Protein AF-A0A933YV04-F1 (afdb_monomer_lite)

Sequence (647 aa):
MGSAGIYVRVLGDYGPFSSMGKSIGYLVTIDDSSFLVDCGSPLFQQIGGHGLKGIKGLIITHCHDDHKRWLTDLALFTLYAPDHPHKLPIFTSEAINRDMVIAAGPALNTSLSSDSKTVVDLAYNDYIEFTPLGPRAKFRIVTRDNGEGVFRLEVVDCNGAIVGPERAKIVISSKNGQPRLLFKDPEYGEWIEPELFYPFSSATFYEADQNIYRDPGGFTIEAINAPVWHGVPSIGLRFRTANESLIFSADTAHNTLLWQALHTEKRPQRLKMPIDEFNAAAVIYGDINDYIERLWSRARYDEAIAAFDDATVIHDIATRKSVVHTDYRSLEQTVLSKERVILTHSPDKMTSEWALSKAEKTFLVAGRDIREVVGDKLFPMDADIYHKEEGKYFAGYKNPAGPFTVYANDGILNLGGEWGWENGTELFKVDLYEDIGGKYLPMLPNGDTSRYVERLDGRVELVSYSEQGSQGVIVKDHRERLSMTANSEASILVLGIGNLVMSDDGVGVRVIQRLQQGYRFPDNVMVMDGGTLGLDLLPMLENVTNLILVDAVETGGSPGTCVTLRGEELPIALETKVSPHQMGLKDLLAVSELMGHSPREMVLLGVQPGSIEMDTELTAEVEAQLENLLAGVLAELKGWGAEATPL

Radius of gyration: 31.71 Å; chains: 1; bounding box: 94×61×82 Å

Foldseek 3Di:
DDAFFKKKAWAAFADLDPPPFRQGWIWIDHPQAIEIEFDLGPCCVQQNLVSLVSHPAYEYFADRCSRHVCVQVSLVSCCQVPVHHDAGEYEEAPQRVVVVQVVCCVPQQWDADSVRPDIDGDHNVNRHDYQYFFFDWQKDWDWDDPVPNDTDTFIAGPVRHTDALQAWAWEQEPVPRDTFIFGQQPPVRATARDLQADWSPDPRTTDDTPRWDADPVAKIKHWTRLQAFAPGNGTKIWIDHPFAIEIENDQGAFALVVLVCLAPAFDDAQDPDDPVCSSRHRYHYHDCVNRGGGRYHPNSSVCSLCVPVQHQYEAEEDDDPDNRHYHLLSVVVGSDDLQRYEYGNYDAQAKDQHHYDRRRWMWTTGRRHIWTDQPPDTHGSLASMWHHHPNWIKGKHFDQPAQWWWFDDSSGIHIDDPPHPPPHHTDGHTFIFIQDSNFTHGDDDPPQPWDWDQDPVRWIWTWHADPVGIDIDTDDGCRVVRRVCSLLLQLEEEEFEAALQFALRCLSVVLLVCPVVWWDWPSNYHRDYCYLVQQVCLSVLANHQEYEYEGAWAPVDPFLDKDKDWDPRVVVRLVHDDDPSSVSNNVSQVVCVVVVSHHNTYMYTYTHAPTRHRHNHYDPSNVVCSVVSNVVVQVVCVVVVMHIDTD

Secondary structure (DSSP, 8-state):
--S-SEEEEEEE---SS-SSS--SEEEEEETTEEEEE---S-HHHHTHHHHHTTEEEEE-SB--HHHHTTHHHHHHHHHH-TT---PEEEEE-HHHHHHHHHHHHHHHSEEE-TTSSSEEE--HHHHEEEEE-SPPBSSEEEEEE-SSS-EEEEEE-TT-PBPPTTTEEEEE-TTT--EEEEEE-TTT--EE-HHHHS-TT-TTTBPP----EE-TTS-EEEEE-TT-B-SSSB-EEEEE-SS-EEEE--SB---HHHHHHHHH--PPP--SS-HHHHHH-SEEES-GGGT-S-S--HHHHHHHHHTTTT-EEEEEEESSS-SSSEEGGGGGG-SS-GGGEEEESPPSSEEESSEE--TT-EEEEETTEEEEEETTEEEE---SEEEEETTEEEEEEE-TT-SEEEEEETTEEEEESTT----SEEEEEEEEEEEETTEEEEPPPTT---EEEE-TTS-EEEEEEETTEEEEEEPPP-HHHHHHHHTTT--EEEEEE--TTSGGGGHHHHHHHHHHHHEE--TTEEEEEEET-GGGGGGGGTT-SEEEEEEE---SS-TT-EEEEETTHHHHHHHS-S-THHHHHHHHHHHHHHTT---SEEEEEEE--S--SS-SSPPHHHHTTHHHHHHHHHHHHHHTT---EE-

pLDDT: mean 87.8, std 10.43, range [38.28, 97.94]

Structure (mmCIF, N/CA/C/O backbone):
data_AF-A0A933YV04-F1
#
_entry.id   AF-A0A933YV04-F1
#
loop_
_atom_site.group_PDB
_atom_site.id
_atom_site.type_symbol
_atom_site.label_atom_id
_atom_site.label_alt_id
_atom_site.label_comp_id
_atom_site.label_asym_id
_atom_site.label_entity_id
_atom_site.label_seq_id
_atom_site.pdbx_PDB_ins_code
_atom_site.Cartn_x
_atom_site.Cartn_y
_atom_site.Cartn_z
_atom_site.occupancy
_atom_site.B_iso_or_equiv
_atom_site.auth_seq_id
_atom_site.auth_comp_id
_atom_site.auth_asym_id
_atom_site.auth_atom_id
_atom_site.pdbx_PDB_model_num
ATOM 1 N N . MET A 1 1 ? -12.028 -18.281 8.176 1.00 38.28 1 MET A N 1
ATOM 2 C CA . MET A 1 1 ? -12.376 -16.857 8.004 1.00 38.28 1 MET A CA 1
ATOM 3 C C . MET A 1 1 ? -13.258 -16.792 6.772 1.00 38.28 1 MET A C 1
ATOM 5 O O . MET A 1 1 ? -12.882 -17.381 5.771 1.00 38.28 1 MET A O 1
ATOM 9 N N . GLY A 1 2 ? -14.482 -16.275 6.894 1.00 38.41 2 GLY A N 1
ATOM 10 C CA . GLY A 1 2 ? -15.437 -16.233 5.783 1.00 38.41 2 GLY A CA 1
ATOM 11 C C . GLY A 1 2 ? -15.000 -15.218 4.729 1.00 38.41 2 GLY A C 1
ATOM 12 O O . GLY A 1 2 ? -14.637 -14.099 5.075 1.00 38.41 2 GLY A O 1
ATOM 13 N N . SER A 1 3 ? -15.019 -15.648 3.471 1.00 51.12 3 SER A N 1
ATOM 14 C CA . SER A 1 3 ? -14.679 -14.909 2.255 1.00 51.12 3 SER A CA 1
ATOM 15 C C . SER A 1 3 ? -15.575 -13.680 2.041 1.00 51.12 3 SER A C 1
ATOM 17 O O . SER A 1 3 ? -16.759 -13.842 1.740 1.00 51.12 3 SER A O 1
ATOM 19 N N . ALA A 1 4 ? -15.023 -12.471 2.175 1.00 71.69 4 ALA A N 1
ATOM 20 C CA . ALA A 1 4 ? -15.547 -11.234 1.576 1.00 71.69 4 ALA A CA 1
ATOM 21 C C . ALA A 1 4 ? -14.532 -10.084 1.757 1.00 71.69 4 ALA A C 1
ATOM 23 O O . ALA A 1 4 ? -14.749 -9.187 2.573 1.00 71.69 4 ALA A O 1
ATOM 24 N N . GLY A 1 5 ? -13.390 -10.137 1.063 1.00 88.88 5 GLY A N 1
ATOM 25 C CA . GLY A 1 5 ? -12.474 -8.994 0.974 1.00 88.88 5 GLY A CA 1
ATOM 26 C C . GLY A 1 5 ? -10.992 -9.343 0.844 1.00 88.88 5 GLY A C 1
ATOM 27 O O . GLY A 1 5 ? -10.599 -10.510 0.843 1.00 88.88 5 GLY A O 1
ATOM 28 N N . ILE A 1 6 ? -10.165 -8.301 0.746 1.00 95.88 6 ILE A N 1
ATOM 29 C CA . ILE A 1 6 ? -8.702 -8.392 0.673 1.00 95.88 6 ILE A CA 1
ATOM 30 C C . ILE A 1 6 ? -8.122 -8.032 2.042 1.00 95.88 6 ILE A C 1
ATOM 32 O O . ILE A 1 6 ? -8.336 -6.926 2.538 1.00 95.88 6 ILE A O 1
ATOM 36 N N . TYR A 1 7 ? -7.361 -8.944 2.644 1.00 96.44 7 TYR A N 1
ATOM 37 C CA . TYR A 1 7 ? -6.636 -8.678 3.884 1.00 96.44 7 TYR A CA 1
ATOM 38 C C . TYR A 1 7 ? -5.230 -8.164 3.582 1.00 96.44 7 TYR A C 1
ATOM 40 O O . TYR A 1 7 ? -4.497 -8.768 2.802 1.00 96.44 7 TYR A O 1
ATOM 48 N N . VAL A 1 8 ? -4.828 -7.082 4.242 1.00 96.00 8 VAL A N 1
ATOM 49 C CA . VAL A 1 8 ? -3.488 -6.496 4.141 1.00 96.00 8 VAL A CA 1
ATOM 50 C C . VAL A 1 8 ? -2.893 -6.396 5.533 1.00 96.00 8 VAL A C 1
ATOM 52 O O . VAL A 1 8 ? -3.312 -5.564 6.335 1.00 96.00 8 VAL A O 1
ATOM 55 N N . ARG A 1 9 ? -1.897 -7.228 5.830 1.00 94.94 9 ARG A N 1
ATOM 56 C CA . ARG A 1 9 ? -1.085 -7.091 7.040 1.00 94.94 9 ARG A CA 1
ATOM 57 C C . ARG A 1 9 ? 0.175 -6.306 6.713 1.00 94.94 9 ARG A C 1
ATOM 59 O O . ARG A 1 9 ? 0.968 -6.713 5.868 1.00 94.94 9 ARG A O 1
ATOM 66 N N . VAL A 1 10 ? 0.368 -5.191 7.401 1.00 92.44 10 VAL A N 1
ATOM 67 C CA . VAL A 1 10 ? 1.552 -4.345 7.264 1.00 92.44 10 VAL A CA 1
ATOM 68 C C . VAL A 1 10 ? 2.665 -4.962 8.098 1.00 92.44 10 VAL A C 1
ATOM 70 O O . VAL A 1 10 ? 2.555 -5.041 9.315 1.00 92.44 10 VAL A O 1
ATOM 73 N N . LEU A 1 11 ? 3.721 -5.455 7.460 1.00 90.50 11 LEU A N 1
ATOM 74 C CA . LEU A 1 11 ? 4.848 -6.090 8.153 1.00 90.50 11 LEU A CA 1
ATOM 75 C C . LEU A 1 11 ? 5.905 -5.050 8.535 1.00 90.50 11 LEU A C 1
ATOM 77 O O . LEU A 1 11 ? 6.522 -5.108 9.596 1.00 90.50 11 LEU A O 1
ATOM 81 N N . GLY A 1 12 ? 6.104 -4.060 7.676 1.00 85.44 12 GLY A N 1
ATOM 82 C CA . GLY A 1 12 ? 6.933 -2.905 7.965 1.00 85.44 12 GLY A CA 1
ATOM 83 C C . GLY A 1 12 ? 6.440 -1.713 7.172 1.00 85.44 12 GLY A C 1
ATOM 84 O O . GLY A 1 12 ? 6.042 -1.850 6.017 1.00 85.44 12 GLY A O 1
ATOM 85 N N . ASP A 1 13 ? 6.406 -0.568 7.837 1.00 72.88 13 ASP A N 1
ATOM 86 C CA . ASP A 1 13 ? 5.765 0.638 7.343 1.00 72.88 13 ASP A CA 1
ATOM 87 C C . ASP A 1 13 ? 6.715 1.829 7.242 1.00 72.88 13 ASP A C 1
ATOM 89 O O . ASP A 1 13 ? 6.248 2.868 6.810 1.00 72.88 13 ASP A O 1
ATOM 93 N N . TYR A 1 14 ? 7.995 1.745 7.642 1.00 71.75 14 TYR A N 1
ATOM 94 C CA . TYR A 1 14 ? 8.942 2.856 7.464 1.00 71.75 14 TYR A CA 1
ATOM 95 C C . TYR A 1 14 ? 10.426 2.471 7.606 1.00 71.75 14 TYR A C 1
ATOM 97 O O . TYR A 1 14 ? 10.829 1.708 8.487 1.00 71.75 14 TYR A O 1
ATOM 105 N N . GLY A 1 15 ? 11.275 3.169 6.843 1.00 59.31 15 GLY A N 1
ATOM 106 C CA . GLY A 1 15 ? 12.662 3.441 7.225 1.00 59.31 15 GLY A CA 1
ATOM 107 C C . GLY A 1 15 ? 13.745 2.772 6.356 1.00 59.31 15 GLY A C 1
ATOM 108 O O . GLY A 1 15 ? 13.780 1.541 6.249 1.00 59.31 15 GLY A O 1
ATOM 109 N N . PRO A 1 16 ? 14.725 3.553 5.847 1.00 48.50 16 PRO A N 1
ATOM 110 C CA . PRO A 1 16 ? 15.886 3.020 5.120 1.00 48.50 16 PRO A CA 1
ATOM 111 C C . PRO A 1 16 ? 16.934 2.381 6.050 1.00 48.50 16 PRO A C 1
ATOM 113 O O . PRO A 1 16 ? 17.741 1.542 5.632 1.00 48.50 16 PRO A O 1
ATOM 116 N N . PHE A 1 17 ? 16.926 2.749 7.338 1.00 49.25 17 PHE A N 1
ATOM 117 C CA . PHE A 1 17 ? 17.891 2.294 8.338 1.00 49.25 17 PHE A CA 1
ATOM 118 C C . PHE A 1 17 ? 17.228 1.462 9.435 1.00 49.25 17 PHE A C 1
ATOM 120 O O . PHE A 1 17 ? 16.108 1.720 9.861 1.00 49.25 17 PHE A O 1
ATOM 127 N N . SER A 1 18 ? 17.965 0.451 9.891 1.00 41.53 18 SER A N 1
ATOM 128 C CA . SER A 1 18 ? 17.537 -0.659 10.741 1.00 41.53 18 SER A CA 1
ATOM 129 C C . SER A 1 18 ? 17.268 -0.290 12.203 1.00 41.53 18 SER A C 1
ATOM 131 O O . SER A 1 18 ? 17.616 -1.075 13.090 1.00 41.53 18 SER A O 1
ATOM 133 N N . SER A 1 19 ? 16.678 0.867 12.506 1.00 45.12 19 SER A N 1
ATOM 134 C CA . SER A 1 19 ? 16.088 1.058 13.831 1.00 45.12 19 SER A CA 1
ATOM 135 C C . SER A 1 19 ? 14.883 0.116 13.949 1.00 45.12 19 SER A C 1
ATOM 137 O O . SER A 1 19 ? 13.742 0.489 13.711 1.00 45.12 19 SER A O 1
ATOM 139 N N . MET A 1 20 ? 15.185 -1.141 14.295 1.00 50.97 20 MET A N 1
ATOM 140 C CA . MET A 1 20 ? 14.269 -2.224 14.662 1.00 50.97 20 MET A CA 1
ATOM 141 C C . MET A 1 20 ? 13.414 -2.829 13.534 1.00 50.97 20 MET A C 1
ATOM 143 O O . MET A 1 20 ? 12.250 -3.128 13.759 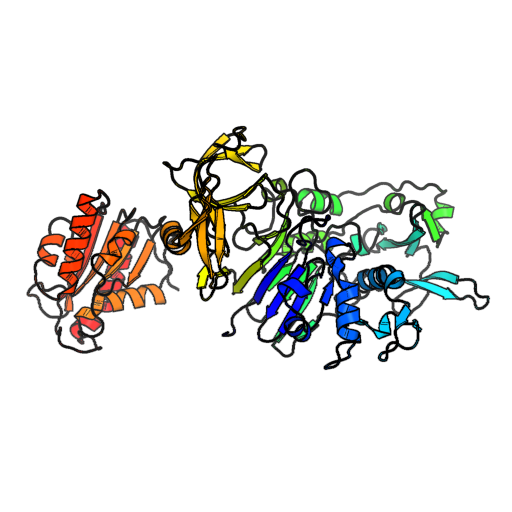1.00 50.97 20 MET A O 1
ATOM 147 N N . GLY A 1 21 ? 13.976 -3.083 12.343 1.00 54.31 21 GLY A N 1
ATOM 148 C CA . GLY A 1 21 ? 13.356 -4.026 11.396 1.00 54.31 21 GLY A CA 1
ATOM 149 C C . GLY A 1 21 ? 11.937 -3.653 10.941 1.00 54.31 21 GLY A C 1
ATOM 150 O O . GLY A 1 21 ? 11.044 -4.489 10.981 1.00 54.31 21 GLY A O 1
ATOM 151 N N . LYS A 1 22 ? 11.726 -2.403 10.525 1.00 62.38 22 LYS A N 1
ATOM 152 C CA . LYS A 1 22 ? 10.431 -1.915 10.014 1.00 62.38 22 LYS A CA 1
ATOM 153 C C . LYS A 1 22 ? 10.468 -1.443 8.556 1.00 62.38 22 LYS A C 1
ATOM 155 O O . LYS A 1 22 ? 9.540 -0.776 8.116 1.00 62.38 22 LYS A O 1
ATOM 160 N N . SER A 1 23 ? 11.510 -1.817 7.807 1.00 80.94 23 SER A N 1
ATOM 161 C CA . SER A 1 23 ? 11.574 -1.594 6.355 1.00 80.94 23 SER A CA 1
ATOM 162 C C . SER A 1 23 ? 10.379 -2.231 5.637 1.00 80.94 23 SER A C 1
ATOM 164 O O . SER A 1 23 ? 9.749 -3.135 6.183 1.00 80.94 23 SER A O 1
ATOM 166 N N . ILE A 1 24 ? 10.068 -1.758 4.434 1.00 85.56 24 ILE A N 1
ATOM 167 C CA . ILE A 1 24 ? 8.783 -1.982 3.771 1.00 85.56 24 ILE A CA 1
ATOM 168 C C . ILE A 1 24 ? 8.495 -3.463 3.513 1.00 85.56 24 ILE A C 1
ATOM 170 O O . ILE A 1 24 ? 9.350 -4.237 3.078 1.00 85.56 24 ILE A O 1
ATOM 174 N N . GLY A 1 25 ? 7.263 -3.868 3.804 1.00 91.12 25 GLY A N 1
ATOM 175 C CA . GLY A 1 25 ? 6.754 -5.178 3.435 1.00 91.12 25 GLY A CA 1
ATOM 176 C C . GLY A 1 25 ? 5.309 -5.360 3.870 1.00 91.12 25 GLY A C 1
ATOM 177 O O . GLY A 1 25 ? 4.914 -4.927 4.957 1.00 91.12 25 GLY A O 1
ATOM 178 N N . TYR A 1 26 ? 4.536 -6.050 3.045 1.00 94.81 26 TYR A N 1
ATOM 179 C CA . TYR A 1 26 ? 3.122 -6.314 3.279 1.00 94.81 26 TYR A CA 1
ATOM 180 C C . TYR A 1 26 ? 2.805 -7.773 2.978 1.00 94.81 26 TYR A C 1
ATOM 182 O O . TYR A 1 26 ? 3.362 -8.372 2.062 1.00 94.81 26 TYR A O 1
ATOM 190 N N . LEU A 1 27 ? 1.875 -8.343 3.736 1.00 96.31 27 LEU A N 1
ATOM 191 C CA . LEU A 1 27 ? 1.284 -9.641 3.449 1.00 96.31 27 LEU A CA 1
ATOM 192 C C . LEU A 1 27 ? -0.154 -9.416 2.985 1.00 96.31 27 LEU A C 1
ATOM 194 O O . LEU A 1 27 ? -1.008 -9.016 3.777 1.00 96.31 27 LEU A O 1
ATOM 198 N N . VAL A 1 28 ? -0.411 -9.676 1.706 1.00 97.25 28 VAL A N 1
ATOM 199 C CA . VAL A 1 28 ? -1.744 -9.584 1.103 1.00 97.25 28 VAL A CA 1
ATOM 200 C C . VAL A 1 28 ? -2.348 -10.977 1.063 1.00 97.25 28 VAL A C 1
ATOM 202 O O . VAL A 1 28 ? -1.722 -11.896 0.543 1.00 97.25 28 VAL A O 1
ATOM 205 N N . THR A 1 29 ? -3.543 -11.147 1.621 1.00 96.19 29 THR A N 1
ATOM 206 C CA . THR A 1 29 ? -4.265 -12.425 1.636 1.00 96.19 29 THR A CA 1
ATOM 207 C C . THR A 1 29 ? -5.653 -12.254 1.035 1.00 96.19 29 THR A C 1
ATOM 209 O O . THR A 1 29 ? -6.416 -11.387 1.461 1.00 96.19 29 THR A O 1
ATOM 212 N N . ILE A 1 30 ? -5.961 -13.079 0.038 1.00 95.38 30 ILE A N 1
ATOM 213 C CA . ILE A 1 30 ? -7.257 -13.152 -0.642 1.00 95.38 30 ILE A CA 1
ATOM 214 C C . ILE A 1 30 ? -7.655 -14.624 -0.642 1.00 95.38 30 ILE A C 1
ATOM 216 O O . ILE A 1 30 ? -6.927 -15.460 -1.184 1.00 95.38 30 ILE A O 1
ATOM 220 N N . ASP A 1 31 ? -8.778 -14.935 0.003 1.00 89.56 31 ASP A N 1
ATOM 221 C CA . ASP A 1 31 ? -9.199 -16.306 0.298 1.00 89.56 31 ASP A CA 1
ATOM 222 C C . ASP A 1 31 ? -8.053 -17.118 0.940 1.00 89.56 31 ASP A C 1
ATOM 224 O O . ASP A 1 31 ? -7.527 -16.722 1.981 1.00 89.56 31 ASP A O 1
ATOM 228 N N . ASP A 1 32 ? -7.636 -18.221 0.315 1.00 88.12 32 ASP A N 1
ATOM 229 C CA . ASP A 1 32 ? -6.553 -19.089 0.795 1.00 88.12 32 ASP A CA 1
ATOM 230 C C . ASP A 1 32 ? -5.170 -18.729 0.207 1.00 88.12 32 ASP A C 1
ATOM 232 O O . ASP A 1 32 ? -4.188 -19.436 0.442 1.00 88.12 32 ASP A O 1
ATOM 236 N N . SER A 1 33 ? -5.067 -17.656 -0.589 1.00 92.81 33 SER A N 1
ATOM 237 C CA . SER A 1 33 ? -3.818 -17.244 -1.243 1.00 92.81 33 SER A CA 1
ATOM 238 C C . SER A 1 33 ? -3.179 -16.047 -0.547 1.00 92.81 33 SER A C 1
ATOM 240 O O . SER A 1 33 ? -3.775 -14.973 -0.474 1.00 92.81 33 SER A O 1
ATOM 242 N N . SER A 1 34 ? -1.922 -16.203 -0.125 1.00 94.94 34 SER A N 1
ATOM 243 C CA . SER A 1 34 ? -1.121 -15.124 0.459 1.00 94.94 34 SER A CA 1
ATOM 244 C C . SER A 1 34 ? 0.097 -14.772 -0.399 1.00 94.94 34 SER A C 1
ATOM 246 O O . SER A 1 34 ? 0.845 -15.654 -0.821 1.00 94.94 34 SER A O 1
ATOM 248 N N . PHE A 1 35 ? 0.334 -13.477 -0.600 1.00 96.81 35 PHE A N 1
ATOM 249 C CA . PHE A 1 35 ? 1.487 -12.922 -1.311 1.00 96.81 35 PHE A CA 1
ATOM 250 C C . PHE A 1 35 ? 2.237 -11.941 -0.423 1.00 96.81 35 PHE A C 1
ATOM 252 O O . PHE A 1 35 ? 1.625 -11.158 0.306 1.00 96.81 35 PHE A O 1
ATOM 259 N N . LEU A 1 36 ? 3.563 -11.949 -0.526 1.00 96.81 36 LEU A N 1
ATOM 260 C CA . LEU A 1 36 ? 4.376 -10.860 0.003 1.00 96.81 36 LEU A CA 1
ATOM 261 C C . LEU A 1 36 ? 4.470 -9.759 -1.044 1.00 96.81 36 LEU A C 1
ATOM 263 O O . LEU A 1 36 ? 4.837 -10.038 -2.180 1.00 96.81 36 LEU A O 1
ATOM 267 N N . VAL A 1 37 ? 4.166 -8.526 -0.659 1.00 96.31 37 VAL A N 1
ATOM 268 C CA . VAL A 1 37 ? 4.505 -7.326 -1.427 1.00 96.31 37 VAL A CA 1
ATOM 269 C C . VAL A 1 37 ? 5.687 -6.684 -0.725 1.00 96.31 37 VAL A C 1
ATOM 271 O O . VAL A 1 37 ? 5.545 -6.181 0.388 1.00 96.31 37 VAL A O 1
ATOM 274 N N . ASP A 1 38 ? 6.841 -6.744 -1.378 1.00 94.38 38 ASP A N 1
ATOM 275 C CA . ASP A 1 38 ? 8.150 -6.401 -0.841 1.00 94.38 38 ASP A CA 1
ATOM 276 C C . ASP A 1 38 ? 8.562 -7.247 0.390 1.00 94.38 38 ASP A C 1
ATOM 278 O O . ASP A 1 38 ? 7.762 -7.875 1.086 1.00 94.38 38 ASP A O 1
ATOM 282 N N . CYS A 1 39 ? 9.867 -7.344 0.625 1.00 92.50 39 CYS A N 1
ATOM 283 C CA . CYS A 1 39 ? 10.484 -8.141 1.688 1.00 92.50 39 CYS A CA 1
ATOM 284 C C . CYS A 1 39 ? 11.611 -7.380 2.404 1.00 92.50 39 CYS A C 1
ATOM 286 O O . CYS A 1 39 ? 12.684 -7.922 2.687 1.00 92.50 39 CYS A O 1
ATOM 288 N N . GLY A 1 40 ? 11.403 -6.097 2.681 1.00 89.56 40 GLY A N 1
ATOM 289 C CA . GLY A 1 40 ? 12.295 -5.300 3.517 1.00 89.56 40 GLY A CA 1
ATOM 290 C C . GLY A 1 40 ? 12.200 -5.632 5.004 1.00 89.56 40 GLY A C 1
ATOM 291 O O . GLY A 1 40 ? 13.199 -5.539 5.726 1.00 89.56 40 GLY A O 1
ATOM 292 N N . SER A 1 41 ? 11.017 -6.036 5.468 1.00 88.38 41 SER A N 1
ATOM 293 C CA . SER A 1 41 ? 10.736 -6.329 6.876 1.00 88.38 41 SER A CA 1
ATOM 294 C C . SER A 1 41 ? 11.258 -7.712 7.331 1.00 88.38 41 SER A C 1
ATOM 296 O O . SER A 1 41 ? 11.431 -8.612 6.509 1.00 88.38 41 SER A O 1
ATOM 298 N N . PRO A 1 42 ? 11.512 -7.926 8.641 1.00 86.88 42 PRO A N 1
ATOM 299 C CA . PRO A 1 42 ? 11.965 -9.190 9.231 1.00 86.88 42 PRO A CA 1
ATOM 300 C C . PRO A 1 42 ? 10.912 -10.305 9.156 1.00 86.88 42 PRO A C 1
ATOM 302 O O . PRO A 1 42 ? 10.196 -10.603 10.117 1.00 86.88 42 PRO A O 1
ATOM 305 N N . LEU A 1 43 ? 10.829 -10.944 7.989 1.00 89.38 43 LEU A N 1
ATOM 306 C CA . LEU A 1 43 ? 9.809 -11.943 7.670 1.00 89.38 43 LEU A CA 1
ATOM 307 C C . LEU A 1 43 ? 9.785 -13.114 8.664 1.00 89.38 43 LEU A C 1
ATOM 309 O O . LEU A 1 43 ? 8.720 -13.534 9.114 1.00 89.38 43 LEU A O 1
ATOM 313 N N . PHE A 1 44 ? 10.952 -13.637 9.047 1.00 88.75 44 PHE A N 1
ATOM 314 C CA . PHE A 1 44 ? 11.046 -14.814 9.918 1.00 88.75 44 PHE A CA 1
ATOM 315 C C . PHE A 1 44 ? 10.554 -14.544 11.339 1.00 88.75 44 PHE A C 1
ATOM 317 O O . PHE A 1 44 ? 9.981 -15.433 11.961 1.00 88.75 44 PHE A O 1
ATOM 324 N N . GLN A 1 45 ? 10.750 -13.329 11.847 1.00 86.56 45 GLN A N 1
ATOM 325 C CA . GLN A 1 45 ? 10.300 -12.924 13.174 1.00 86.56 45 GLN A CA 1
ATOM 326 C C . GLN A 1 45 ? 8.785 -12.702 13.207 1.00 86.56 45 GLN A C 1
ATOM 328 O O . GLN A 1 45 ? 8.151 -13.013 14.210 1.00 86.56 45 GLN A O 1
ATOM 333 N N . GLN A 1 46 ? 8.207 -12.181 12.121 1.00 87.44 46 GLN A N 1
ATOM 334 C CA . GLN A 1 46 ? 6.798 -11.778 12.092 1.00 87.44 46 GLN A CA 1
ATOM 335 C C . GLN A 1 46 ? 5.833 -12.841 11.548 1.00 87.44 46 GLN A C 1
ATOM 337 O O . GLN A 1 46 ? 4.661 -12.867 11.938 1.00 87.44 46 GLN A O 1
ATOM 342 N N . ILE A 1 47 ? 6.300 -13.681 10.620 1.00 90.19 47 ILE A N 1
ATOM 343 C CA . ILE A 1 47 ? 5.504 -14.722 9.946 1.00 90.19 47 ILE A CA 1
ATOM 344 C C . ILE A 1 47 ? 5.928 -16.122 10.413 1.00 90.19 47 ILE A C 1
ATOM 346 O O . ILE A 1 47 ? 5.095 -17.021 10.531 1.00 90.19 47 ILE A O 1
ATOM 350 N N . GLY A 1 48 ? 7.215 -16.315 10.712 1.00 89.81 48 GLY A N 1
ATOM 351 C CA . GLY A 1 48 ? 7.771 -17.619 11.069 1.00 89.81 48 GLY A CA 1
ATOM 352 C C . GLY A 1 48 ? 7.964 -18.548 9.865 1.00 89.81 48 GLY A C 1
ATOM 353 O O . GLY A 1 48 ? 7.306 -18.429 8.833 1.00 89.81 48 GLY A O 1
ATOM 354 N N . GLY A 1 49 ? 8.866 -19.525 10.002 1.00 87.25 49 GLY A N 1
ATOM 355 C CA . GLY A 1 49 ? 9.225 -20.433 8.903 1.00 87.25 49 GLY A CA 1
ATOM 356 C C . GLY A 1 49 ? 8.056 -21.273 8.372 1.00 87.25 49 GLY A C 1
ATOM 357 O O . GLY A 1 49 ? 7.976 -21.519 7.174 1.00 87.25 49 GLY A O 1
ATOM 358 N N . HIS A 1 50 ? 7.119 -21.688 9.229 1.00 86.94 50 HIS A N 1
ATOM 359 C CA . HIS A 1 50 ? 5.927 -22.416 8.777 1.00 86.94 50 HIS A CA 1
ATOM 360 C C . HIS A 1 50 ? 4.961 -21.529 7.988 1.00 86.94 50 HIS A C 1
ATOM 362 O O . HIS A 1 50 ? 4.440 -21.983 6.975 1.00 86.94 50 HIS A O 1
ATOM 368 N N . GLY A 1 51 ? 4.757 -20.277 8.412 1.00 88.81 51 GLY A N 1
ATOM 369 C CA . GLY A 1 51 ? 3.912 -19.332 7.682 1.00 88.81 51 GLY A CA 1
ATOM 370 C C . GLY A 1 51 ? 4.513 -18.963 6.327 1.00 88.81 51 GLY A C 1
ATOM 371 O O . GLY A 1 51 ? 3.801 -18.945 5.330 1.00 88.81 51 GLY A O 1
ATOM 372 N N . LEU A 1 52 ? 5.839 -18.780 6.263 1.00 90.38 52 LEU A N 1
ATOM 373 C CA . LEU A 1 52 ? 6.552 -18.476 5.017 1.00 90.38 52 LEU A CA 1
ATOM 374 C C . LEU A 1 52 ? 6.394 -19.573 3.953 1.00 90.38 52 LEU A C 1
ATOM 376 O O . LEU A 1 52 ? 6.319 -19.255 2.773 1.00 90.38 52 LEU A O 1
ATOM 380 N N . LYS A 1 53 ? 6.275 -20.846 4.355 1.00 86.38 53 LYS A N 1
ATOM 381 C CA . LYS A 1 53 ? 5.998 -21.962 3.429 1.00 86.38 53 LYS A CA 1
ATOM 382 C C . LYS A 1 53 ? 4.616 -21.874 2.765 1.00 86.38 53 LYS A C 1
ATOM 384 O O . LYS A 1 53 ? 4.419 -22.494 1.728 1.00 86.38 53 LYS A O 1
ATOM 389 N N . GLY A 1 54 ? 3.666 -21.157 3.367 1.00 87.31 54 GLY A N 1
ATOM 390 C CA . GLY A 1 54 ? 2.315 -20.966 2.829 1.00 87.31 54 GLY A CA 1
ATOM 391 C C . GLY A 1 54 ? 2.184 -19.783 1.868 1.00 87.31 54 GLY A C 1
ATOM 392 O O . GLY A 1 54 ? 1.112 -19.572 1.308 1.00 87.31 54 GLY A O 1
ATOM 393 N N . ILE A 1 55 ? 3.246 -18.996 1.679 1.00 91.56 55 ILE A N 1
ATOM 394 C CA . ILE A 1 55 ? 3.225 -17.823 0.804 1.00 91.56 55 ILE A CA 1
ATOM 395 C C . ILE A 1 55 ? 3.401 -18.278 -0.643 1.00 91.56 55 ILE A C 1
ATOM 397 O O . ILE A 1 55 ? 4.351 -18.980 -0.978 1.00 91.56 55 ILE A O 1
ATOM 401 N N . LYS A 1 56 ? 2.488 -17.843 -1.512 1.00 92.81 56 LYS A N 1
ATOM 402 C CA . LYS A 1 56 ? 2.433 -18.244 -2.921 1.00 92.81 56 LYS A CA 1
ATOM 403 C C . LYS A 1 56 ? 3.544 -17.623 -3.765 1.00 92.81 56 LYS A C 1
ATOM 405 O O . LYS A 1 56 ? 3.976 -18.211 -4.752 1.00 92.81 56 LYS A O 1
ATOM 410 N N . GLY A 1 57 ? 4.010 -16.443 -3.370 1.00 93.81 57 GLY A N 1
ATOM 411 C CA . GLY A 1 57 ? 5.225 -15.844 -3.896 1.00 93.81 57 GLY A CA 1
ATOM 412 C C . GLY A 1 57 ? 5.448 -14.419 -3.418 1.00 93.81 57 GLY A C 1
ATOM 413 O O . GLY A 1 57 ? 4.667 -13.859 -2.643 1.00 93.81 57 GLY A O 1
ATOM 414 N N . LEU A 1 58 ? 6.555 -13.860 -3.889 1.00 96.50 58 LEU A N 1
ATOM 415 C CA . LEU A 1 58 ? 7.044 -12.534 -3.552 1.00 96.50 58 LEU A CA 1
ATOM 416 C C . LEU A 1 58 ? 6.852 -11.592 -4.739 1.00 96.50 58 LEU A C 1
ATOM 418 O O . LEU A 1 58 ? 7.292 -11.875 -5.849 1.00 96.50 58 LEU A O 1
ATOM 422 N N . ILE A 1 59 ? 6.227 -10.451 -4.503 1.00 97.50 59 ILE A N 1
ATOM 423 C CA . ILE A 1 59 ? 6.059 -9.377 -5.472 1.00 97.50 59 ILE A CA 1
ATOM 424 C C . ILE A 1 59 ? 7.028 -8.265 -5.083 1.00 97.50 59 ILE A C 1
ATOM 426 O O . ILE A 1 59 ? 6.995 -7.822 -3.941 1.00 97.50 59 ILE A O 1
ATOM 430 N N . ILE A 1 60 ? 7.892 -7.826 -5.999 1.00 95.31 60 ILE A N 1
ATOM 431 C CA . ILE A 1 60 ? 8.842 -6.729 -5.740 1.00 95.31 60 ILE A CA 1
ATOM 432 C C . ILE A 1 60 ? 8.455 -5.517 -6.577 1.00 95.31 60 ILE A C 1
ATOM 434 O O . ILE A 1 60 ? 8.406 -5.608 -7.808 1.00 95.31 60 ILE A O 1
ATOM 438 N N . THR A 1 61 ? 8.208 -4.386 -5.919 1.00 94.38 61 THR A N 1
ATOM 439 C CA . THR A 1 61 ? 7.790 -3.139 -6.579 1.00 94.38 61 THR A CA 1
ATOM 440 C C . THR A 1 61 ? 8.961 -2.384 -7.197 1.00 94.38 61 THR A C 1
ATOM 442 O O . THR A 1 61 ? 8.795 -1.756 -8.243 1.00 94.38 61 THR A O 1
ATOM 445 N N . HIS A 1 62 ? 10.145 -2.454 -6.580 1.00 92.44 62 HIS A N 1
ATOM 446 C CA . HIS A 1 62 ? 11.408 -1.914 -7.088 1.00 92.44 62 HIS A CA 1
ATOM 447 C C . HIS A 1 62 ? 12.609 -2.411 -6.256 1.00 92.44 62 HIS A C 1
ATOM 449 O O . HIS A 1 62 ? 12.459 -3.037 -5.210 1.00 92.44 62 HIS A O 1
ATOM 455 N N . CYS A 1 63 ? 13.834 -2.159 -6.732 1.00 89.81 63 CYS A N 1
ATOM 456 C CA . CYS A 1 63 ? 15.053 -2.805 -6.226 1.00 89.81 63 CYS A CA 1
ATOM 457 C C . CYS A 1 63 ? 15.850 -1.968 -5.193 1.00 89.81 63 CYS A C 1
ATOM 459 O O . CYS A 1 63 ? 17.085 -1.997 -5.196 1.00 89.81 63 CYS A O 1
ATOM 461 N N . HIS A 1 64 ? 15.181 -1.239 -4.294 1.00 88.06 64 HIS A N 1
ATOM 462 C CA . HIS A 1 64 ? 15.843 -0.613 -3.140 1.00 88.06 64 HIS A CA 1
ATOM 463 C C . HIS A 1 64 ? 15.946 -1.558 -1.936 1.00 88.06 64 HIS A C 1
ATOM 465 O O . HIS A 1 64 ? 15.165 -2.495 -1.778 1.00 88.06 64 HIS A O 1
ATOM 471 N N . ASP A 1 65 ? 16.956 -1.345 -1.086 1.00 85.62 65 ASP A N 1
ATOM 472 C CA . ASP A 1 65 ? 17.278 -2.253 0.023 1.00 85.62 65 ASP A CA 1
ATOM 473 C C . ASP A 1 65 ? 16.177 -2.343 1.078 1.00 85.62 65 ASP A C 1
ATOM 475 O O . ASP A 1 65 ? 15.985 -3.396 1.676 1.00 85.62 65 ASP A O 1
ATOM 479 N N . ASP A 1 66 ? 15.433 -1.273 1.310 1.00 83.38 66 ASP A N 1
ATOM 480 C CA . ASP A 1 66 ? 14.264 -1.245 2.182 1.00 83.38 66 ASP A CA 1
ATOM 481 C C . ASP A 1 66 ? 13.041 -1.979 1.619 1.00 83.38 66 ASP A C 1
ATOM 483 O O . ASP A 1 66 ? 12.139 -2.254 2.398 1.00 83.38 66 ASP A O 1
ATOM 487 N N . HIS A 1 67 ? 13.053 -2.400 0.351 1.00 89.38 67 HIS A N 1
ATOM 488 C CA . HIS A 1 67 ? 12.018 -3.255 -0.250 1.00 89.38 67 HIS A CA 1
ATOM 489 C C . HIS A 1 67 ? 12.473 -4.707 -0.436 1.00 89.38 67 HIS A C 1
ATOM 491 O O . HIS A 1 67 ? 11.643 -5.604 -0.528 1.00 89.38 67 HIS A O 1
ATOM 497 N N . LYS A 1 68 ? 13.784 -4.987 -0.464 1.00 90.50 68 LYS A N 1
ATOM 498 C CA . LYS A 1 68 ? 14.307 -6.339 -0.762 1.00 90.50 68 LYS A CA 1
ATOM 499 C C . LYS A 1 68 ? 15.245 -6.938 0.285 1.00 90.50 68 LYS A C 1
ATOM 501 O O . LYS A 1 68 ? 15.867 -7.963 0.018 1.00 90.50 68 LYS A O 1
ATOM 506 N N . ARG A 1 69 ? 15.404 -6.308 1.452 1.00 89.06 69 ARG A N 1
ATOM 507 C CA . ARG A 1 69 ? 16.439 -6.654 2.448 1.00 89.06 69 ARG A CA 1
ATOM 508 C C . ARG A 1 69 ? 16.554 -8.147 2.762 1.00 89.06 69 ARG A C 1
ATOM 510 O O . ARG A 1 69 ? 17.667 -8.642 2.884 1.00 89.06 69 ARG A O 1
ATOM 517 N N . TRP A 1 70 ? 15.425 -8.842 2.887 1.00 90.38 70 TRP A N 1
ATOM 518 C CA . TRP A 1 70 ? 15.354 -10.259 3.261 1.00 90.38 70 TRP A CA 1
ATOM 519 C C . TRP A 1 70 ? 15.227 -11.212 2.069 1.00 90.38 70 TRP A C 1
ATOM 521 O O . TRP A 1 70 ? 14.953 -12.398 2.254 1.00 90.38 70 TRP A O 1
ATOM 531 N N . LEU A 1 71 ? 15.440 -10.724 0.844 1.00 91.94 71 LEU A N 1
ATOM 532 C CA . LEU A 1 71 ? 15.361 -11.530 -0.372 1.00 91.94 71 LEU A CA 1
ATOM 533 C C . LEU A 1 71 ? 16.305 -12.735 -0.323 1.00 91.94 71 LEU A C 1
ATOM 535 O O . LEU A 1 71 ? 15.906 -13.845 -0.667 1.00 91.94 71 LEU A O 1
ATOM 539 N N . THR A 1 72 ? 17.557 -12.518 0.084 1.00 89.56 72 THR A N 1
ATOM 540 C CA . THR A 1 72 ? 18.589 -13.562 0.110 1.00 89.56 72 THR A CA 1
ATOM 541 C C . THR A 1 72 ? 18.236 -14.672 1.086 1.00 89.56 72 THR A C 1
ATOM 543 O O . THR A 1 72 ? 18.300 -15.849 0.741 1.00 89.56 72 THR A O 1
ATOM 546 N N . ASP A 1 73 ? 17.799 -14.294 2.282 1.00 89.75 73 ASP A N 1
ATOM 547 C CA . ASP A 1 73 ? 17.403 -15.206 3.347 1.00 89.75 73 ASP A CA 1
ATOM 548 C C . ASP A 1 73 ? 16.161 -16.004 2.947 1.00 89.75 73 ASP A C 1
ATOM 550 O O . ASP A 1 73 ? 16.119 -17.217 3.147 1.00 89.75 73 ASP A O 1
ATOM 554 N N . LEU A 1 74 ? 15.174 -15.353 2.322 1.00 91.12 74 LEU A N 1
ATOM 555 C CA . LEU A 1 74 ? 13.970 -16.017 1.829 1.00 91.12 74 LEU A CA 1
ATOM 556 C C . LEU A 1 74 ? 14.279 -16.986 0.676 1.00 91.12 74 LEU A C 1
ATOM 558 O O . LEU A 1 74 ? 13.761 -18.105 0.662 1.00 91.12 74 LEU A O 1
ATOM 562 N N . ALA A 1 75 ? 15.144 -16.596 -0.263 1.00 91.06 75 ALA A N 1
ATOM 563 C CA . ALA A 1 75 ? 15.564 -17.451 -1.371 1.00 91.06 75 ALA A CA 1
ATOM 564 C C . ALA A 1 75 ? 16.302 -18.703 -0.871 1.00 91.06 75 ALA A C 1
ATOM 566 O O . ALA A 1 75 ? 15.956 -19.818 -1.259 1.00 91.06 75 ALA A O 1
ATOM 567 N N . LEU A 1 76 ? 17.265 -18.539 0.043 1.00 87.88 76 LEU A N 1
ATOM 568 C CA . LEU A 1 76 ? 17.999 -19.658 0.643 1.00 87.88 76 LEU A CA 1
ATOM 569 C C . LEU A 1 76 ? 17.091 -20.543 1.502 1.00 87.88 76 LEU A C 1
ATOM 571 O O . LEU A 1 76 ? 17.189 -21.767 1.434 1.00 87.88 76 LEU A O 1
ATOM 575 N N . PHE A 1 77 ? 16.186 -19.946 2.282 1.00 88.88 77 PHE A N 1
ATOM 576 C CA . PHE A 1 77 ? 15.200 -20.695 3.056 1.00 88.88 77 PHE A CA 1
ATOM 577 C C . PHE A 1 77 ? 14.339 -21.578 2.153 1.00 88.88 77 PHE A C 1
ATOM 579 O O . PHE A 1 77 ? 14.169 -22.756 2.450 1.00 88.88 77 PHE A O 1
ATOM 586 N N . THR A 1 78 ? 13.854 -21.040 1.033 1.00 87.81 78 THR A N 1
ATOM 587 C CA . THR A 1 78 ? 13.030 -21.793 0.074 1.00 87.81 78 THR A CA 1
ATOM 588 C C . THR A 1 78 ? 13.837 -22.899 -0.613 1.00 87.81 78 THR A C 1
ATOM 590 O O . THR A 1 78 ? 13.350 -24.018 -0.763 1.00 87.81 78 THR A O 1
ATOM 593 N N . LEU A 1 79 ? 15.099 -22.621 -0.959 1.00 86.00 79 LEU A N 1
ATOM 594 C CA . LEU A 1 79 ? 15.986 -23.578 -1.620 1.00 86.00 79 LEU A CA 1
ATOM 595 C C . LEU A 1 79 ? 16.349 -24.777 -0.725 1.00 86.00 79 LEU A C 1
ATOM 597 O O . LEU A 1 79 ? 16.378 -25.911 -1.201 1.00 86.00 79 LEU A O 1
ATOM 601 N N . TYR A 1 80 ? 16.641 -24.539 0.558 1.00 84.44 80 TYR A N 1
ATOM 602 C CA . TYR A 1 80 ? 17.137 -25.571 1.481 1.00 84.44 80 TYR A CA 1
ATOM 603 C C . TYR A 1 80 ? 16.082 -26.134 2.439 1.00 84.44 80 TYR A C 1
ATOM 605 O O . TYR A 1 80 ? 16.391 -27.059 3.196 1.00 84.44 80 TYR A O 1
ATOM 613 N N . ALA A 1 81 ? 14.850 -25.614 2.444 1.00 80.38 81 ALA A N 1
ATOM 614 C CA . ALA A 1 81 ? 13.790 -26.148 3.291 1.00 80.38 81 ALA A CA 1
ATOM 615 C C . ALA A 1 81 ? 13.520 -27.633 2.950 1.00 80.38 81 ALA A C 1
ATOM 617 O O . ALA A 1 81 ? 13.117 -27.946 1.828 1.00 80.38 81 ALA A O 1
ATOM 618 N N . PRO A 1 82 ? 13.685 -28.564 3.912 1.00 64.25 82 PRO A N 1
ATOM 619 C CA . PRO A 1 82 ? 13.706 -30.006 3.642 1.00 64.25 82 PRO A CA 1
ATOM 620 C C . PRO A 1 82 ? 12.357 -30.572 3.182 1.00 64.25 82 PRO A C 1
ATOM 622 O O . PRO A 1 82 ? 12.323 -31.595 2.503 1.00 64.25 82 PRO A O 1
ATOM 625 N N . ASP A 1 83 ? 11.257 -29.905 3.534 1.00 67.94 83 ASP A N 1
ATOM 626 C CA . ASP A 1 83 ? 9.902 -30.393 3.264 1.00 67.94 83 ASP A CA 1
ATOM 627 C C . ASP A 1 83 ? 9.358 -29.923 1.901 1.00 67.94 83 ASP A C 1
ATOM 629 O O . ASP A 1 83 ? 8.332 -30.435 1.460 1.00 67.94 83 ASP A O 1
ATOM 633 N N . HIS A 1 84 ? 10.001 -28.935 1.252 1.00 56.16 84 HIS A N 1
ATOM 634 C CA . HIS A 1 84 ? 9.522 -28.340 -0.005 1.00 56.16 84 HIS A CA 1
ATOM 635 C C . HIS A 1 84 ? 10.628 -27.543 -0.748 1.00 56.16 84 HIS A C 1
ATOM 637 O O . HIS A 1 84 ? 10.554 -26.317 -0.818 1.00 56.16 84 HIS A O 1
ATOM 643 N N . PRO A 1 85 ? 11.676 -28.191 -1.300 1.00 58.41 85 PRO A N 1
ATOM 644 C CA . PRO A 1 85 ? 12.705 -27.480 -2.054 1.00 58.41 85 PRO A CA 1
ATOM 645 C C . PRO A 1 85 ? 12.137 -27.020 -3.401 1.00 58.41 85 PRO A C 1
ATOM 647 O O . PRO A 1 85 ? 11.952 -27.818 -4.324 1.00 58.41 85 PRO A O 1
ATOM 650 N N . HIS A 1 86 ? 11.861 -25.724 -3.513 1.00 74.00 86 HIS A N 1
ATOM 651 C CA . HIS A 1 86 ? 11.455 -25.078 -4.757 1.00 74.00 86 HIS A CA 1
ATOM 652 C C . HIS A 1 86 ? 12.237 -23.786 -4.973 1.00 74.00 86 HIS A C 1
ATOM 654 O O . HIS A 1 86 ? 12.929 -23.279 -4.092 1.00 74.00 86 HIS A O 1
ATOM 660 N N . LYS A 1 87 ? 12.130 -23.264 -6.189 1.00 89.75 87 LYS A N 1
ATOM 661 C CA . LYS A 1 87 ? 12.545 -21.903 -6.502 1.00 89.75 87 LYS A CA 1
ATOM 662 C C . LYS A 1 87 ? 11.539 -20.946 -5.873 1.00 89.75 87 LYS A C 1
ATOM 664 O O . LYS A 1 87 ? 10.349 -21.240 -5.882 1.00 89.75 87 LYS A O 1
ATOM 669 N N . LEU A 1 88 ? 12.001 -19.819 -5.344 1.00 92.19 88 LEU A N 1
ATOM 670 C CA . LEU A 1 88 ? 11.127 -18.770 -4.831 1.00 92.19 88 LEU A CA 1
ATOM 671 C C . LEU A 1 88 ? 10.374 -18.121 -6.006 1.00 92.19 88 LEU A C 1
ATOM 673 O O . LEU A 1 88 ? 11.036 -17.521 -6.862 1.00 92.19 88 LEU A O 1
ATOM 677 N N . PRO A 1 89 ? 9.030 -18.196 -6.064 1.00 94.31 89 PRO A N 1
ATOM 678 C CA . PRO A 1 89 ? 8.268 -17.503 -7.092 1.00 94.31 89 PRO A CA 1
ATOM 679 C C . PRO A 1 89 ? 8.360 -15.994 -6.871 1.00 94.31 89 PRO A C 1
ATOM 681 O O . PRO A 1 89 ? 7.997 -15.496 -5.801 1.00 94.31 89 PRO A O 1
ATOM 684 N N . ILE A 1 90 ? 8.851 -15.271 -7.877 1.00 95.88 90 ILE A N 1
ATOM 685 C CA . ILE A 1 90 ? 8.930 -13.809 -7.874 1.00 95.88 90 ILE A CA 1
ATOM 686 C C . ILE A 1 90 ? 8.070 -13.244 -8.995 1.00 95.88 90 ILE A C 1
ATOM 688 O O . ILE A 1 90 ? 8.223 -13.625 -10.152 1.00 95.88 90 ILE A O 1
ATOM 692 N N . PHE A 1 91 ? 7.222 -12.280 -8.651 1.00 96.81 91 PHE A N 1
ATOM 693 C CA . PHE A 1 91 ? 6.361 -11.552 -9.572 1.00 96.81 91 PHE A CA 1
ATOM 694 C C . PHE A 1 91 ? 6.818 -10.095 -9.659 1.00 96.81 91 PHE A C 1
ATOM 696 O O . PHE A 1 91 ? 6.778 -9.366 -8.672 1.00 96.81 91 PHE A O 1
ATOM 703 N N . THR A 1 92 ? 7.295 -9.645 -10.816 1.00 96.12 92 THR A N 1
ATOM 704 C CA . THR A 1 92 ? 7.710 -8.242 -11.007 1.00 96.12 92 THR A CA 1
ATOM 705 C C . THR A 1 92 ? 7.898 -7.925 -12.493 1.00 96.12 92 THR A C 1
ATOM 707 O O . THR A 1 92 ? 7.773 -8.808 -13.341 1.00 96.12 92 THR A O 1
ATOM 710 N N . SER A 1 93 ? 8.201 -6.675 -12.843 1.00 94.38 93 SER A N 1
ATOM 711 C CA . SER A 1 93 ? 8.517 -6.313 -14.229 1.00 94.38 93 SER A CA 1
ATOM 712 C C . SER A 1 93 ? 9.878 -6.869 -14.668 1.00 94.38 93 SER A C 1
ATOM 714 O O . SER A 1 93 ? 10.785 -7.069 -13.858 1.00 94.38 93 SER A O 1
ATOM 716 N N . GLU A 1 94 ? 10.075 -7.068 -15.975 1.00 92.12 94 GLU A N 1
ATOM 717 C CA . GLU A 1 94 ? 11.369 -7.528 -16.509 1.00 92.12 94 GLU A CA 1
ATOM 718 C C . GLU A 1 94 ? 12.524 -6.571 -16.165 1.00 92.12 94 GLU A C 1
ATOM 720 O O . GLU A 1 94 ? 13.659 -7.011 -15.964 1.00 92.12 94 GLU A O 1
ATOM 725 N N . ALA A 1 95 ? 12.237 -5.269 -16.072 1.00 89.31 95 ALA A N 1
ATOM 726 C CA . ALA A 1 95 ? 13.228 -4.261 -15.719 1.00 89.31 95 ALA A CA 1
ATOM 727 C C . ALA A 1 95 ? 13.703 -4.417 -14.267 1.00 89.31 95 ALA A C 1
ATOM 729 O O . ALA A 1 95 ? 14.908 -4.449 -14.028 1.00 89.31 95 ALA A O 1
ATOM 730 N N . ILE A 1 96 ? 12.774 -4.604 -13.326 1.00 93.50 96 ILE A N 1
ATOM 731 C CA . ILE A 1 96 ? 13.090 -4.808 -11.905 1.00 93.50 96 ILE A CA 1
ATOM 732 C C . ILE A 1 96 ? 13.777 -6.161 -11.691 1.00 93.50 96 ILE A C 1
ATOM 734 O O . ILE A 1 96 ? 14.757 -6.245 -10.952 1.00 93.50 96 ILE A O 1
ATOM 738 N N . ASN A 1 97 ? 13.325 -7.221 -12.371 1.00 94.56 97 ASN A N 1
ATOM 739 C CA . ASN A 1 97 ? 13.954 -8.539 -12.268 1.00 94.56 97 ASN A CA 1
ATOM 740 C C . ASN A 1 97 ? 15.428 -8.511 -12.711 1.00 94.56 97 ASN A C 1
ATOM 742 O O . ASN A 1 97 ? 16.279 -9.148 -12.096 1.00 94.56 97 ASN A O 1
ATOM 746 N N . ARG A 1 98 ? 15.766 -7.733 -13.746 1.00 90.81 98 ARG A N 1
ATOM 747 C CA . ARG A 1 98 ? 17.161 -7.547 -14.173 1.00 90.81 98 ARG A CA 1
ATOM 748 C C . ARG A 1 98 ? 18.012 -6.885 -13.085 1.00 90.81 98 ARG A C 1
ATOM 750 O O . ARG A 1 98 ? 19.136 -7.329 -12.858 1.00 90.81 98 ARG A O 1
ATOM 757 N N . ASP A 1 99 ? 17.479 -5.877 -12.400 1.00 90.50 99 ASP A N 1
ATOM 758 C CA . ASP A 1 99 ? 18.178 -5.219 -11.290 1.00 90.50 99 ASP A CA 1
ATOM 759 C C . ASP A 1 99 ? 18.351 -6.179 -10.099 1.00 90.50 99 ASP A C 1
ATOM 761 O O . ASP A 1 99 ? 19.418 -6.232 -9.487 1.00 90.50 99 ASP A O 1
ATOM 765 N N . MET A 1 100 ? 17.354 -7.027 -9.8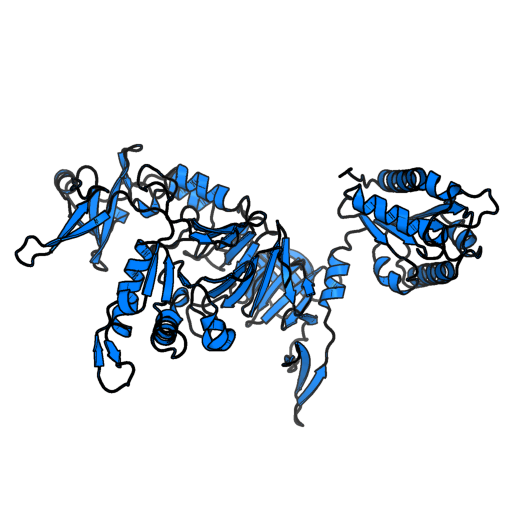38 1.00 92.00 100 MET A N 1
ATOM 766 C CA . MET A 1 100 ? 17.404 -8.074 -8.813 1.00 92.00 100 MET A CA 1
ATOM 767 C C . MET A 1 100 ? 18.477 -9.134 -9.088 1.00 92.00 100 MET A C 1
ATOM 769 O O . MET A 1 100 ? 19.187 -9.528 -8.162 1.00 92.00 100 MET A O 1
ATOM 773 N N . VAL A 1 101 ? 18.641 -9.576 -10.341 1.00 91.81 101 VAL A N 1
ATOM 774 C CA . VAL A 1 101 ? 19.719 -10.504 -10.740 1.00 91.81 101 VAL A CA 1
ATOM 775 C C . VAL A 1 101 ? 21.088 -9.915 -10.391 1.00 91.81 101 VAL A C 1
ATOM 777 O O . VAL A 1 101 ? 21.937 -10.601 -9.820 1.00 91.81 101 VAL A O 1
ATOM 780 N N . ILE A 1 102 ? 21.290 -8.629 -10.692 1.00 88.25 102 ILE A N 1
ATOM 781 C CA . ILE A 1 102 ? 22.541 -7.918 -10.401 1.00 88.25 102 ILE A CA 1
ATOM 782 C C . ILE A 1 102 ? 22.737 -7.776 -8.886 1.00 88.25 102 ILE A C 1
ATOM 784 O O . ILE A 1 102 ? 23.824 -8.049 -8.380 1.00 88.25 102 ILE A O 1
ATOM 788 N N . ALA A 1 103 ? 21.691 -7.374 -8.161 1.00 86.88 103 ALA A N 1
ATOM 789 C CA . ALA A 1 103 ? 21.754 -7.116 -6.727 1.00 86.88 103 ALA A CA 1
ATOM 790 C C . ALA A 1 103 ? 21.971 -8.389 -5.891 1.00 86.88 103 ALA A C 1
ATOM 792 O O . ALA A 1 103 ? 22.686 -8.350 -4.892 1.00 86.88 103 ALA A O 1
ATOM 793 N N . ALA A 1 104 ? 21.369 -9.513 -6.286 1.00 86.94 104 ALA A N 1
ATOM 794 C CA . ALA A 1 104 ? 21.464 -10.778 -5.560 1.00 86.94 104 ALA A CA 1
ATOM 795 C C . ALA A 1 104 ? 22.751 -11.561 -5.871 1.00 86.94 104 ALA A C 1
ATOM 797 O O . ALA A 1 104 ? 23.218 -12.327 -5.027 1.00 86.94 104 ALA A O 1
ATOM 798 N N . GLY A 1 105 ? 23.335 -11.364 -7.059 1.00 84.38 105 GLY A N 1
ATOM 799 C CA . GLY A 1 105 ? 24.468 -12.149 -7.553 1.00 84.38 105 GLY A CA 1
ATOM 800 C C . GLY A 1 105 ? 25.637 -12.274 -6.565 1.00 84.38 105 GLY A C 1
ATOM 801 O O . GLY A 1 105 ? 25.996 -13.396 -6.209 1.00 84.38 105 GLY A O 1
ATOM 802 N N . PRO A 1 106 ? 26.212 -11.171 -6.046 1.00 85.12 106 PRO A N 1
ATOM 803 C CA . PRO A 1 106 ? 27.337 -11.243 -5.109 1.00 85.12 106 PRO A CA 1
ATOM 804 C C . PRO A 1 106 ? 27.070 -12.069 -3.843 1.00 85.12 106 PRO A C 1
ATOM 806 O O . PRO A 1 106 ? 28.017 -12.578 -3.250 1.00 85.12 106 PRO A O 1
ATOM 809 N N . ALA A 1 107 ? 25.807 -12.192 -3.425 1.00 83.81 107 ALA A N 1
ATOM 810 C CA . ALA A 1 107 ? 25.418 -12.923 -2.224 1.00 83.81 107 ALA A CA 1
ATOM 811 C C . ALA A 1 107 ? 25.026 -14.385 -2.497 1.00 83.81 107 ALA A C 1
ATOM 813 O O . ALA A 1 107 ? 25.194 -15.220 -1.613 1.00 83.81 107 ALA A O 1
ATOM 814 N N . LEU A 1 108 ? 24.496 -14.695 -3.688 1.00 87.62 108 LEU A N 1
ATOM 815 C CA . LEU A 1 108 ? 23.867 -15.991 -3.978 1.00 87.62 108 LEU A CA 1
ATOM 816 C C . LEU A 1 108 ? 24.518 -16.789 -5.111 1.00 87.62 108 LEU A C 1
ATOM 818 O O . LEU A 1 108 ? 24.177 -17.955 -5.269 1.00 87.62 108 LEU A O 1
ATOM 822 N N . ASN A 1 109 ? 25.470 -16.225 -5.862 1.00 88.62 109 ASN A N 1
ATOM 823 C CA . ASN A 1 109 ? 26.136 -16.942 -6.961 1.00 88.62 109 ASN A CA 1
ATOM 824 C C . ASN A 1 109 ? 26.903 -18.193 -6.500 1.00 88.62 109 ASN A C 1
ATOM 826 O O . ASN A 1 109 ? 27.193 -19.064 -7.314 1.00 88.62 109 ASN A O 1
ATOM 830 N N . THR A 1 110 ? 27.250 -18.284 -5.215 1.00 88.00 110 THR A N 1
ATOM 831 C CA . THR A 1 110 ? 27.943 -19.433 -4.623 1.00 88.00 110 THR A CA 1
ATOM 832 C C . THR A 1 110 ? 27.289 -19.816 -3.305 1.00 88.00 110 THR A C 1
ATOM 834 O O . THR A 1 110 ? 27.090 -18.952 -2.451 1.00 88.00 110 THR A O 1
ATOM 837 N N . SER A 1 111 ? 27.014 -21.103 -3.107 1.00 88.31 111 SER A N 1
ATOM 838 C CA . SER A 1 111 ? 26.436 -21.638 -1.868 1.00 88.31 111 SER A CA 1
ATOM 839 C C . SER A 1 111 ? 26.998 -23.030 -1.541 1.00 88.31 111 SER A C 1
ATOM 841 O O . SER A 1 111 ? 27.947 -23.492 -2.171 1.00 88.31 111 SER A O 1
ATOM 843 N N . LEU A 1 112 ? 26.454 -23.707 -0.527 1.00 86.12 112 LEU A N 1
ATOM 844 C CA . LEU A 1 112 ? 26.811 -25.084 -0.173 1.00 86.12 112 LEU A CA 1
ATOM 845 C C . LEU A 1 112 ? 25.901 -26.109 -0.869 1.00 86.12 112 LEU A C 1
ATOM 847 O O . LEU A 1 112 ? 24.719 -25.861 -1.102 1.00 86.12 112 LEU A O 1
ATOM 851 N N . SER A 1 113 ? 26.427 -27.299 -1.161 1.00 85.88 113 SER A N 1
ATOM 852 C CA . SER A 1 113 ? 25.602 -28.456 -1.525 1.00 85.88 113 SER A CA 1
ATOM 853 C C . SER A 1 113 ? 24.586 -28.771 -0.419 1.00 85.88 113 SER A C 1
ATOM 855 O O . SER A 1 113 ? 24.797 -28.429 0.742 1.00 85.88 113 SER A O 1
ATOM 857 N N . SER A 1 114 ? 23.492 -29.463 -0.747 1.00 80.81 114 SER A N 1
ATOM 858 C CA . SER A 1 114 ? 22.437 -29.805 0.226 1.00 80.81 114 SER A CA 1
ATOM 859 C C . SER A 1 114 ? 22.924 -30.663 1.405 1.00 80.81 114 SER A C 1
ATOM 861 O O . SER A 1 114 ? 22.276 -30.704 2.444 1.00 80.81 114 SER A O 1
ATOM 863 N N . ASP A 1 115 ? 24.056 -31.361 1.256 1.00 86.12 115 ASP A N 1
ATOM 864 C CA . ASP A 1 115 ? 24.722 -32.113 2.327 1.00 86.12 115 ASP A CA 1
ATOM 865 C C . ASP A 1 115 ? 25.841 -31.325 3.038 1.00 86.12 115 ASP A C 1
ATOM 867 O O . ASP A 1 115 ? 26.547 -31.878 3.884 1.00 86.12 115 ASP A O 1
ATOM 871 N N . SER A 1 116 ? 26.010 -30.050 2.684 1.00 87.00 116 SER A N 1
ATOM 872 C CA . SER A 1 116 ? 26.992 -29.100 3.214 1.00 87.00 116 SER A CA 1
ATOM 873 C C . SER A 1 116 ? 28.462 -29.506 3.055 1.00 87.00 116 SER A C 1
ATOM 875 O O . SER A 1 116 ? 29.318 -28.996 3.779 1.00 87.00 116 SER A O 1
ATOM 877 N N . LYS A 1 117 ? 28.795 -30.417 2.128 1.00 92.56 117 LYS A N 1
ATOM 878 C CA . LYS A 1 117 ? 30.177 -30.913 1.957 1.00 92.56 117 LYS A CA 1
ATOM 879 C C . LYS A 1 117 ? 30.992 -30.195 0.892 1.00 92.56 117 LYS A C 1
ATOM 881 O O . LYS A 1 117 ? 32.217 -30.301 0.906 1.00 92.56 117 LYS A O 1
ATOM 886 N N . THR A 1 118 ? 30.344 -29.511 -0.044 1.00 93.50 118 THR A N 1
ATOM 887 C CA . THR A 1 118 ? 31.014 -28.862 -1.179 1.00 93.50 118 THR A CA 1
ATOM 888 C C . THR A 1 118 ? 30.436 -27.481 -1.438 1.00 93.50 118 THR A C 1
ATOM 890 O O . THR A 1 118 ? 29.268 -27.238 -1.147 1.00 93.50 118 THR A O 1
ATOM 893 N N . VAL A 1 119 ? 31.259 -26.582 -1.978 1.00 91.44 119 VAL A N 1
ATOM 894 C CA . VAL A 1 119 ? 30.802 -25.293 -2.509 1.00 91.44 119 VAL A CA 1
ATOM 895 C C . VAL A 1 119 ? 30.296 -25.522 -3.931 1.00 91.44 119 VAL A C 1
ATOM 897 O O . VAL A 1 119 ? 30.958 -26.210 -4.709 1.00 91.44 119 VAL A O 1
ATOM 900 N N . VAL A 1 120 ? 29.130 -24.968 -4.248 1.00 90.38 120 VAL A N 1
ATOM 901 C CA . VAL A 1 120 ? 28.472 -25.060 -5.554 1.00 90.38 120 VAL A CA 1
ATOM 902 C C . VAL A 1 120 ? 28.176 -23.664 -6.089 1.00 90.38 120 VAL A C 1
ATOM 904 O O . VAL A 1 120 ? 27.851 -22.756 -5.321 1.00 90.38 120 VAL A O 1
ATOM 907 N N . ASP A 1 121 ? 28.267 -23.511 -7.405 1.00 91.94 121 ASP A N 1
ATOM 908 C CA . ASP A 1 121 ? 27.805 -22.310 -8.094 1.00 91.94 121 ASP A CA 1
ATOM 909 C C . ASP A 1 121 ? 26.287 -22.402 -8.302 1.00 91.94 121 ASP A C 1
ATOM 911 O O . ASP A 1 121 ? 25.767 -23.468 -8.639 1.00 91.94 121 ASP A O 1
ATOM 915 N N . LEU A 1 122 ? 25.584 -21.290 -8.103 1.00 89.25 122 LEU A N 1
ATOM 916 C CA . LEU A 1 122 ? 24.148 -21.163 -8.336 1.00 89.25 122 LEU A CA 1
ATOM 917 C C . LEU A 1 122 ? 23.894 -20.046 -9.346 1.00 89.25 122 LEU A C 1
ATOM 919 O O . LEU A 1 122 ? 24.339 -18.912 -9.170 1.00 89.25 122 LEU A O 1
ATOM 923 N N . ALA A 1 123 ? 23.135 -20.344 -10.393 1.00 90.69 123 ALA A N 1
ATOM 924 C CA . ALA A 1 123 ? 22.559 -19.319 -11.245 1.00 90.69 123 ALA A CA 1
ATOM 925 C C . ALA A 1 123 ? 21.297 -18.740 -10.590 1.00 90.69 123 ALA A C 1
ATOM 927 O O . ALA A 1 123 ? 20.593 -19.427 -9.854 1.00 90.69 123 ALA A O 1
ATOM 928 N N . TYR A 1 124 ? 20.941 -17.495 -10.925 1.00 91.69 124 TYR A N 1
ATOM 929 C CA . TYR A 1 124 ? 19.713 -16.850 -10.431 1.00 91.69 124 TYR A CA 1
ATOM 930 C C . TYR A 1 124 ? 18.460 -17.721 -10.629 1.00 91.69 124 TYR A C 1
ATOM 932 O O . TYR A 1 124 ? 17.626 -17.867 -9.738 1.00 91.69 124 TYR A O 1
ATOM 940 N N . ASN A 1 125 ? 18.375 -18.377 -11.788 1.00 92.12 125 ASN A N 1
ATOM 941 C CA . ASN A 1 125 ? 17.265 -19.256 -12.139 1.00 92.12 125 ASN A CA 1
ATOM 942 C C . ASN A 1 125 ? 17.277 -20.592 -11.386 1.00 92.12 125 ASN A C 1
ATOM 944 O O . ASN A 1 125 ? 16.328 -21.349 -11.552 1.00 92.12 125 ASN A O 1
ATOM 948 N N . ASP A 1 126 ? 18.310 -20.924 -10.609 1.00 89.75 126 ASP A N 1
ATOM 949 C CA . ASP A 1 126 ? 18.344 -22.151 -9.804 1.00 89.75 126 ASP A CA 1
ATOM 950 C C . ASP A 1 126 ? 17.556 -21.995 -8.502 1.00 89.75 126 ASP A C 1
ATOM 952 O O . ASP A 1 126 ? 17.051 -22.988 -7.982 1.00 89.75 126 ASP A O 1
ATOM 956 N N . TYR A 1 127 ? 17.391 -20.760 -8.014 1.00 90.06 127 TYR A N 1
ATOM 957 C CA . TYR A 1 127 ? 16.696 -20.457 -6.760 1.00 90.06 127 TYR A CA 1
ATOM 958 C C . TYR A 1 127 ? 15.528 -19.468 -6.903 1.00 90.06 127 TYR A C 1
ATOM 960 O O . TYR A 1 127 ? 14.719 -19.383 -5.982 1.00 90.06 127 TYR A O 1
ATOM 968 N N . ILE A 1 128 ? 15.382 -18.767 -8.035 1.00 93.56 128 ILE A N 1
ATOM 969 C CA . ILE A 1 128 ? 14.222 -17.912 -8.347 1.00 93.56 128 ILE A CA 1
ATOM 970 C C . ILE A 1 128 ? 13.411 -18.478 -9.517 1.00 93.56 128 ILE A C 1
ATOM 972 O O . ILE A 1 128 ? 13.960 -18.887 -10.542 1.00 93.56 128 ILE A O 1
ATOM 976 N N . GLU A 1 129 ? 12.086 -18.452 -9.380 1.00 94.88 129 GLU A N 1
ATOM 977 C CA . GLU A 1 129 ? 11.120 -18.672 -10.455 1.00 94.88 129 GLU A CA 1
ATOM 978 C C . GLU A 1 129 ? 10.472 -17.333 -10.816 1.00 94.88 129 GLU A C 1
ATOM 980 O O . GLU A 1 129 ? 9.553 -16.857 -10.154 1.00 94.88 129 GLU A O 1
ATOM 985 N N . PHE A 1 130 ? 10.995 -16.687 -11.857 1.00 95.56 130 PHE A N 1
ATOM 986 C CA . PHE A 1 130 ? 10.507 -15.386 -12.299 1.00 95.56 130 PHE A CA 1
ATOM 987 C C . PHE A 1 130 ? 9.215 -15.518 -13.116 1.00 95.56 130 PHE A C 1
ATOM 989 O O . PHE A 1 130 ? 9.198 -16.154 -14.171 1.00 95.56 130 PHE A O 1
ATOM 996 N N . THR A 1 131 ? 8.165 -14.840 -12.658 1.00 95.44 131 THR A N 1
ATOM 997 C CA . THR A 1 131 ? 6.912 -14.622 -13.381 1.00 95.44 131 THR A CA 1
ATOM 998 C C . THR A 1 131 ? 6.780 -13.131 -13.710 1.00 95.44 131 THR A C 1
ATOM 1000 O O . THR A 1 131 ? 6.743 -12.305 -12.795 1.00 95.44 131 THR A O 1
ATOM 1003 N N . PRO A 1 132 ? 6.720 -12.738 -14.993 1.00 95.88 132 PRO A N 1
ATOM 1004 C CA . PRO A 1 132 ? 6.612 -11.331 -15.353 1.00 95.88 132 PRO A CA 1
ATOM 1005 C C . PRO A 1 132 ? 5.262 -10.745 -14.924 1.00 95.88 132 PRO A C 1
ATOM 1007 O O . PRO A 1 132 ? 4.228 -11.399 -15.051 1.00 95.88 132 PRO A O 1
ATOM 1010 N N . LEU A 1 133 ? 5.286 -9.489 -14.474 1.00 96.38 133 LEU A N 1
ATOM 1011 C CA . LEU A 1 133 ? 4.123 -8.622 -14.305 1.00 96.38 133 LEU A CA 1
ATOM 1012 C C . LEU A 1 133 ? 4.258 -7.375 -15.184 1.00 96.38 133 LEU A C 1
ATOM 1014 O O . LEU A 1 133 ? 5.301 -6.716 -15.182 1.00 96.38 133 LEU A O 1
ATOM 1018 N N . GLY A 1 134 ? 3.180 -7.038 -15.891 1.00 95.00 134 GLY A N 1
ATOM 1019 C CA . GLY A 1 134 ? 3.122 -5.903 -16.811 1.00 95.00 134 GLY A CA 1
ATOM 1020 C C . GLY A 1 134 ? 3.680 -6.206 -18.209 1.00 95.00 134 GLY A C 1
ATOM 1021 O O . GLY A 1 134 ? 4.356 -7.219 -18.433 1.00 95.00 134 GLY A O 1
ATOM 1022 N N . PRO A 1 135 ? 3.412 -5.334 -19.190 1.00 95.19 135 PRO A N 1
ATOM 1023 C CA . PRO A 1 135 ? 3.673 -5.624 -20.589 1.00 95.19 135 PRO A CA 1
ATOM 1024 C C . PRO A 1 135 ? 5.164 -5.593 -20.934 1.00 95.19 135 PRO A C 1
ATOM 1026 O O . PRO A 1 135 ? 5.979 -4.908 -20.313 1.00 95.19 135 PRO A O 1
ATOM 1029 N N . ARG A 1 136 ? 5.519 -6.298 -22.010 1.00 93.12 136 ARG A N 1
ATOM 1030 C CA . ARG A 1 136 ? 6.868 -6.249 -22.581 1.00 93.12 136 ARG A CA 1
ATOM 1031 C C . ARG A 1 136 ? 7.066 -5.003 -23.430 1.00 93.12 136 ARG A C 1
ATOM 1033 O O . ARG A 1 136 ? 6.184 -4.607 -24.192 1.00 93.12 136 ARG A O 1
ATOM 1040 N N . ALA A 1 137 ? 8.253 -4.412 -23.337 1.00 93.81 137 ALA A N 1
ATOM 1041 C CA . ALA A 1 137 ? 8.661 -3.341 -24.235 1.00 93.81 137 ALA A CA 1
ATOM 1042 C C . ALA A 1 137 ? 8.905 -3.893 -25.650 1.00 93.81 137 ALA A C 1
ATOM 1044 O O . ALA A 1 137 ? 9.646 -4.860 -25.833 1.00 93.81 137 ALA A O 1
ATOM 1045 N N . LYS A 1 138 ? 8.340 -3.230 -26.663 1.00 95.38 138 LYS A N 1
ATOM 1046 C CA . LYS A 1 138 ? 8.551 -3.544 -28.086 1.00 95.38 138 LYS A CA 1
ATOM 1047 C C . LYS A 1 138 ? 9.972 -3.265 -28.547 1.00 95.38 138 LYS A C 1
ATOM 1049 O O . LYS A 1 138 ? 10.389 -3.812 -29.560 1.00 95.38 138 LYS A O 1
ATOM 1054 N N . PHE A 1 139 ? 10.687 -2.395 -27.838 1.00 95.19 139 PHE A N 1
ATOM 1055 C CA . PHE A 1 139 ? 12.058 -2.011 -28.140 1.00 95.19 139 PHE A CA 1
ATOM 1056 C C . PHE A 1 139 ? 12.927 -2.235 -26.913 1.00 95.19 139 PHE A C 1
ATOM 1058 O O . PHE A 1 139 ? 12.598 -1.765 -25.825 1.00 95.19 139 PHE A O 1
ATOM 1065 N N . ARG A 1 140 ? 14.045 -2.938 -27.082 1.00 93.25 140 ARG A N 1
ATOM 1066 C CA . ARG A 1 140 ? 14.910 -3.330 -25.965 1.00 93.25 140 ARG A CA 1
ATOM 1067 C C . ARG A 1 140 ? 16.378 -3.250 -26.331 1.00 93.25 140 ARG A C 1
ATOM 1069 O O . ARG A 1 140 ? 16.759 -3.506 -27.472 1.00 93.25 140 ARG A O 1
ATOM 1076 N N . ILE A 1 141 ? 17.189 -2.921 -25.334 1.00 93.69 141 ILE A N 1
ATOM 1077 C CA . ILE A 1 141 ? 18.644 -2.964 -25.439 1.00 93.69 141 ILE A CA 1
ATOM 1078 C C . ILE A 1 141 ? 19.078 -4.408 -25.212 1.00 93.69 141 ILE A C 1
ATOM 1080 O O . ILE A 1 141 ? 18.754 -5.002 -24.184 1.00 93.69 141 ILE A O 1
ATOM 1084 N N . VAL A 1 142 ? 19.806 -4.970 -26.169 1.00 92.31 142 VAL A N 1
ATOM 1085 C CA . VAL A 1 142 ? 20.377 -6.314 -26.080 1.00 92.31 142 VAL A CA 1
ATOM 1086 C C . VAL A 1 142 ? 21.879 -6.259 -26.275 1.00 92.31 142 VAL A C 1
ATOM 1088 O O . VAL A 1 142 ? 22.397 -5.427 -27.018 1.00 92.31 142 VAL A O 1
ATOM 1091 N N . THR A 1 143 ? 22.573 -7.183 -25.625 1.00 90.31 143 THR A N 1
ATOM 1092 C CA . THR A 1 143 ? 23.993 -7.424 -25.855 1.00 90.31 143 THR A CA 1
ATOM 1093 C C . THR A 1 143 ? 24.133 -8.539 -26.887 1.00 90.31 143 THR A C 1
ATOM 1095 O O . THR A 1 143 ? 23.646 -9.645 -26.653 1.00 90.31 143 THR A O 1
ATOM 1098 N N . ARG A 1 144 ? 24.801 -8.279 -28.016 1.00 85.31 144 ARG A N 1
ATOM 1099 C CA . ARG A 1 144 ? 25.171 -9.313 -28.996 1.00 85.31 144 ARG A CA 1
ATOM 1100 C C . ARG A 1 144 ? 26.674 -9.534 -29.013 1.00 85.31 144 ARG A C 1
ATOM 1102 O O . ARG A 1 144 ? 27.446 -8.577 -28.981 1.00 85.31 144 ARG A O 1
ATOM 1109 N N . ASP A 1 145 ? 27.063 -10.800 -29.094 1.00 83.31 145 ASP A N 1
ATOM 1110 C CA . ASP A 1 145 ? 28.429 -11.202 -29.414 1.00 83.31 145 ASP A CA 1
ATOM 1111 C C . ASP A 1 145 ? 28.623 -11.116 -30.932 1.00 83.31 145 ASP A C 1
ATOM 1113 O O . ASP A 1 145 ? 27.811 -11.635 -31.703 1.00 83.31 145 ASP A O 1
ATOM 1117 N N . ASN A 1 146 ? 29.685 -10.444 -31.367 1.00 75.88 146 ASN A N 1
ATOM 1118 C CA . ASN A 1 146 ? 30.061 -10.388 -32.777 1.00 75.88 146 ASN A CA 1
ATOM 1119 C C . ASN A 1 146 ? 30.810 -11.649 -33.257 1.00 75.88 146 ASN A C 1
ATOM 1121 O O . ASN A 1 146 ? 31.250 -11.685 -34.405 1.00 75.88 146 ASN A O 1
ATOM 1125 N N . GLY A 1 147 ? 30.965 -12.661 -32.397 1.00 72.69 147 GLY A N 1
ATOM 1126 C CA . GLY A 1 147 ? 31.666 -13.914 -32.679 1.00 72.69 147 GLY A CA 1
ATOM 1127 C C . GLY A 1 147 ? 33.163 -13.877 -32.361 1.00 72.69 147 GLY A C 1
ATOM 1128 O O . GLY A 1 147 ? 33.835 -14.895 -32.509 1.00 72.69 147 GLY A O 1
ATOM 1129 N N . GLU A 1 148 ? 33.685 -12.736 -31.905 1.00 78.00 148 GLU A N 1
ATOM 1130 C CA . GLU A 1 148 ? 35.085 -12.551 -31.496 1.00 78.00 148 GLU A CA 1
ATOM 1131 C C . GLU A 1 148 ? 35.216 -12.315 -29.979 1.00 78.00 148 GLU A C 1
ATOM 1133 O O . GLU A 1 148 ? 36.278 -11.916 -29.499 1.00 78.00 148 GLU A O 1
ATOM 1138 N N . GLY A 1 149 ? 34.138 -12.523 -29.211 1.00 74.25 149 GLY A N 1
ATOM 1139 C CA . GLY A 1 149 ? 34.087 -12.186 -27.788 1.00 74.25 149 GLY A CA 1
ATOM 1140 C C . GLY A 1 149 ? 33.981 -10.679 -27.530 1.00 74.25 149 GLY A C 1
ATOM 1141 O O . GLY A 1 149 ? 34.185 -10.230 -26.401 1.00 74.25 149 GLY A O 1
ATOM 1142 N N . VAL A 1 150 ? 33.670 -9.884 -28.564 1.00 76.81 150 VAL A N 1
ATOM 1143 C CA . VAL A 1 150 ? 33.391 -8.452 -28.437 1.00 76.81 150 VAL A CA 1
ATOM 1144 C C . VAL A 1 150 ? 31.884 -8.253 -28.393 1.00 76.81 150 VAL A C 1
ATOM 1146 O O . VAL A 1 150 ? 31.168 -8.401 -29.384 1.00 76.81 150 VAL A O 1
ATOM 1149 N N . PHE A 1 151 ? 31.411 -7.857 -27.220 1.00 82.69 151 PHE A N 1
ATOM 1150 C CA . PHE A 1 151 ? 30.007 -7.578 -26.982 1.00 82.69 151 PHE A CA 1
ATOM 1151 C C . PHE A 1 151 ? 29.649 -6.155 -27.413 1.00 82.69 151 PHE A C 1
ATOM 1153 O O . PHE A 1 151 ? 30.328 -5.192 -27.049 1.00 82.69 151 PHE A O 1
ATOM 1160 N N . ARG A 1 152 ? 28.562 -6.009 -28.175 1.00 88.88 152 ARG A N 1
ATOM 1161 C CA . ARG A 1 152 ? 27.987 -4.708 -28.541 1.00 88.88 152 ARG A CA 1
ATOM 1162 C C . ARG A 1 152 ? 26.550 -4.602 -28.064 1.00 88.88 152 ARG A C 1
ATOM 1164 O O . ARG A 1 152 ? 25.812 -5.584 -28.080 1.00 88.88 152 ARG A O 1
ATOM 1171 N N . LEU A 1 153 ? 26.175 -3.396 -27.650 1.00 93.44 153 LEU A N 1
ATOM 1172 C CA . LEU A 1 153 ? 24.797 -3.066 -27.318 1.00 93.44 153 LEU A CA 1
ATOM 1173 C C . LEU A 1 153 ? 24.068 -2.601 -28.576 1.00 93.44 153 LEU A C 1
ATOM 1175 O O . LEU A 1 153 ? 24.560 -1.733 -29.299 1.00 93.44 153 LEU A O 1
ATOM 1179 N N . GLU A 1 154 ? 22.888 -3.159 -28.806 1.00 95.56 154 GLU A N 1
ATOM 1180 C CA . GLU A 1 154 ? 22.011 -2.825 -29.925 1.00 95.56 154 GLU A CA 1
ATOM 1181 C C . GLU A 1 154 ? 20.579 -2.641 -29.425 1.00 95.56 154 GLU A C 1
ATOM 1183 O O . GLU A 1 154 ? 20.164 -3.288 -28.462 1.00 95.56 154 GLU A O 1
ATOM 1188 N N . VAL A 1 155 ? 19.809 -1.779 -30.092 1.00 96.75 155 VAL A N 1
ATOM 1189 C CA . VAL A 1 155 ? 18.358 -1.721 -29.891 1.00 96.75 155 VAL A CA 1
ATOM 1190 C C . VAL A 1 155 ? 17.705 -2.663 -30.888 1.00 96.75 155 VAL A C 1
ATOM 1192 O O . VAL A 1 155 ? 17.990 -2.592 -32.083 1.00 96.75 155 VAL A O 1
ATOM 1195 N N . VAL A 1 156 ? 16.820 -3.530 -30.408 1.00 96.19 156 VAL A N 1
ATOM 1196 C CA . VAL A 1 156 ? 16.036 -4.431 -31.258 1.00 96.19 156 VAL A CA 1
ATOM 1197 C C . VAL A 1 156 ? 14.545 -4.247 -31.033 1.00 96.19 156 VAL A C 1
ATOM 1199 O O . VAL A 1 156 ? 14.133 -3.874 -29.934 1.00 96.19 156 VAL A O 1
ATOM 1202 N N . ASP A 1 157 ? 13.753 -4.526 -32.065 1.00 95.62 157 ASP A N 1
ATOM 1203 C CA . ASP A 1 157 ? 12.298 -4.610 -31.967 1.00 95.62 157 ASP A CA 1
ATOM 1204 C C . ASP A 1 157 ? 11.826 -5.968 -31.393 1.00 95.62 157 ASP A C 1
ATOM 1206 O O . ASP A 1 157 ? 12.632 -6.841 -31.036 1.00 95.62 157 ASP A O 1
ATOM 1210 N N . CYS A 1 158 ? 10.508 -6.172 -31.321 1.00 92.62 158 CYS A N 1
ATOM 1211 C CA . CYS A 1 158 ? 9.899 -7.411 -30.832 1.00 92.62 158 CYS A CA 1
ATOM 1212 C C . CYS A 1 158 ? 10.238 -8.643 -31.693 1.00 92.62 158 CYS A C 1
ATOM 1214 O O . CYS A 1 158 ? 10.284 -9.758 -31.173 1.00 92.62 158 CYS A O 1
ATOM 1216 N N . ASN A 1 159 ? 10.563 -8.455 -32.977 1.00 93.69 159 ASN A N 1
ATOM 1217 C CA . ASN A 1 159 ? 11.000 -9.517 -33.887 1.00 93.69 159 ASN A CA 1
ATOM 1218 C C . ASN A 1 159 ? 12.518 -9.767 -33.817 1.00 93.69 159 ASN A C 1
ATOM 1220 O O . ASN A 1 159 ? 13.036 -10.650 -34.502 1.00 93.69 159 ASN A O 1
ATOM 1224 N N . GLY A 1 160 ? 13.248 -8.996 -33.006 1.00 92.06 160 GLY A N 1
ATOM 1225 C CA . GLY A 1 160 ? 14.702 -9.066 -32.899 1.00 92.06 160 GLY A CA 1
ATOM 1226 C C . GLY A 1 160 ? 15.446 -8.361 -34.037 1.00 92.06 160 GLY A C 1
ATOM 1227 O O . GLY A 1 160 ? 16.664 -8.544 -34.155 1.00 92.06 160 GLY A O 1
ATOM 1228 N N . ALA A 1 161 ? 14.754 -7.572 -34.865 1.00 95.50 161 ALA A N 1
ATOM 1229 C CA . ALA A 1 161 ? 15.371 -6.759 -35.905 1.00 95.50 161 ALA A CA 1
ATOM 1230 C C . ALA A 1 161 ? 16.040 -5.527 -35.285 1.00 95.50 161 ALA A C 1
ATOM 1232 O O . ALA A 1 161 ? 15.511 -4.926 -34.351 1.00 95.50 161 ALA A O 1
ATOM 1233 N N . ILE A 1 162 ? 17.218 -5.160 -35.795 1.00 95.38 162 ILE A N 1
ATOM 1234 C CA . ILE A 1 162 ? 17.970 -4.000 -35.303 1.00 95.38 162 ILE A CA 1
ATOM 1235 C C . ILE A 1 162 ? 17.214 -2.720 -35.662 1.00 95.38 162 ILE A C 1
ATOM 1237 O O . ILE A 1 162 ? 16.819 -2.523 -36.811 1.00 95.38 162 ILE A O 1
ATOM 1241 N N . VAL A 1 163 ? 17.056 -1.843 -34.675 1.00 96.75 163 VAL A N 1
ATOM 1242 C CA . VAL A 1 163 ? 16.431 -0.531 -34.829 1.00 96.75 163 VAL A CA 1
ATOM 1243 C C . VAL A 1 163 ? 17.511 0.527 -34.989 1.00 96.75 163 VAL A C 1
ATOM 1245 O O . VAL A 1 163 ? 18.460 0.588 -34.206 1.00 96.75 163 VAL A O 1
ATOM 1248 N N . GLY A 1 164 ? 17.371 1.346 -36.028 1.00 95.44 164 GLY A N 1
ATOM 1249 C CA . GLY A 1 164 ? 18.359 2.348 -36.385 1.00 95.44 164 GLY A CA 1
ATOM 1250 C C . GLY A 1 164 ? 18.344 3.598 -35.490 1.00 95.44 164 GLY A C 1
ATOM 1251 O O . GLY A 1 164 ? 17.354 3.884 -34.797 1.00 95.44 164 GLY A O 1
ATOM 1252 N N . PRO A 1 165 ? 19.442 4.379 -35.527 1.00 96.31 165 PRO A N 1
ATOM 1253 C CA . PRO A 1 165 ? 19.639 5.584 -34.720 1.00 96.31 165 PRO A CA 1
ATOM 1254 C C . PRO A 1 165 ? 18.630 6.704 -35.012 1.00 96.31 165 PRO A C 1
ATOM 1256 O O . PRO A 1 165 ? 18.524 7.645 -34.230 1.00 96.31 165 PRO A O 1
ATOM 1259 N N . GLU A 1 166 ? 17.886 6.637 -36.114 1.00 95.56 166 GLU A N 1
ATOM 1260 C CA . GLU A 1 166 ? 16.787 7.547 -36.443 1.00 95.56 166 GLU A CA 1
ATOM 1261 C C . GLU A 1 166 ? 15.554 7.357 -35.551 1.00 95.56 166 GLU A C 1
ATOM 1263 O O . GLU A 1 166 ? 14.769 8.295 -35.383 1.00 95.56 166 GLU A O 1
ATOM 1268 N N . ARG A 1 167 ? 15.389 6.156 -34.981 1.00 96.44 167 ARG A N 1
ATOM 1269 C CA . ARG A 1 167 ? 14.236 5.770 -34.163 1.00 96.44 167 ARG A CA 1
ATOM 1270 C C . ARG A 1 167 ? 14.605 5.537 -32.705 1.00 96.44 167 ARG A C 1
ATOM 1272 O O . ARG A 1 167 ? 13.836 5.922 -31.828 1.00 96.44 167 ARG A O 1
ATOM 1279 N N . ALA A 1 168 ? 15.751 4.918 -32.439 1.00 97.62 168 ALA A N 1
ATOM 1280 C CA . ALA A 1 168 ? 16.184 4.613 -31.084 1.00 97.62 168 ALA A CA 1
ATOM 1281 C C . ALA A 1 168 ? 17.706 4.669 -30.942 1.00 97.62 168 ALA A C 1
ATOM 1283 O O . ALA A 1 168 ? 18.447 4.291 -31.845 1.00 97.62 168 ALA A O 1
ATOM 1284 N N . LYS A 1 169 ? 18.172 5.129 -29.783 1.00 97.69 169 LYS A N 1
ATOM 1285 C CA . LYS A 1 169 ? 19.586 5.253 -29.425 1.00 97.69 169 LYS A CA 1
ATOM 1286 C C . LYS A 1 169 ? 19.802 4.712 -28.016 1.00 97.69 169 LYS A C 1
ATOM 1288 O O . LYS A 1 169 ? 18.888 4.709 -27.194 1.00 97.69 169 LYS A O 1
ATOM 1293 N N . ILE A 1 170 ? 21.023 4.292 -27.719 1.00 97.81 170 ILE A N 1
ATOM 1294 C CA . ILE A 1 170 ? 21.435 3.877 -26.378 1.00 97.81 170 ILE A CA 1
ATOM 1295 C C . ILE A 1 170 ? 22.227 5.018 -25.753 1.00 97.81 170 ILE A C 1
ATOM 1297 O O . ILE A 1 170 ? 23.243 5.433 -26.305 1.00 97.81 170 ILE A O 1
ATOM 1301 N N . VAL A 1 171 ? 21.794 5.506 -24.594 1.00 96.69 171 VAL A N 1
ATOM 1302 C CA . VAL A 1 171 ? 22.566 6.458 -23.791 1.00 96.69 171 VAL A CA 1
ATOM 1303 C C . VAL A 1 171 ? 23.173 5.716 -22.610 1.00 96.69 171 VAL A C 1
ATOM 1305 O O . VAL A 1 171 ? 22.457 5.206 -21.753 1.00 96.69 171 VAL A O 1
ATOM 1308 N N . ILE A 1 172 ? 24.499 5.648 -22.568 1.00 95.62 172 ILE A N 1
ATOM 1309 C CA . ILE A 1 172 ? 25.260 5.037 -21.483 1.00 95.62 172 ILE A CA 1
ATOM 1310 C C . ILE A 1 172 ? 25.679 6.138 -20.517 1.00 95.62 172 ILE A C 1
ATOM 1312 O O . ILE A 1 172 ? 26.421 7.060 -20.872 1.00 95.62 172 ILE A O 1
ATOM 1316 N N . SER A 1 173 ? 25.205 6.030 -19.280 1.00 93.12 173 SER A N 1
ATOM 1317 C CA . SER A 1 173 ? 25.548 6.967 -18.216 1.00 93.12 173 SER A CA 1
ATOM 1318 C C . SER A 1 173 ? 27.054 7.000 -17.968 1.00 93.12 173 SER A C 1
ATOM 1320 O O . SER A 1 173 ? 27.667 5.984 -17.647 1.00 93.12 173 SER A O 1
ATOM 1322 N N . SER A 1 174 ? 27.656 8.189 -18.027 1.00 89.94 174 SER A N 1
ATOM 1323 C CA . SER A 1 174 ? 29.068 8.372 -17.662 1.00 89.94 174 SER A CA 1
ATOM 1324 C C . SER A 1 174 ? 29.329 8.242 -16.156 1.00 89.94 174 SER A C 1
ATOM 1326 O O . SER A 1 174 ? 30.484 8.176 -15.747 1.00 89.94 174 SER A O 1
ATOM 1328 N N . LYS A 1 175 ? 28.272 8.219 -15.329 1.00 90.38 175 LYS A N 1
ATOM 1329 C CA . LYS A 1 175 ? 28.374 8.118 -13.865 1.00 90.38 175 LYS A CA 1
ATOM 1330 C C . LYS A 1 175 ? 28.380 6.672 -13.371 1.00 90.38 175 LYS A C 1
ATOM 1332 O O . LYS A 1 175 ? 29.156 6.349 -12.483 1.00 90.38 175 LYS A O 1
ATOM 1337 N N . ASN A 1 176 ? 27.503 5.827 -13.913 1.00 87.31 176 ASN A N 1
ATOM 1338 C CA . ASN A 1 176 ? 27.297 4.453 -13.430 1.00 87.31 176 ASN A CA 1
ATOM 1339 C C . ASN A 1 176 ? 27.335 3.388 -14.542 1.00 87.31 176 ASN A C 1
ATOM 1341 O O . ASN A 1 176 ? 27.142 2.214 -14.255 1.00 87.31 176 ASN A O 1
ATOM 1345 N N . GLY A 1 177 ? 27.571 3.772 -15.802 1.00 89.81 177 GLY A N 1
ATOM 1346 C CA . GLY A 1 177 ? 27.665 2.841 -16.929 1.00 89.81 177 GLY A CA 1
ATOM 1347 C C . GLY A 1 177 ? 26.341 2.203 -17.353 1.00 89.81 177 GLY A C 1
ATOM 1348 O O . GLY A 1 177 ? 26.341 1.365 -18.251 1.00 89.81 177 GLY A O 1
ATOM 1349 N N . GLN A 1 178 ? 25.214 2.582 -16.742 1.00 88.38 178 GLN A N 1
ATOM 1350 C CA . GLN A 1 178 ? 23.921 1.974 -17.041 1.00 88.38 178 GLN A CA 1
ATOM 1351 C C . GLN A 1 178 ? 23.424 2.423 -18.427 1.00 88.38 178 GLN A C 1
ATOM 1353 O O . GLN A 1 178 ? 23.340 3.634 -18.675 1.00 88.38 178 GLN A O 1
ATOM 1358 N N . PRO A 1 179 ? 23.099 1.482 -19.333 1.00 93.12 179 PRO A N 1
ATOM 1359 C CA . PRO A 1 179 ? 22.516 1.806 -20.625 1.00 93.12 179 PRO A CA 1
ATOM 1360 C C . PRO A 1 179 ? 21.023 2.110 -20.469 1.00 93.12 179 PRO A C 1
ATOM 1362 O O . PRO A 1 179 ? 20.292 1.368 -19.815 1.00 93.12 179 PRO A O 1
ATOM 1365 N N . ARG A 1 180 ? 20.563 3.191 -21.097 1.00 94.06 180 ARG A N 1
ATOM 1366 C CA . ARG A 1 180 ? 19.154 3.596 -21.141 1.00 94.06 180 ARG A CA 1
ATOM 1367 C C . ARG A 1 180 ? 18.715 3.864 -22.572 1.00 94.06 180 ARG A C 1
ATOM 1369 O O . ARG A 1 180 ? 19.515 4.287 -23.408 1.00 94.06 180 ARG A O 1
ATOM 1376 N N . LEU A 1 181 ? 17.445 3.597 -22.852 1.00 95.94 181 LEU A N 1
ATOM 1377 C CA . LEU A 1 181 ? 16.877 3.743 -24.184 1.00 95.94 181 LEU A CA 1
ATOM 1378 C C . LEU A 1 181 ? 16.421 5.188 -24.400 1.00 95.94 181 LEU A C 1
ATOM 1380 O O . LEU A 1 181 ? 15.560 5.681 -23.682 1.00 95.94 181 LEU A O 1
ATOM 1384 N N . LEU A 1 182 ? 16.974 5.852 -25.409 1.00 97.69 182 LEU A N 1
ATOM 1385 C CA . LEU A 1 182 ? 16.457 7.115 -25.917 1.00 97.69 182 LEU A CA 1
ATOM 1386 C C . LEU A 1 182 ? 15.653 6.809 -27.181 1.00 97.69 182 LEU A C 1
ATOM 1388 O O . LEU A 1 182 ? 16.189 6.276 -28.152 1.00 97.69 182 LEU A O 1
ATOM 1392 N N . PHE A 1 183 ? 14.364 7.115 -27.168 1.00 97.94 183 PHE A N 1
ATOM 1393 C CA . PHE A 1 183 ? 13.428 6.728 -28.216 1.00 97.94 183 PHE A CA 1
ATOM 1394 C C . PHE A 1 183 ? 12.810 7.965 -28.853 1.00 97.94 183 PHE A C 1
ATOM 1396 O O . PHE A 1 183 ? 12.464 8.919 -28.161 1.00 97.94 183 PHE A O 1
ATOM 1403 N N . LYS A 1 184 ? 12.687 7.959 -30.179 1.00 97.69 184 LYS A N 1
ATOM 1404 C CA . LYS A 1 184 ? 12.041 9.040 -30.911 1.00 97.69 184 LYS A CA 1
ATOM 1405 C C . LYS A 1 184 ? 10.557 8.747 -31.017 1.00 97.69 184 LYS A C 1
ATOM 1407 O O . LYS A 1 184 ? 10.158 7.881 -31.801 1.00 97.69 184 LYS A O 1
ATOM 1412 N N . ASP A 1 185 ? 9.757 9.452 -30.231 1.00 97.38 185 ASP A N 1
ATOM 1413 C CA . ASP A 1 185 ? 8.310 9.291 -30.214 1.00 97.38 185 ASP A CA 1
ATOM 1414 C C . ASP A 1 185 ? 7.717 9.570 -31.620 1.00 97.38 185 ASP A C 1
ATOM 1416 O O . ASP A 1 185 ? 8.084 10.559 -32.260 1.00 97.38 185 ASP A O 1
ATOM 1420 N N . PRO A 1 186 ? 6.857 8.682 -32.165 1.00 96.06 186 PRO A N 1
ATOM 1421 C CA . PRO A 1 186 ? 6.291 8.842 -33.508 1.00 96.06 186 PRO A CA 1
ATOM 1422 C C . PRO A 1 186 ? 5.228 9.940 -33.627 1.00 96.06 186 PRO A C 1
ATOM 1424 O O . PRO A 1 186 ? 4.954 10.364 -34.746 1.00 96.06 186 PRO A O 1
ATOM 1427 N N . GLU A 1 187 ? 4.592 10.341 -32.527 1.00 94.25 187 GLU A N 1
ATOM 1428 C CA . GLU A 1 187 ? 3.455 11.264 -32.519 1.00 94.25 187 GLU A CA 1
ATOM 1429 C C . GLU A 1 187 ? 3.932 12.720 -32.423 1.00 94.25 187 GLU A C 1
ATOM 1431 O O . GLU A 1 187 ? 3.603 13.554 -33.264 1.00 94.25 187 GLU A O 1
ATOM 1436 N N . TYR A 1 188 ? 4.765 13.008 -31.429 1.00 93.94 188 TYR A N 1
ATOM 1437 C CA . TYR A 1 188 ? 5.354 14.308 -31.136 1.00 93.94 188 TYR A CA 1
ATOM 1438 C C . TYR A 1 188 ? 6.666 14.552 -31.894 1.00 93.94 188 TYR A C 1
ATOM 1440 O O . TYR A 1 188 ? 7.083 15.701 -32.045 1.00 93.94 188 TYR A O 1
ATOM 1448 N N . GLY A 1 189 ? 7.340 13.495 -32.365 1.00 95.38 189 GLY A N 1
ATOM 1449 C CA . GLY A 1 189 ? 8.657 13.601 -33.006 1.00 95.38 189 GLY A CA 1
ATOM 1450 C C . GLY A 1 189 ? 9.791 13.958 -32.038 1.00 95.38 189 GLY A C 1
ATOM 1451 O O . GLY A 1 189 ? 10.857 14.388 -32.484 1.00 95.38 189 GLY A O 1
ATOM 1452 N N . GLU A 1 190 ? 9.554 13.796 -30.736 1.00 96.44 190 GLU A N 1
ATOM 1453 C CA . GLU A 1 190 ? 10.431 14.192 -29.633 1.00 96.44 190 GLU A CA 1
ATOM 1454 C C . GLU A 1 190 ? 11.325 13.031 -29.183 1.00 96.44 190 GLU A C 1
ATOM 1456 O O . GLU A 1 190 ? 10.918 11.867 -29.200 1.00 96.44 190 GLU A O 1
ATOM 1461 N N . TRP A 1 191 ? 12.547 13.339 -28.749 1.00 97.81 191 TRP A N 1
ATOM 1462 C CA . TRP A 1 191 ? 13.397 12.372 -28.059 1.00 97.81 191 TRP A CA 1
ATOM 1463 C C . TRP A 1 191 ? 12.954 12.222 -26.609 1.00 97.81 191 TRP A C 1
ATOM 1465 O O . TRP A 1 191 ? 12.954 13.185 -25.846 1.00 97.81 191 TRP A O 1
ATOM 1475 N N . ILE A 1 192 ? 12.590 11.006 -26.221 1.00 97.50 192 ILE A N 1
ATOM 1476 C CA . ILE A 1 192 ? 12.055 10.695 -24.898 1.00 97.50 192 ILE A CA 1
ATOM 1477 C C . ILE A 1 192 ? 12.748 9.470 -24.308 1.00 97.50 192 ILE A C 1
ATOM 1479 O O . ILE A 1 192 ? 13.441 8.722 -25.002 1.00 97.50 192 ILE A O 1
ATOM 1483 N N . GLU A 1 193 ? 12.559 9.262 -23.012 1.00 95.69 193 GLU A N 1
ATOM 1484 C CA . GLU A 1 193 ? 12.859 7.985 -22.374 1.00 95.69 193 GLU A CA 1
ATOM 1485 C C . GLU A 1 193 ? 11.535 7.229 -22.215 1.00 95.69 193 GLU A C 1
ATOM 1487 O O . GLU A 1 193 ? 10.626 7.744 -21.563 1.00 95.69 193 GLU A O 1
ATOM 1492 N N . PRO A 1 194 ? 11.358 6.078 -22.882 1.00 94.88 194 PRO A N 1
ATOM 1493 C CA . PRO A 1 194 ? 10.032 5.500 -23.075 1.00 94.88 194 PRO A CA 1
ATOM 1494 C C . PRO A 1 194 ? 9.408 4.891 -21.818 1.00 94.88 194 PRO A C 1
ATOM 1496 O O . PRO A 1 194 ? 8.183 4.912 -21.710 1.00 94.88 194 PRO A O 1
ATOM 1499 N N . GLU A 1 195 ? 10.206 4.408 -20.865 1.00 91.00 195 GLU A N 1
ATOM 1500 C CA . GLU A 1 195 ? 9.712 3.851 -19.597 1.00 91.00 195 GLU A CA 1
ATOM 1501 C C . GLU A 1 195 ? 9.198 4.960 -18.656 1.00 91.00 195 GLU A C 1
ATOM 1503 O O . GLU A 1 195 ? 8.284 4.741 -17.857 1.00 91.00 195 GLU A O 1
ATOM 1508 N N . LEU A 1 196 ? 9.727 6.182 -18.788 1.00 92.19 196 LEU A N 1
ATOM 1509 C CA . LEU A 1 196 ? 9.220 7.396 -18.141 1.00 92.19 196 LEU A CA 1
ATOM 1510 C C . LEU A 1 196 ? 8.079 8.057 -18.928 1.00 92.19 196 LEU A C 1
ATOM 1512 O O . LEU A 1 196 ? 7.214 8.696 -18.334 1.00 92.19 196 LEU A O 1
ATOM 1516 N N . PHE A 1 197 ? 8.036 7.884 -20.247 1.00 95.69 197 PHE A N 1
ATOM 1517 C CA . PHE A 1 197 ? 7.097 8.595 -21.112 1.00 95.69 197 PHE A CA 1
ATOM 1518 C C . PHE A 1 197 ? 5.734 7.931 -21.251 1.00 95.69 197 PHE A C 1
ATOM 1520 O O . PHE A 1 197 ? 4.699 8.602 -21.151 1.00 95.69 197 PHE A O 1
ATOM 1527 N N . TYR A 1 198 ? 5.712 6.623 -21.489 1.00 96.56 198 TYR A N 1
ATOM 1528 C CA . TYR A 1 198 ? 4.484 5.903 -21.797 1.00 96.56 198 TYR A CA 1
ATOM 1529 C C . TYR A 1 198 ? 3.905 5.195 -20.569 1.00 96.56 198 TYR A C 1
ATOM 1531 O O . TYR A 1 198 ? 4.659 4.628 -19.774 1.00 96.56 198 TYR A O 1
ATOM 1539 N N . PRO A 1 199 ? 2.571 5.164 -20.421 1.00 96.25 199 PRO A N 1
ATOM 1540 C CA . PRO A 1 199 ? 1.945 4.191 -19.541 1.00 96.25 199 PRO A CA 1
ATOM 1541 C C . PRO A 1 199 ? 2.031 2.783 -20.153 1.00 96.25 199 PRO A C 1
ATOM 1543 O O . PRO A 1 199 ? 2.192 2.636 -21.369 1.00 96.25 199 PRO A O 1
ATOM 1546 N N . PHE A 1 200 ? 1.873 1.748 -19.332 1.00 95.81 200 PHE A N 1
ATOM 1547 C CA . PHE A 1 200 ? 1.835 0.346 -19.763 1.00 95.81 200 PHE A CA 1
ATOM 1548 C C . PHE A 1 200 ? 0.713 0.056 -20.770 1.00 95.81 200 PHE A C 1
ATOM 1550 O O . PHE A 1 200 ? 0.877 -0.796 -21.639 1.00 95.81 200 PHE A O 1
ATOM 1557 N N . SER A 1 201 ? -0.377 0.825 -20.746 1.00 95.50 201 SER A N 1
ATOM 1558 C CA . SER A 1 201 ? -1.458 0.741 -21.735 1.00 95.50 201 SER A CA 1
ATOM 1559 C C . SER A 1 201 ? -1.059 1.205 -23.151 1.00 95.50 201 SER A C 1
ATOM 1561 O O . SER A 1 201 ? -1.777 0.945 -24.121 1.00 95.50 201 SER A O 1
ATOM 1563 N N . SER A 1 202 ? 0.082 1.887 -23.311 1.00 96.44 202 SER A N 1
ATOM 1564 C CA . SER A 1 202 ? 0.499 2.461 -24.592 1.00 96.44 202 SER A CA 1
ATOM 1565 C C . SER A 1 202 ? 0.968 1.405 -25.588 1.00 96.44 202 SER A C 1
ATOM 1567 O O . SER A 1 202 ? 2.103 0.922 -25.545 1.00 96.44 202 SER A O 1
ATOM 1569 N N . ALA A 1 203 ? 0.143 1.171 -26.608 1.00 95.88 203 ALA A N 1
ATOM 1570 C CA . ALA A 1 203 ? 0.498 0.335 -27.750 1.00 95.88 203 ALA A CA 1
ATOM 1571 C C . ALA A 1 203 ? 1.640 0.913 -28.611 1.00 95.88 203 ALA A C 1
ATOM 1573 O O . ALA A 1 203 ? 2.117 0.231 -29.519 1.00 95.88 203 ALA A O 1
ATOM 1574 N N . THR A 1 204 ? 2.105 2.143 -28.375 1.00 95.44 204 THR A N 1
ATOM 1575 C CA . THR A 1 204 ? 3.238 2.715 -29.121 1.00 95.44 204 THR A CA 1
ATOM 1576 C C . THR A 1 204 ? 4.561 2.062 -28.728 1.00 95.44 204 THR A C 1
ATOM 1578 O O . THR A 1 204 ? 5.406 1.815 -29.592 1.00 95.44 204 THR A O 1
ATOM 1581 N N . PHE A 1 205 ? 4.729 1.745 -27.442 1.00 95.50 205 PHE A N 1
ATOM 1582 C CA . PHE A 1 205 ? 5.983 1.219 -26.901 1.00 95.50 205 PHE A CA 1
ATOM 1583 C C . PHE A 1 205 ? 5.843 -0.152 -26.246 1.00 95.50 205 PHE A C 1
ATOM 1585 O O . PHE A 1 205 ? 6.778 -0.944 -26.323 1.00 95.50 205 PHE A O 1
ATOM 1592 N N . TYR A 1 206 ? 4.687 -0.466 -25.669 1.00 96.12 206 TYR A N 1
ATOM 1593 C CA . TYR A 1 206 ? 4.436 -1.745 -25.022 1.00 96.12 206 TYR A CA 1
ATOM 1594 C C . TYR A 1 206 ? 3.627 -2.682 -25.925 1.00 96.12 206 TYR A C 1
ATOM 1596 O O . TYR A 1 206 ? 2.822 -2.261 -26.765 1.00 96.12 206 TYR A O 1
ATOM 1604 N N . GLU A 1 207 ? 3.901 -3.979 -25.808 1.00 95.38 207 GLU A N 1
ATOM 1605 C CA . GLU A 1 207 ? 3.023 -5.037 -26.306 1.00 95.38 207 GLU A CA 1
ATOM 1606 C C . GLU A 1 207 ? 1.717 -5.056 -25.500 1.00 95.38 207 GLU A C 1
ATOM 1608 O O . GLU A 1 207 ? 1.638 -4.478 -24.418 1.00 95.38 207 GLU A O 1
ATOM 1613 N N . ALA A 1 208 ? 0.674 -5.703 -26.030 1.00 94.62 208 ALA A N 1
ATOM 1614 C CA . ALA A 1 208 ? -0.548 -5.895 -25.255 1.00 94.62 208 ALA A CA 1
ATOM 1615 C C . ALA A 1 208 ? -0.218 -6.673 -23.975 1.00 94.62 208 ALA A C 1
ATOM 1617 O O . ALA A 1 208 ? 0.488 -7.682 -24.043 1.00 94.62 208 ALA A O 1
ATOM 1618 N N . ASP A 1 209 ? -0.715 -6.208 -22.829 1.00 93.94 209 ASP A N 1
ATOM 1619 C CA . ASP A 1 209 ? -0.369 -6.827 -21.556 1.00 93.94 209 ASP A CA 1
ATOM 1620 C C . ASP A 1 209 ? -0.988 -8.225 -21.437 1.00 93.94 209 ASP A C 1
ATOM 1622 O O . ASP A 1 209 ? -2.205 -8.402 -21.356 1.00 93.94 209 ASP A O 1
ATOM 1626 N N . GLN A 1 210 ? -0.118 -9.230 -21.471 1.00 91.94 210 GLN A N 1
ATOM 1627 C CA . GLN A 1 210 ? -0.452 -10.638 -21.262 1.00 91.94 210 GLN A CA 1
ATOM 1628 C C . GLN A 1 210 ? 0.060 -11.147 -19.910 1.00 91.94 210 GLN A C 1
ATOM 1630 O O . GLN A 1 210 ? -0.195 -12.295 -19.555 1.00 91.94 210 GLN A O 1
ATOM 1635 N N . ASN A 1 211 ? 0.752 -10.298 -19.148 1.00 95.06 211 ASN A N 1
ATOM 1636 C CA . ASN A 1 211 ? 1.438 -10.634 -17.907 1.00 95.06 211 ASN A CA 1
ATOM 1637 C C . ASN A 1 211 ? 0.628 -10.152 -16.693 1.00 95.06 211 ASN A C 1
ATOM 1639 O O . ASN A 1 211 ? 1.170 -9.633 -15.718 1.00 95.06 211 ASN A O 1
ATOM 1643 N N . ILE A 1 212 ? -0.693 -10.318 -16.766 1.00 96.38 212 ILE A N 1
ATOM 1644 C CA . ILE A 1 212 ? -1.600 -10.133 -15.633 1.00 96.38 212 ILE A CA 1
ATOM 1645 C C . ILE A 1 212 ? -1.687 -11.473 -14.917 1.00 96.38 212 ILE A C 1
ATOM 1647 O O . ILE A 1 212 ? -2.109 -12.471 -15.511 1.00 96.38 212 ILE A O 1
ATOM 1651 N N . TYR A 1 213 ? -1.317 -11.506 -13.640 1.00 96.56 213 TYR A N 1
ATOM 1652 C CA . TYR A 1 213 ? -1.483 -12.713 -12.846 1.00 96.56 213 TYR A CA 1
ATOM 1653 C C . TYR A 1 213 ? -2.971 -12.970 -12.618 1.00 96.56 213 TYR A C 1
ATOM 1655 O O . TYR A 1 213 ? -3.707 -12.070 -12.212 1.00 96.56 213 TYR A O 1
ATOM 1663 N N . ARG A 1 214 ? -3.417 -14.200 -12.879 1.00 96.19 214 ARG A N 1
ATOM 1664 C CA . ARG A 1 214 ? -4.801 -14.636 -12.677 1.00 96.19 214 ARG A CA 1
ATOM 1665 C C . ARG A 1 214 ? -4.806 -15.838 -11.755 1.00 96.19 214 ARG A C 1
ATOM 1667 O O . ARG A 1 214 ? -4.261 -16.886 -12.101 1.00 96.19 214 ARG A O 1
ATOM 1674 N N . ASP A 1 215 ? -5.424 -15.675 -10.598 1.00 94.56 215 ASP A N 1
ATOM 1675 C CA . ASP A 1 215 ? -5.546 -16.743 -9.624 1.00 94.56 215 ASP A CA 1
ATOM 1676 C C . ASP A 1 215 ? -6.752 -17.642 -9.938 1.00 94.56 215 ASP A C 1
ATOM 1678 O O . ASP A 1 215 ? -7.811 -17.125 -10.307 1.00 94.56 215 ASP A O 1
ATOM 1682 N N . PRO A 1 216 ? -6.653 -18.972 -9.758 1.00 90.50 216 PRO A N 1
ATOM 1683 C CA . PRO A 1 216 ? -7.813 -19.860 -9.826 1.00 90.50 216 PRO A CA 1
ATOM 1684 C C . PRO A 1 216 ? -8.963 -19.474 -8.879 1.00 90.50 216 PRO A C 1
ATOM 1686 O O . PRO A 1 216 ? -10.111 -19.789 -9.182 1.00 90.50 216 PRO A O 1
ATOM 1689 N N . GLY A 1 217 ? -8.673 -18.777 -7.774 1.00 88.12 217 GLY A N 1
ATOM 1690 C CA . GLY A 1 217 ? -9.657 -18.212 -6.845 1.00 88.12 217 GLY A CA 1
ATOM 1691 C C . GLY A 1 217 ? -10.448 -17.015 -7.390 1.00 88.12 217 GLY A C 1
ATOM 1692 O O . GLY A 1 217 ? -11.384 -16.565 -6.745 1.00 88.12 217 GLY A O 1
ATOM 1693 N N . GLY A 1 218 ? -10.130 -16.512 -8.590 1.00 92.94 218 GLY A N 1
ATOM 1694 C CA . GLY A 1 218 ? -10.940 -15.496 -9.274 1.00 92.94 218 GLY A CA 1
ATOM 1695 C C . GLY A 1 218 ? -10.503 -14.043 -9.064 1.00 92.94 218 GLY A C 1
ATOM 1696 O O . GLY A 1 218 ? -11.264 -13.137 -9.399 1.00 92.94 218 GLY A O 1
ATOM 1697 N N . PHE A 1 219 ? -9.287 -13.803 -8.566 1.00 95.38 219 PHE A N 1
ATOM 1698 C CA . PHE A 1 219 ? -8.692 -12.465 -8.484 1.00 95.38 219 PHE A CA 1
ATOM 1699 C C . PHE A 1 219 ? -7.510 -12.294 -9.446 1.00 95.38 219 PHE A C 1
ATOM 1701 O O . PHE A 1 219 ? -6.958 -13.263 -9.982 1.00 95.38 219 PHE A O 1
ATOM 1708 N N . THR A 1 220 ? -7.114 -11.043 -9.675 1.00 97.06 220 THR A N 1
ATOM 1709 C CA . THR A 1 220 ? -5.982 -10.681 -10.530 1.00 97.06 220 THR A CA 1
ATOM 1710 C C . THR A 1 220 ? -4.997 -9.762 -9.832 1.00 97.06 220 THR A C 1
ATOM 1712 O O . THR A 1 220 ? -5.390 -8.961 -8.983 1.00 97.06 220 THR A O 1
ATOM 1715 N N . ILE A 1 221 ? -3.731 -9.843 -10.240 1.00 97.50 221 ILE A N 1
ATOM 1716 C CA . ILE A 1 221 ? -2.674 -8.910 -9.843 1.00 97.50 221 ILE A CA 1
ATOM 1717 C C . ILE A 1 221 ? -2.063 -8.326 -11.115 1.00 97.50 221 ILE A C 1
ATOM 1719 O O . ILE A 1 221 ? -1.617 -9.069 -11.992 1.00 97.50 221 ILE A O 1
ATOM 1723 N N . GLU A 1 222 ? -2.052 -7.002 -11.216 1.00 96.00 222 GLU A N 1
ATOM 1724 C CA . GLU A 1 222 ? -1.505 -6.263 -12.353 1.00 96.00 222 GLU A CA 1
ATOM 1725 C C . GLU A 1 222 ? -0.504 -5.201 -11.889 1.00 96.00 222 GLU A C 1
ATOM 1727 O O . GLU A 1 222 ? -0.617 -4.645 -10.794 1.00 96.00 222 GLU A O 1
ATOM 1732 N N . ALA A 1 223 ? 0.493 -4.929 -12.730 1.00 95.94 223 ALA A N 1
ATOM 1733 C CA . ALA A 1 223 ? 1.440 -3.849 -12.504 1.00 95.94 223 ALA A CA 1
ATOM 1734 C C . ALA A 1 223 ? 0.887 -2.542 -13.082 1.00 95.94 223 ALA A C 1
ATOM 1736 O O . ALA A 1 223 ? 0.381 -2.521 -14.202 1.00 95.94 223 ALA A O 1
ATOM 1737 N N . ILE A 1 224 ? 1.043 -1.444 -12.348 1.00 94.06 224 ILE A N 1
ATOM 1738 C CA . ILE A 1 224 ? 0.714 -0.093 -12.814 1.00 94.06 224 ILE A CA 1
ATOM 1739 C C . ILE A 1 224 ? 1.986 0.757 -12.823 1.00 94.06 224 ILE A C 1
ATOM 1741 O O . ILE A 1 224 ? 2.800 0.666 -11.909 1.00 94.06 224 ILE A O 1
ATOM 1745 N N . ASN A 1 225 ? 2.185 1.590 -13.844 1.00 93.12 225 ASN A N 1
ATOM 1746 C CA . ASN A 1 225 ? 3.360 2.470 -13.923 1.00 93.12 225 ASN A CA 1
ATOM 1747 C C . ASN A 1 225 ? 3.009 3.954 -14.050 1.00 93.12 225 ASN A C 1
ATOM 1749 O O . ASN A 1 225 ? 3.848 4.800 -13.751 1.00 93.12 225 ASN A O 1
ATOM 1753 N N . ALA A 1 226 ? 1.794 4.277 -14.498 1.00 90.75 226 ALA A N 1
ATOM 1754 C CA . ALA A 1 226 ? 1.408 5.645 -14.809 1.00 90.75 226 ALA A CA 1
ATOM 1755 C C . ALA A 1 226 ? 1.587 6.611 -13.621 1.00 90.75 226 ALA A C 1
ATOM 1757 O O . ALA A 1 226 ? 2.295 7.605 -13.810 1.00 90.75 226 ALA A O 1
ATOM 1758 N N . PRO A 1 227 ? 1.061 6.322 -12.407 1.00 90.56 227 PRO A N 1
ATOM 1759 C CA . PRO A 1 227 ? 1.215 7.223 -11.263 1.00 90.56 227 PRO A CA 1
ATOM 1760 C C . PRO A 1 227 ? 2.591 7.134 -10.584 1.00 90.56 227 PRO A C 1
ATOM 1762 O O . PRO A 1 227 ? 2.917 7.986 -9.766 1.00 90.56 227 PRO A O 1
ATOM 1765 N N . VAL A 1 228 ? 3.411 6.131 -10.914 1.00 90.06 228 VAL A N 1
ATOM 1766 C CA . VAL A 1 228 ? 4.652 5.832 -10.186 1.00 90.06 228 VAL A CA 1
ATOM 1767 C C . VAL A 1 228 ? 5.760 6.809 -10.567 1.00 90.06 228 VAL A C 1
ATOM 1769 O O . VAL A 1 228 ? 6.017 7.054 -11.754 1.00 90.06 228 VAL A O 1
ATOM 1772 N N . TRP A 1 229 ? 6.452 7.346 -9.558 1.00 86.75 229 TRP A N 1
ATOM 1773 C CA . TRP A 1 229 ? 7.539 8.308 -9.739 1.00 86.75 229 TRP A CA 1
ATOM 1774 C C . TRP A 1 229 ? 8.681 8.089 -8.737 1.00 86.75 229 TRP A C 1
ATOM 1776 O O . TRP A 1 229 ? 8.706 8.705 -7.673 1.00 86.75 229 TRP A O 1
ATOM 1786 N N . HIS A 1 230 ? 9.654 7.243 -9.111 1.00 78.25 230 HIS A N 1
ATOM 1787 C CA . HIS A 1 230 ? 10.720 6.811 -8.195 1.00 78.25 230 HIS A CA 1
ATOM 1788 C C . HIS A 1 230 ? 12.158 6.792 -8.768 1.00 78.25 230 HIS A C 1
ATOM 1790 O O . HIS A 1 230 ? 13.118 6.433 -8.092 1.00 78.25 230 HIS A O 1
ATOM 1796 N N . GLY A 1 231 ? 12.362 7.196 -10.025 1.00 75.00 231 GLY A N 1
ATOM 1797 C CA . GLY A 1 231 ? 13.698 7.347 -10.632 1.00 75.00 231 GLY A CA 1
ATOM 1798 C C . GLY A 1 231 ? 14.453 6.049 -10.975 1.00 75.00 231 GLY A C 1
ATOM 1799 O O . GLY A 1 231 ? 15.296 6.076 -11.872 1.00 75.00 231 GLY A O 1
ATOM 1800 N N . VAL A 1 232 ? 14.130 4.927 -10.329 1.00 73.44 232 VAL A N 1
ATOM 1801 C CA . VAL A 1 232 ? 14.495 3.557 -10.734 1.00 73.44 232 VAL A CA 1
ATOM 1802 C C . VAL A 1 232 ? 13.305 2.870 -11.416 1.00 73.44 232 VAL A C 1
ATOM 1804 O O . VAL A 1 232 ? 12.166 3.323 -11.232 1.00 73.44 232 VAL A O 1
ATOM 1807 N N . PRO A 1 233 ? 13.523 1.784 -12.189 1.00 86.44 233 PRO A N 1
ATOM 1808 C CA . PRO A 1 233 ? 12.426 0.933 -12.628 1.00 86.44 233 PRO A CA 1
ATOM 1809 C C . PRO A 1 233 ? 11.567 0.547 -11.426 1.00 86.44 233 PRO A C 1
ATOM 1811 O O . PRO A 1 233 ? 12.054 -0.018 -10.447 1.00 86.44 233 PRO A O 1
ATOM 1814 N N . SER A 1 234 ? 10.303 0.938 -11.479 1.00 91.88 234 SER A N 1
ATOM 1815 C CA . SER A 1 234 ? 9.365 0.834 -10.370 1.00 91.88 234 SER A CA 1
ATOM 1816 C C . SER A 1 234 ? 7.965 0.616 -10.916 1.00 91.88 234 SER A C 1
ATOM 1818 O O . SER A 1 234 ? 7.620 1.108 -11.995 1.00 91.88 234 SER A O 1
ATOM 1820 N N . ILE A 1 235 ? 7.180 -0.159 -10.179 1.00 94.25 235 ILE A N 1
ATOM 1821 C CA . ILE A 1 235 ? 5.776 -0.428 -10.473 1.00 94.25 235 ILE A CA 1
ATOM 1822 C C . ILE A 1 235 ? 4.963 -0.284 -9.190 1.00 94.25 235 ILE A C 1
ATOM 1824 O O . ILE A 1 235 ? 5.404 -0.688 -8.118 1.00 94.25 235 ILE A O 1
ATOM 1828 N N . GLY A 1 236 ? 3.760 0.258 -9.314 1.00 95.06 236 GLY A N 1
ATOM 1829 C CA . GLY A 1 236 ? 2.692 0.032 -8.360 1.00 95.06 236 GLY A CA 1
ATOM 1830 C C . GLY A 1 236 ? 2.001 -1.285 -8.693 1.00 95.06 236 GLY A C 1
ATOM 1831 O O . GLY A 1 236 ? 2.245 -1.900 -9.737 1.00 95.06 236 GLY A O 1
ATOM 1832 N N . LEU A 1 237 ? 1.102 -1.709 -7.818 1.00 97.00 237 LEU A N 1
ATOM 1833 C CA . LEU A 1 237 ? 0.378 -2.967 -7.965 1.00 97.00 237 LEU A CA 1
ATOM 1834 C C . LEU A 1 237 ? -1.107 -2.724 -7.783 1.00 97.00 237 LEU A C 1
ATOM 1836 O O . LEU A 1 237 ? -1.491 -1.995 -6.872 1.00 97.00 237 LEU A O 1
ATOM 1840 N N . ARG A 1 238 ? -1.934 -3.382 -8.591 1.00 96.50 238 ARG A N 1
ATOM 1841 C CA . ARG A 1 238 ? -3.376 -3.457 -8.364 1.00 96.50 238 ARG A CA 1
ATOM 1842 C C . ARG A 1 238 ? -3.806 -4.907 -8.180 1.00 96.50 238 ARG A C 1
ATOM 1844 O O . ARG A 1 238 ? -3.573 -5.751 -9.042 1.00 96.50 238 ARG A O 1
ATOM 1851 N N . PHE A 1 239 ? -4.459 -5.173 -7.057 1.00 96.94 239 PHE A N 1
ATOM 1852 C CA . PHE A 1 239 ? -5.173 -6.409 -6.764 1.00 96.94 239 PHE A CA 1
ATOM 1853 C C . PHE A 1 239 ? -6.654 -6.175 -7.041 1.00 96.94 239 PHE A C 1
ATOM 1855 O O . PHE A 1 239 ? -7.216 -5.185 -6.574 1.00 96.94 239 PHE A O 1
ATOM 1862 N N . ARG A 1 240 ? -7.290 -7.070 -7.797 1.00 95.38 240 ARG A N 1
ATOM 1863 C CA . ARG A 1 240 ? -8.704 -6.942 -8.168 1.00 95.38 240 ARG A CA 1
ATOM 1864 C C . ARG A 1 240 ? -9.419 -8.273 -7.977 1.00 95.38 240 ARG A C 1
ATOM 1866 O O . ARG A 1 240 ? -8.989 -9.282 -8.529 1.00 95.38 240 ARG A O 1
ATOM 1873 N N . THR A 1 241 ? -10.501 -8.270 -7.212 1.00 94.00 241 THR A N 1
ATOM 1874 C CA . THR A 1 241 ? -11.443 -9.394 -7.090 1.00 94.00 241 THR A CA 1
ATOM 1875 C C . THR A 1 241 ? -12.716 -9.062 -7.888 1.00 94.00 241 THR A C 1
ATOM 1877 O O . THR A 1 241 ? -12.741 -8.107 -8.668 1.00 94.00 241 THR A O 1
ATOM 1880 N N . ALA A 1 242 ? -13.798 -9.823 -7.698 1.00 89.88 242 ALA A N 1
ATOM 1881 C CA . ALA A 1 242 ? -15.102 -9.472 -8.260 1.00 89.88 242 ALA A CA 1
ATOM 1882 C C . ALA A 1 242 ? -15.662 -8.137 -7.723 1.00 89.88 242 ALA A C 1
ATOM 1884 O O . ALA A 1 242 ? -16.350 -7.437 -8.464 1.00 89.88 242 ALA A O 1
ATOM 1885 N N . ASN A 1 243 ? -15.368 -7.788 -6.464 1.00 89.25 243 ASN A N 1
ATOM 1886 C CA . ASN A 1 243 ? -16.009 -6.673 -5.754 1.00 89.25 243 ASN A CA 1
ATOM 1887 C C . ASN A 1 243 ? -15.017 -5.645 -5.184 1.00 89.25 243 ASN A C 1
ATOM 1889 O O . ASN A 1 243 ? -15.415 -4.528 -4.856 1.00 89.25 243 ASN A O 1
ATOM 1893 N N . GLU A 1 244 ? -13.741 -6.005 -5.049 1.00 93.38 244 GLU A N 1
ATOM 1894 C CA . GLU A 1 244 ? -12.710 -5.203 -4.396 1.00 93.38 244 GLU A CA 1
ATOM 1895 C C . GLU A 1 244 ? -11.588 -4.818 -5.369 1.00 93.38 244 GLU A C 1
ATOM 1897 O O . GLU A 1 244 ? -11.198 -5.589 -6.250 1.00 93.38 244 GLU A O 1
ATOM 1902 N N . SER A 1 245 ? -11.031 -3.621 -5.168 1.00 94.31 245 SER A N 1
ATOM 1903 C CA . SER A 1 245 ? -9.841 -3.124 -5.862 1.00 94.31 245 SER A CA 1
ATOM 1904 C C . SER A 1 245 ? -8.911 -2.483 -4.833 1.00 94.31 245 SER A C 1
ATOM 1906 O O . SER A 1 245 ? -9.311 -1.566 -4.114 1.00 94.31 245 SER A O 1
ATOM 1908 N N . LEU A 1 246 ? -7.683 -2.989 -4.742 1.00 96.12 246 LEU A N 1
ATOM 1909 C CA . LEU A 1 246 ? -6.641 -2.511 -3.835 1.00 96.12 246 LEU A CA 1
ATOM 1910 C C . LEU A 1 246 ? -5.409 -2.126 -4.648 1.00 96.12 246 LEU A C 1
ATOM 1912 O O . LEU A 1 246 ? -4.909 -2.933 -5.429 1.00 96.12 246 LEU A O 1
ATOM 1916 N N . ILE A 1 247 ? -4.889 -0.923 -4.425 1.00 96.00 247 ILE A N 1
ATOM 1917 C CA . ILE A 1 247 ? -3.668 -0.429 -5.051 1.00 96.00 247 ILE A CA 1
ATOM 1918 C C . ILE A 1 247 ? -2.583 -0.215 -4.004 1.00 96.00 247 ILE A C 1
ATOM 1920 O O . ILE A 1 247 ? -2.805 0.434 -2.986 1.00 96.00 247 ILE A O 1
ATOM 1924 N N . PHE A 1 248 ? -1.387 -0.705 -4.305 1.00 94.88 248 PHE A N 1
ATOM 1925 C CA . PHE A 1 248 ? -0.154 -0.215 -3.703 1.00 94.88 248 PHE A CA 1
ATOM 1926 C C . PHE A 1 248 ? 0.440 0.799 -4.670 1.00 94.88 248 PHE A C 1
ATOM 1928 O O . PHE A 1 248 ? 0.804 0.441 -5.795 1.00 94.88 248 PHE A O 1
ATOM 1935 N N . SER A 1 249 ? 0.523 2.063 -4.255 1.00 89.06 249 SER A N 1
ATOM 1936 C CA . SER A 1 249 ? 1.101 3.118 -5.094 1.00 89.06 249 SER A CA 1
ATOM 1937 C C . SER A 1 249 ? 2.600 2.924 -5.330 1.00 89.06 249 SER A C 1
ATOM 1939 O O . SER A 1 249 ? 3.142 3.533 -6.250 1.00 89.06 249 SER A O 1
ATOM 1941 N N . ALA A 1 250 ? 3.258 2.117 -4.484 1.00 80.19 250 ALA A N 1
ATOM 1942 C CA . ALA A 1 250 ? 4.708 2.104 -4.293 1.00 80.19 250 ALA A CA 1
ATOM 1943 C C . ALA A 1 250 ? 5.242 3.507 -3.932 1.00 80.19 250 ALA A C 1
ATOM 1945 O O . ALA A 1 250 ? 4.459 4.409 -3.603 1.00 80.19 250 ALA A O 1
ATOM 1946 N N . ASP A 1 251 ? 6.558 3.696 -4.052 1.00 80.75 251 ASP A N 1
ATOM 1947 C CA . ASP A 1 251 ? 7.234 4.983 -3.901 1.00 80.75 251 ASP A CA 1
ATOM 1948 C C . ASP A 1 251 ? 6.774 5.974 -4.985 1.00 80.75 251 ASP A C 1
ATOM 1950 O O . ASP A 1 251 ? 7.355 6.107 -6.067 1.00 80.75 251 ASP A O 1
ATOM 1954 N N . THR A 1 252 ? 5.670 6.657 -4.695 1.00 83.12 252 THR A N 1
ATOM 1955 C CA . THR A 1 252 ? 5.038 7.627 -5.582 1.00 83.12 252 THR A CA 1
ATOM 1956 C C . THR A 1 252 ? 5.075 9.018 -4.961 1.00 83.12 252 THR A C 1
ATOM 1958 O O . THR A 1 252 ? 4.538 9.260 -3.877 1.00 83.12 252 THR A O 1
ATOM 1961 N N . ALA A 1 253 ? 5.639 9.975 -5.701 1.00 86.19 253 ALA A N 1
ATOM 1962 C CA . ALA A 1 253 ? 5.476 11.399 -5.432 1.00 86.19 253 ALA A CA 1
ATOM 1963 C C . ALA A 1 253 ? 4.169 11.909 -6.069 1.00 86.19 253 ALA A C 1
ATOM 1965 O O . ALA A 1 253 ? 4.152 12.376 -7.213 1.00 86.19 253 ALA A O 1
ATOM 1966 N N . HIS A 1 254 ? 3.068 11.811 -5.323 1.00 90.06 254 HIS A N 1
ATOM 1967 C CA . HIS A 1 254 ? 1.740 12.251 -5.742 1.00 90.06 254 HIS A CA 1
ATOM 1968 C C . HIS A 1 254 ? 1.638 13.774 -5.716 1.00 90.06 254 HIS A C 1
ATOM 1970 O O . HIS A 1 254 ? 1.386 14.391 -4.681 1.00 90.06 254 HIS A O 1
ATOM 1976 N N . ASN A 1 255 ? 1.863 14.395 -6.869 1.00 90.56 255 ASN A N 1
ATOM 1977 C CA . ASN A 1 255 ? 1.761 15.837 -7.029 1.00 90.56 255 ASN A CA 1
ATOM 1978 C C . ASN A 1 255 ? 1.188 16.145 -8.414 1.00 90.56 255 ASN A C 1
ATOM 1980 O O . ASN A 1 255 ? 1.877 16.052 -9.429 1.00 90.56 255 ASN A O 1
ATOM 1984 N N . THR A 1 256 ? -0.090 16.511 -8.445 1.00 91.44 256 THR A N 1
ATOM 1985 C CA . THR A 1 256 ? -0.856 16.711 -9.682 1.00 91.44 256 THR A CA 1
ATOM 1986 C C . THR A 1 256 ? -0.307 17.861 -10.533 1.00 91.44 256 THR A C 1
ATOM 1988 O O . THR A 1 256 ? -0.283 17.751 -11.760 1.00 91.44 256 THR A O 1
ATOM 1991 N N . LEU A 1 257 ? 0.221 18.919 -9.903 1.00 91.81 257 LEU A N 1
ATOM 1992 C CA . LEU A 1 257 ? 0.897 20.028 -10.588 1.00 91.81 257 LEU A CA 1
ATOM 1993 C C . LEU A 1 257 ? 2.223 19.586 -11.218 1.00 91.81 257 LEU A C 1
ATOM 1995 O O . LEU A 1 257 ? 2.507 19.928 -12.366 1.00 91.81 257 LEU A O 1
ATOM 1999 N N . LEU A 1 258 ? 3.025 18.798 -10.494 1.00 91.75 258 LEU A N 1
ATOM 2000 C CA . LEU A 1 258 ? 4.245 18.200 -11.033 1.00 91.75 258 LEU A CA 1
ATOM 2001 C C . LEU A 1 258 ? 3.905 17.306 -12.223 1.00 91.75 258 LEU A C 1
ATOM 2003 O O . LEU A 1 258 ? 4.514 17.451 -13.275 1.00 91.75 258 LEU A O 1
ATOM 2007 N N . TRP A 1 259 ? 2.922 16.419 -12.093 1.00 93.56 259 TRP A N 1
ATOM 2008 C CA . TRP A 1 259 ? 2.502 15.520 -13.170 1.00 93.56 259 TRP A CA 1
ATOM 2009 C C . TRP A 1 259 ? 2.009 16.286 -14.401 1.00 93.56 259 TRP A C 1
ATOM 2011 O O . TRP A 1 259 ? 2.362 15.940 -15.531 1.00 93.56 259 TRP A O 1
ATOM 2021 N N . GLN A 1 260 ? 1.272 17.380 -14.196 1.00 95.00 260 GLN A N 1
ATOM 2022 C CA . GLN A 1 260 ? 0.874 18.276 -15.278 1.00 95.00 260 GLN A CA 1
ATOM 2023 C C . GLN A 1 260 ? 2.097 18.903 -15.964 1.00 95.00 260 GLN A C 1
ATOM 2025 O O . GLN A 1 260 ? 2.157 18.934 -17.196 1.00 95.00 260 GLN A O 1
ATOM 2030 N N . ALA A 1 261 ? 3.098 19.356 -15.204 1.00 95.19 261 ALA A N 1
ATOM 2031 C CA . ALA A 1 261 ? 4.345 19.890 -15.753 1.00 95.19 261 ALA A CA 1
ATOM 2032 C C . ALA A 1 261 ? 5.146 18.820 -16.519 1.00 95.19 261 ALA A C 1
ATOM 2034 O O . ALA A 1 261 ? 5.605 19.081 -17.629 1.00 95.19 261 ALA A O 1
ATOM 2035 N N . LEU A 1 262 ? 5.247 17.593 -15.991 1.00 94.44 262 LEU A N 1
ATOM 2036 C CA . LEU A 1 262 ? 5.932 16.465 -16.642 1.00 94.44 262 LEU A CA 1
ATOM 2037 C C . LEU A 1 262 ? 5.357 16.152 -18.027 1.00 94.44 262 LEU A C 1
ATOM 2039 O O . LEU A 1 262 ? 6.110 15.775 -18.932 1.00 94.44 262 LEU A O 1
ATOM 2043 N N . HIS A 1 263 ? 4.041 16.313 -18.191 1.00 94.88 263 HIS A N 1
ATOM 2044 C CA . HIS A 1 263 ? 3.373 16.116 -19.470 1.00 94.88 263 HIS A CA 1
ATOM 2045 C C . HIS A 1 263 ? 3.449 17.348 -20.382 1.00 94.88 263 HIS A C 1
ATOM 2047 O O . HIS A 1 263 ? 3.645 17.209 -21.587 1.00 94.88 263 HIS A O 1
ATOM 2053 N N . THR A 1 264 ? 3.292 18.560 -19.855 1.00 96.00 264 THR A N 1
ATOM 2054 C CA . THR A 1 264 ? 3.126 19.764 -20.689 1.00 96.00 264 THR A CA 1
ATOM 2055 C C . THR A 1 264 ? 4.445 20.424 -21.085 1.00 96.00 264 THR A C 1
ATOM 2057 O O . THR A 1 264 ? 4.559 20.926 -22.209 1.00 96.00 264 THR A O 1
ATOM 2060 N N . GLU A 1 265 ? 5.460 20.390 -20.221 1.00 96.06 265 GLU A N 1
ATOM 2061 C CA . GLU A 1 265 ? 6.730 21.072 -20.455 1.00 96.06 265 GLU A CA 1
ATOM 2062 C C . GLU A 1 265 ? 7.598 20.353 -21.489 1.00 96.06 265 GLU A C 1
ATOM 2064 O O . GLU A 1 265 ? 7.866 19.154 -21.400 1.00 96.06 265 GLU A O 1
ATOM 2069 N N . LYS A 1 266 ? 8.108 21.135 -22.445 1.00 95.69 266 LYS A N 1
ATOM 2070 C CA . LYS A 1 266 ? 9.120 20.702 -23.407 1.00 95.69 266 LYS A CA 1
ATOM 2071 C C . LYS A 1 266 ? 10.465 21.332 -23.067 1.00 95.69 266 LYS A C 1
ATOM 2073 O O . LYS A 1 266 ? 10.579 22.552 -22.951 1.00 95.69 266 LYS A O 1
ATOM 2078 N N . ARG A 1 267 ? 11.496 20.504 -22.942 1.00 94.62 267 ARG A N 1
ATOM 2079 C CA . ARG A 1 267 ? 12.866 20.896 -22.611 1.00 94.62 267 ARG A CA 1
ATOM 2080 C C . ARG A 1 267 ? 13.725 20.941 -23.876 1.00 94.62 267 ARG A C 1
ATOM 2082 O O . ARG A 1 267 ? 13.645 20.026 -24.693 1.00 94.62 267 ARG A O 1
ATOM 2089 N N . PRO A 1 268 ? 14.564 21.974 -24.061 1.00 94.25 268 PRO A N 1
ATOM 2090 C CA . PRO A 1 268 ? 15.530 21.982 -25.149 1.00 94.25 268 PRO A CA 1
ATOM 2091 C C . PRO A 1 268 ? 16.641 20.961 -24.882 1.00 94.25 268 PRO A C 1
ATOM 2093 O O . PRO A 1 268 ? 17.142 20.854 -23.760 1.00 94.25 268 PRO A O 1
ATOM 2096 N N . GLN A 1 269 ? 17.069 20.256 -25.928 1.00 95.44 269 GLN A N 1
ATOM 2097 C CA . GLN A 1 269 ? 18.218 19.357 -25.841 1.00 95.44 269 GLN A CA 1
ATOM 2098 C C . GLN A 1 269 ? 19.508 20.139 -25.555 1.00 95.44 269 GLN A C 1
ATOM 2100 O O . GLN A 1 269 ? 19.737 21.227 -26.085 1.00 95.44 269 GLN A O 1
ATOM 2105 N N . ARG A 1 270 ? 20.388 19.549 -24.747 1.00 95.94 270 ARG A N 1
ATOM 2106 C CA . ARG A 1 270 ? 21.715 20.071 -24.391 1.00 95.94 270 ARG A CA 1
ATOM 2107 C C . ARG A 1 270 ? 22.801 19.183 -24.986 1.00 95.94 270 ARG A C 1
ATOM 2109 O O . ARG A 1 270 ? 23.578 18.554 -24.268 1.00 95.94 270 ARG A O 1
ATOM 2116 N N . LEU A 1 271 ? 22.835 19.115 -26.316 1.00 94.25 271 LEU A N 1
ATOM 2117 C CA . LEU A 1 271 ? 23.779 18.264 -27.035 1.00 94.25 271 LEU A CA 1
ATOM 2118 C C . LEU A 1 271 ? 25.223 18.681 -26.728 1.00 94.25 271 LEU A C 1
ATOM 2120 O O . LEU A 1 271 ? 25.615 19.828 -26.930 1.00 94.25 271 LEU A O 1
ATOM 2124 N N . LYS A 1 272 ? 26.030 17.719 -26.276 1.00 90.81 272 LYS A N 1
ATOM 2125 C CA . LYS A 1 272 ? 27.481 17.882 -26.075 1.00 90.81 272 LYS A CA 1
ATOM 2126 C C . LYS A 1 272 ? 28.291 17.519 -27.326 1.00 90.81 272 LYS A C 1
ATOM 2128 O O . LYS A 1 272 ? 29.505 17.373 -27.250 1.00 90.81 272 LYS A O 1
ATOM 2133 N N . MET A 1 273 ? 27.607 17.359 -28.456 1.00 93.69 273 MET A N 1
ATOM 2134 C CA . MET A 1 273 ? 28.149 16.965 -29.755 1.00 93.69 273 MET A CA 1
ATOM 2135 C C . MET A 1 273 ? 27.384 17.673 -30.886 1.00 93.69 273 MET A C 1
ATOM 2137 O O . MET A 1 273 ? 26.245 18.100 -30.664 1.00 93.69 273 MET A O 1
ATOM 2141 N N . PRO A 1 274 ? 27.973 17.807 -32.089 1.00 96.31 274 PRO A N 1
ATOM 2142 C CA . PRO A 1 274 ? 27.273 18.302 -33.271 1.00 96.31 274 PRO A CA 1
ATOM 2143 C C . PRO A 1 274 ? 26.011 17.489 -33.586 1.00 96.31 274 PRO A C 1
ATOM 2145 O O . PRO A 1 274 ? 25.965 16.279 -33.374 1.00 96.31 274 PRO A O 1
ATOM 2148 N N . ILE A 1 275 ? 24.995 18.146 -34.150 1.00 94.00 275 ILE A N 1
ATOM 2149 C CA . ILE A 1 275 ? 23.704 17.510 -34.451 1.00 94.00 275 ILE A CA 1
ATOM 2150 C C . ILE A 1 275 ? 23.832 16.337 -35.435 1.00 94.00 275 ILE A C 1
ATOM 2152 O O . ILE A 1 275 ? 23.160 15.325 -35.263 1.00 94.00 275 ILE A O 1
ATOM 2156 N N . ASP A 1 276 ? 24.721 16.432 -36.425 1.00 95.62 276 ASP A N 1
ATOM 2157 C CA . ASP A 1 276 ? 24.941 15.360 -37.403 1.00 95.62 276 ASP A CA 1
ATOM 2158 C C . ASP A 1 276 ? 25.573 14.122 -36.754 1.00 95.62 276 ASP A C 1
ATOM 2160 O O . ASP A 1 276 ? 25.191 12.993 -37.061 1.00 95.62 276 ASP A O 1
ATOM 2164 N N . GLU A 1 277 ? 26.484 14.334 -35.798 1.00 96.31 277 GLU A N 1
ATOM 2165 C CA . GLU A 1 277 ? 27.073 13.262 -34.993 1.00 96.31 277 GLU A CA 1
ATOM 2166 C C . GLU A 1 277 ? 26.008 12.612 -34.106 1.00 96.31 277 GLU A C 1
ATOM 2168 O O . GLU A 1 277 ? 25.858 11.390 -34.114 1.00 96.31 277 GLU A O 1
ATOM 2173 N N . PHE A 1 278 ? 25.201 13.426 -33.418 1.00 96.06 278 PHE A N 1
ATOM 2174 C CA . PHE A 1 278 ? 24.081 12.935 -32.621 1.00 96.06 278 PHE A CA 1
ATOM 2175 C C . PHE A 1 278 ? 23.107 12.110 -33.468 1.00 96.06 278 PHE A C 1
ATOM 2177 O O . PHE A 1 278 ? 22.717 11.020 -33.056 1.00 96.06 278 PHE A O 1
ATOM 2184 N N . ASN A 1 279 ? 22.742 12.581 -34.662 1.00 95.06 279 ASN A N 1
ATOM 2185 C CA . ASN A 1 279 ? 21.821 11.890 -35.562 1.00 95.06 279 ASN A CA 1
ATOM 2186 C C . ASN A 1 279 ? 22.368 10.531 -36.020 1.00 95.06 279 ASN A C 1
ATOM 2188 O O . ASN A 1 279 ? 21.615 9.556 -36.020 1.00 95.06 279 ASN A O 1
ATOM 2192 N N . ALA A 1 280 ? 23.663 10.442 -36.334 1.00 95.94 280 ALA A N 1
ATOM 2193 C CA . ALA A 1 280 ? 24.311 9.205 -36.770 1.00 95.94 280 ALA A CA 1
ATOM 2194 C C . ALA A 1 280 ? 24.606 8.215 -35.624 1.00 95.94 280 ALA A C 1
ATOM 2196 O O . ALA A 1 280 ? 24.689 7.009 -35.858 1.00 95.94 280 ALA A O 1
ATOM 2197 N N . ALA A 1 281 ? 24.762 8.694 -34.386 1.00 96.06 281 ALA A N 1
ATOM 2198 C CA . ALA A 1 281 ? 25.148 7.859 -33.252 1.00 96.06 281 ALA A CA 1
ATOM 2199 C C . ALA A 1 281 ? 24.037 6.881 -32.827 1.00 96.06 281 ALA A C 1
ATOM 2201 O O . ALA A 1 281 ? 22.928 7.290 -32.477 1.00 96.06 281 ALA A O 1
ATOM 2202 N N . ALA A 1 282 ? 24.350 5.583 -32.798 1.00 95.56 282 ALA A N 1
ATOM 2203 C CA . ALA A 1 282 ? 23.498 4.556 -32.185 1.00 95.56 282 ALA A CA 1
ATOM 2204 C C . ALA A 1 282 ? 23.732 4.432 -30.670 1.00 95.56 282 ALA A C 1
ATOM 2206 O O . ALA A 1 282 ? 22.816 4.088 -29.926 1.00 95.56 282 ALA A O 1
ATOM 2207 N N . VAL A 1 283 ? 24.950 4.742 -30.213 1.00 96.12 283 VAL A N 1
ATOM 2208 C CA . VAL A 1 283 ? 25.357 4.715 -28.803 1.00 96.12 283 VAL A CA 1
ATOM 2209 C C . VAL A 1 283 ? 25.988 6.055 -28.444 1.00 96.12 283 VAL A C 1
ATOM 2211 O O . VAL A 1 283 ? 26.859 6.544 -29.160 1.00 96.12 283 VAL A O 1
ATOM 2214 N N . ILE A 1 284 ? 25.552 6.640 -27.333 1.00 96.12 284 ILE A N 1
ATOM 2215 C CA . ILE A 1 284 ? 25.981 7.943 -26.827 1.00 96.12 284 ILE A CA 1
ATOM 2216 C C . ILE A 1 284 ? 26.406 7.780 -25.368 1.00 96.12 284 ILE A C 1
ATOM 2218 O O . ILE A 1 284 ? 25.740 7.092 -24.602 1.00 96.12 284 ILE A O 1
ATOM 2222 N N . TYR A 1 285 ? 27.481 8.450 -24.957 1.00 95.25 285 TYR A N 1
ATOM 2223 C CA . TYR A 1 285 ? 27.913 8.493 -23.558 1.00 95.25 285 TYR A CA 1
ATOM 2224 C C . TYR A 1 285 ? 27.545 9.841 -22.936 1.00 95.25 285 TYR A C 1
ATOM 2226 O O . TYR A 1 285 ? 27.892 10.892 -23.475 1.00 95.25 285 TYR A O 1
ATOM 2234 N N . GLY A 1 286 ? 26.843 9.838 -21.802 1.00 94.56 286 GLY A N 1
ATOM 2235 C CA . GLY A 1 286 ? 26.440 11.074 -21.129 1.00 94.56 286 GLY A CA 1
ATOM 2236 C C . GLY A 1 286 ? 25.240 10.919 -20.203 1.00 94.56 286 GLY A C 1
ATOM 2237 O O . GLY A 1 286 ? 24.890 9.816 -19.804 1.00 94.56 286 GLY A O 1
ATOM 2238 N N . ASP A 1 287 ? 24.617 12.041 -19.844 1.00 94.06 287 ASP A N 1
ATOM 2239 C CA . ASP A 1 287 ? 23.389 12.057 -19.047 1.00 94.06 287 ASP A CA 1
ATOM 2240 C C . ASP A 1 287 ? 22.183 12.048 -19.990 1.00 94.06 287 ASP A C 1
ATOM 2242 O O . ASP A 1 287 ? 22.068 12.921 -20.851 1.00 94.06 287 ASP A O 1
ATOM 2246 N N . ILE A 1 288 ? 21.281 11.074 -19.848 1.00 94.38 288 ILE A N 1
ATOM 2247 C CA . ILE A 1 288 ? 20.109 10.958 -20.727 1.00 94.38 288 ILE A CA 1
ATOM 2248 C C . ILE A 1 288 ? 19.212 12.204 -20.676 1.00 94.38 288 ILE A C 1
ATOM 2250 O O . ILE A 1 288 ? 18.596 12.566 -21.677 1.00 94.38 288 ILE A O 1
ATOM 2254 N N . ASN A 1 289 ? 19.210 12.922 -19.548 1.00 93.44 289 ASN A N 1
ATOM 2255 C CA . ASN A 1 289 ? 18.435 14.148 -19.371 1.00 93.44 289 ASN A CA 1
ATOM 2256 C C . ASN A 1 289 ? 18.921 15.313 -20.246 1.00 93.44 289 ASN A C 1
ATOM 2258 O O . ASN A 1 289 ? 18.219 16.313 -20.360 1.00 93.44 289 ASN A O 1
ATOM 2262 N N . ASP A 1 290 ? 20.106 15.212 -20.856 1.00 95.56 290 ASP A N 1
ATOM 2263 C CA . ASP A 1 290 ? 20.565 16.188 -21.847 1.00 95.56 290 ASP A CA 1
ATOM 2264 C C . ASP A 1 290 ? 19.876 15.999 -23.212 1.00 95.56 290 ASP A C 1
ATOM 2266 O O . ASP A 1 290 ? 19.908 16.911 -24.037 1.00 95.56 290 ASP A O 1
ATOM 2270 N N . TYR A 1 291 ? 19.241 14.848 -23.454 1.00 96.00 291 TYR A N 1
ATOM 2271 C CA . TYR A 1 291 ? 18.646 14.495 -24.747 1.00 96.00 291 TYR A CA 1
ATOM 2272 C C . TYR A 1 291 ? 17.117 14.386 -24.716 1.00 96.00 291 TYR A C 1
ATOM 2274 O O . TYR A 1 291 ? 16.497 14.545 -25.766 1.00 96.00 291 TYR A O 1
ATOM 2282 N N . ILE A 1 292 ? 16.520 14.121 -23.548 1.00 96.25 292 ILE A N 1
ATOM 2283 C CA . ILE A 1 292 ? 15.064 14.014 -23.379 1.00 96.25 292 ILE A CA 1
ATOM 2284 C C . ILE A 1 292 ? 14.409 15.395 -23.506 1.00 96.25 292 ILE A C 1
ATOM 2286 O O . ILE A 1 292 ? 14.749 16.326 -22.777 1.00 96.25 292 ILE A O 1
ATOM 2290 N N . GLU A 1 293 ? 13.421 15.504 -24.386 1.00 97.38 293 GLU A N 1
ATOM 2291 C CA . GLU A 1 293 ? 12.631 16.716 -24.604 1.00 97.38 293 GLU A CA 1
ATOM 2292 C C . GLU A 1 293 ? 11.367 16.756 -23.740 1.00 97.38 293 GLU A C 1
ATOM 2294 O O . GLU A 1 293 ? 10.955 17.835 -23.322 1.00 97.38 293 GLU A O 1
ATOM 2299 N N . ARG A 1 294 ? 10.758 15.607 -23.432 1.00 96.00 294 ARG A N 1
ATOM 2300 C CA . ARG A 1 294 ? 9.541 15.522 -22.611 1.00 96.00 294 ARG A CA 1
ATOM 2301 C C . ARG A 1 294 ? 9.564 14.278 -21.740 1.00 96.00 294 ARG A C 1
ATOM 2303 O O . ARG A 1 294 ? 10.051 13.232 -22.164 1.00 96.00 294 ARG A O 1
ATOM 2310 N N . LEU A 1 295 ? 9.049 14.405 -20.518 1.00 95.12 295 LEU A N 1
ATOM 2311 C CA . LEU A 1 295 ? 9.069 13.310 -19.555 1.00 95.12 295 LEU A CA 1
ATOM 2312 C C . LEU A 1 295 ? 7.837 12.426 -19.647 1.00 95.12 295 LEU A C 1
ATOM 2314 O O . LEU A 1 295 ? 8.033 11.223 -19.691 1.00 95.12 295 LEU A O 1
ATOM 2318 N N . TRP A 1 296 ? 6.619 12.975 -19.701 1.00 96.00 296 TRP A N 1
ATOM 2319 C CA . TRP A 1 296 ? 5.378 12.191 -19.764 1.00 96.00 296 TRP A CA 1
ATOM 2320 C C . TRP A 1 296 ? 4.581 12.454 -21.047 1.00 96.00 296 TRP A C 1
ATOM 2322 O O . TRP A 1 296 ? 4.453 13.587 -21.521 1.00 96.00 296 TRP A O 1
ATOM 2332 N N . SER A 1 297 ? 3.980 11.396 -21.583 1.00 96.94 297 SER A N 1
ATOM 2333 C CA . SER A 1 297 ? 2.929 11.498 -22.598 1.00 96.94 297 SER A CA 1
ATOM 2334 C C . SER A 1 297 ? 1.611 11.986 -21.990 1.00 96.94 297 SER A C 1
ATOM 2336 O O . SER A 1 297 ? 1.400 11.895 -20.778 1.00 96.94 297 SER A O 1
ATOM 2338 N N . ARG A 1 298 ? 0.685 12.450 -22.844 1.00 96.44 298 ARG A N 1
ATOM 2339 C CA . ARG A 1 298 ? -0.674 12.810 -22.401 1.00 96.44 298 ARG A CA 1
ATOM 2340 C C . ARG A 1 298 ? -1.398 11.614 -21.800 1.00 96.44 298 ARG A C 1
ATOM 2342 O O . ARG A 1 298 ? -2.003 11.730 -20.745 1.00 96.44 298 ARG A O 1
ATOM 2349 N N . ALA A 1 299 ? -1.271 10.460 -22.454 1.00 97.06 299 ALA A N 1
ATOM 2350 C CA . ALA A 1 299 ? -1.870 9.211 -22.003 1.00 97.06 299 ALA A CA 1
ATOM 2351 C C . ALA A 1 299 ? -1.376 8.807 -20.607 1.00 97.06 299 ALA A C 1
ATOM 2353 O O . ALA A 1 299 ? -2.185 8.405 -19.779 1.00 97.06 299 ALA A O 1
ATOM 2354 N N . ARG A 1 300 ? -0.073 8.967 -20.315 1.00 96.44 300 ARG A N 1
ATOM 2355 C CA . ARG A 1 300 ? 0.463 8.687 -18.973 1.00 96.44 300 ARG A CA 1
ATOM 2356 C C . ARG A 1 300 ? -0.166 9.586 -17.916 1.00 96.44 300 ARG A C 1
ATOM 2358 O O . ARG A 1 300 ? -0.538 9.092 -16.862 1.00 96.44 300 ARG A O 1
ATOM 2365 N N . TYR A 1 301 ? -0.276 10.883 -18.200 1.00 96.62 301 TYR A N 1
ATOM 2366 C CA . TYR A 1 301 ? -0.899 11.836 -17.285 1.00 96.62 301 TYR A CA 1
ATOM 2367 C C . TYR A 1 301 ? -2.373 11.503 -17.033 1.00 96.62 301 TYR A C 1
ATOM 2369 O O . TYR A 1 301 ? -2.772 11.383 -15.878 1.00 96.62 301 TYR A O 1
ATOM 2377 N N . ASP A 1 302 ? -3.155 11.297 -18.096 1.00 96.44 302 ASP A N 1
ATOM 2378 C CA . ASP A 1 302 ? -4.582 10.976 -17.987 1.00 96.44 302 ASP A CA 1
ATOM 2379 C C . ASP A 1 302 ? -4.793 9.674 -17.177 1.00 96.44 302 ASP A C 1
ATOM 2381 O O . ASP A 1 302 ? -5.655 9.620 -16.301 1.00 96.44 302 ASP A O 1
ATOM 2385 N N . GLU A 1 303 ? -3.964 8.646 -17.403 1.00 95.88 303 GLU A N 1
ATOM 2386 C CA . GLU A 1 303 ? -4.019 7.383 -16.652 1.00 95.88 303 GLU A CA 1
ATOM 2387 C C . GLU A 1 303 ? -3.565 7.536 -15.193 1.00 95.88 303 GLU A C 1
ATOM 2389 O O . GLU A 1 303 ? -4.167 6.938 -14.308 1.00 95.88 303 GLU A O 1
ATOM 2394 N N . ALA A 1 304 ? -2.545 8.356 -14.917 1.00 94.56 304 ALA A N 1
ATOM 2395 C CA . ALA A 1 304 ? -2.089 8.632 -13.554 1.00 94.56 304 ALA A CA 1
ATOM 2396 C C . ALA A 1 304 ? -3.171 9.334 -12.715 1.00 94.56 304 ALA A C 1
ATOM 2398 O O . ALA A 1 304 ? -3.336 9.015 -11.540 1.00 94.56 304 ALA A O 1
ATOM 2399 N N . ILE A 1 305 ? -3.924 10.259 -13.321 1.00 94.38 305 ILE A N 1
ATOM 2400 C CA . ILE A 1 305 ? -5.033 10.969 -12.667 1.00 94.38 305 ILE A CA 1
ATOM 2401 C C . ILE A 1 305 ? -6.192 10.021 -12.341 1.00 94.38 305 ILE A C 1
ATOM 2403 O O . ILE A 1 305 ? -6.742 10.110 -11.250 1.00 94.38 305 ILE A O 1
ATOM 2407 N N . ALA A 1 306 ? -6.522 9.093 -13.242 1.00 93.81 306 ALA A N 1
ATOM 2408 C CA . ALA A 1 306 ? -7.613 8.132 -13.055 1.00 93.81 306 ALA A CA 1
ATOM 2409 C C . ALA A 1 306 ? -7.198 6.851 -12.301 1.00 93.81 306 ALA A C 1
ATOM 2411 O O . ALA A 1 306 ? -8.022 5.965 -12.071 1.00 93.81 306 ALA A O 1
ATOM 2412 N N . ALA A 1 307 ? -5.916 6.703 -11.938 1.00 91.56 307 ALA A N 1
ATOM 2413 C CA . ALA A 1 307 ? -5.359 5.434 -11.466 1.00 91.56 307 ALA A CA 1
ATOM 2414 C C . ALA A 1 307 ? -6.042 4.889 -10.201 1.00 91.56 307 ALA A C 1
ATOM 2416 O O . ALA A 1 307 ? -6.039 3.672 -9.996 1.00 91.56 307 ALA A O 1
ATOM 2417 N N . PHE A 1 308 ? -6.610 5.771 -9.375 1.00 91.12 308 PHE A N 1
ATOM 2418 C CA . PHE A 1 308 ? -7.085 5.465 -8.024 1.00 91.12 308 PHE A CA 1
ATOM 2419 C C . PHE A 1 308 ? -8.615 5.531 -7.855 1.00 91.12 308 PHE A C 1
ATOM 2421 O O . PHE A 1 308 ? -9.111 5.198 -6.781 1.00 91.12 308 PHE A O 1
ATOM 2428 N N . ASP A 1 309 ? -9.374 5.908 -8.891 1.00 88.25 309 ASP A N 1
ATOM 2429 C CA . ASP A 1 309 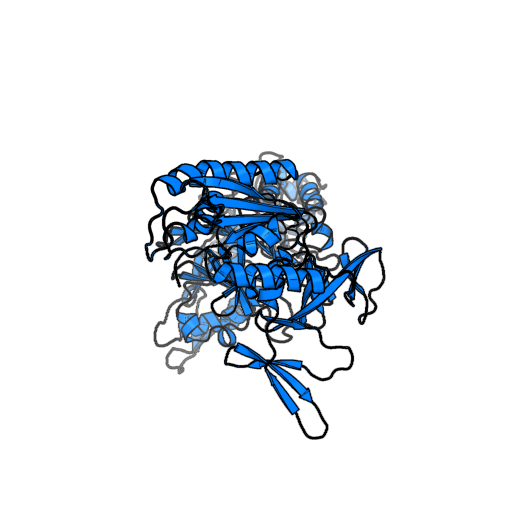? -10.815 6.213 -8.793 1.00 88.25 309 ASP A CA 1
ATOM 2430 C C . ASP A 1 309 ? -11.655 5.058 -8.220 1.00 88.25 309 ASP A C 1
ATOM 2432 O O . ASP A 1 309 ? -12.610 5.263 -7.464 1.00 88.25 309 ASP A O 1
ATOM 2436 N N . ASP A 1 310 ? -11.309 3.816 -8.561 1.00 87.06 310 ASP A N 1
ATOM 2437 C CA . ASP A 1 310 ? -12.060 2.621 -8.183 1.00 87.06 310 ASP A CA 1
ATOM 2438 C C . ASP A 1 310 ? -11.411 1.814 -7.054 1.00 87.06 310 ASP A C 1
ATOM 2440 O O . ASP A 1 310 ? -11.985 0.803 -6.654 1.00 87.06 310 ASP A O 1
ATOM 2444 N N . ALA A 1 311 ? -10.314 2.280 -6.446 1.00 91.69 311 ALA A N 1
ATOM 2445 C CA . ALA A 1 311 ? -9.517 1.474 -5.521 1.00 91.69 311 ALA A CA 1
ATOM 2446 C C . ALA A 1 311 ? -9.376 2.054 -4.106 1.00 91.69 311 ALA A C 1
ATOM 2448 O O . ALA A 1 311 ? -9.374 3.263 -3.891 1.00 91.69 311 ALA A O 1
ATOM 2449 N N . THR A 1 312 ? -9.216 1.156 -3.138 1.00 94.69 312 THR A N 1
ATOM 2450 C CA . THR A 1 312 ? -8.550 1.466 -1.870 1.00 9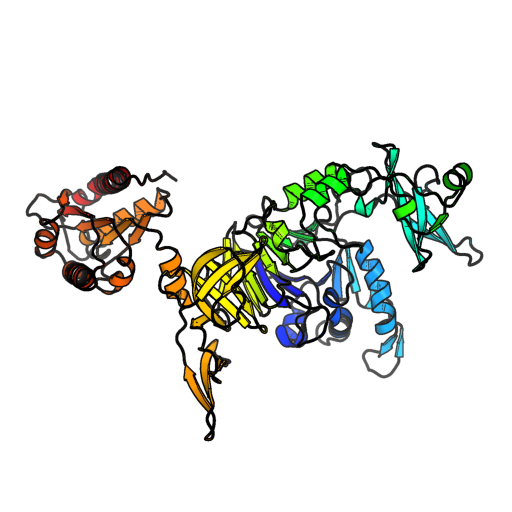4.69 312 THR A CA 1
ATOM 2451 C C . THR A 1 312 ? -7.045 1.533 -2.109 1.00 94.69 312 THR A C 1
ATOM 2453 O O . THR A 1 312 ? -6.515 0.720 -2.864 1.00 94.69 312 THR A O 1
ATOM 2456 N N . VAL A 1 313 ? -6.343 2.473 -1.477 1.00 94.62 313 VAL A N 1
ATOM 2457 C CA . VAL A 1 313 ? -4.919 2.725 -1.736 1.00 94.62 313 VAL A CA 1
ATOM 2458 C C . VAL A 1 313 ? -4.096 2.611 -0.455 1.00 94.62 313 VAL A C 1
ATOM 2460 O O . VAL A 1 313 ? -4.403 3.242 0.555 1.00 94.62 313 VAL A O 1
ATOM 2463 N N . ILE A 1 314 ? -3.023 1.827 -0.512 1.00 93.75 314 ILE A N 1
ATOM 2464 C CA . ILE A 1 314 ? -1.902 1.914 0.425 1.00 93.75 314 ILE A CA 1
ATOM 2465 C C . ILE A 1 314 ? -0.880 2.856 -0.203 1.00 93.75 314 ILE A C 1
ATOM 2467 O O . ILE A 1 314 ? -0.390 2.578 -1.304 1.00 93.75 314 ILE A O 1
ATOM 2471 N N . HIS A 1 315 ? -0.619 3.982 0.463 1.00 93.12 315 HIS A N 1
ATOM 2472 C CA . HIS A 1 315 ? 0.111 5.101 -0.132 1.00 93.12 315 HIS A CA 1
ATOM 2473 C C . HIS A 1 315 ? 1.211 5.640 0.776 1.00 93.12 315 HIS A C 1
ATOM 2475 O O . HIS A 1 315 ? 0.961 5.985 1.931 1.00 93.12 315 HIS A O 1
ATOM 2481 N N . ASP A 1 316 ? 2.418 5.782 0.236 1.00 89.38 316 ASP A N 1
ATOM 2482 C CA . ASP A 1 316 ? 3.569 6.249 1.006 1.00 89.38 316 ASP A CA 1
ATOM 2483 C C . ASP A 1 316 ? 3.619 7.774 1.121 1.00 89.38 316 ASP A C 1
ATOM 2485 O O . ASP A 1 316 ? 3.550 8.524 0.137 1.00 89.38 316 ASP A O 1
ATOM 2489 N N . ILE A 1 317 ? 3.776 8.240 2.361 1.00 88.62 317 ILE A N 1
ATOM 2490 C CA . ILE A 1 317 ? 3.827 9.656 2.709 1.00 88.62 317 ILE A CA 1
ATOM 2491 C C . ILE A 1 317 ? 5.176 10.037 3.310 1.00 88.62 317 ILE A C 1
ATOM 2493 O O . ILE A 1 317 ? 5.842 9.254 3.977 1.00 88.62 317 ILE A O 1
ATOM 2497 N N . ALA A 1 318 ? 5.562 11.292 3.130 1.00 85.38 318 ALA A N 1
ATOM 2498 C CA . ALA A 1 318 ? 6.698 11.899 3.794 1.00 85.38 318 ALA A CA 1
ATOM 2499 C C . ALA A 1 318 ? 6.373 13.332 4.224 1.00 85.38 318 ALA A C 1
ATOM 2501 O O . ALA A 1 318 ? 5.443 13.980 3.742 1.00 85.38 318 ALA A O 1
ATOM 2502 N N . THR A 1 319 ? 7.202 13.864 5.115 1.00 74.69 319 THR A N 1
ATOM 2503 C CA . THR A 1 319 ? 7.243 15.289 5.432 1.00 74.69 319 THR A CA 1
ATOM 2504 C C . THR A 1 319 ? 8.521 15.870 4.835 1.00 74.69 319 THR A C 1
ATOM 2506 O O . THR A 1 319 ? 9.567 15.223 4.844 1.00 74.69 319 THR A O 1
ATOM 2509 N N . ARG A 1 320 ? 8.446 17.115 4.339 1.00 68.06 320 ARG A N 1
ATOM 2510 C CA . ARG A 1 320 ? 9.565 17.906 3.783 1.00 68.06 320 ARG A CA 1
ATOM 2511 C C . ARG A 1 320 ? 10.095 17.439 2.419 1.00 68.06 320 ARG A C 1
ATOM 2513 O O . ARG A 1 320 ? 10.985 16.603 2.368 1.00 68.06 320 ARG A O 1
ATOM 2520 N N . LYS A 1 321 ? 9.681 18.102 1.329 1.00 66.88 321 LYS A N 1
ATOM 2521 C CA . LYS A 1 321 ? 10.336 18.114 -0.006 1.00 66.88 321 LYS A CA 1
ATOM 2522 C C . LYS A 1 321 ? 10.912 16.753 -0.437 1.00 66.88 321 LYS A C 1
ATOM 2524 O O . LYS A 1 321 ? 12.001 16.703 -1.017 1.00 66.88 321 LYS A O 1
ATOM 2529 N N . SER A 1 322 ? 10.209 15.664 -0.121 1.00 74.44 322 SER A N 1
ATOM 2530 C CA . SER A 1 322 ? 10.617 14.340 -0.569 1.00 74.44 322 SER A CA 1
ATOM 2531 C C . SER A 1 322 ? 10.530 14.319 -2.087 1.00 74.44 322 SER A C 1
ATOM 2533 O O . SER A 1 322 ? 9.634 14.917 -2.682 1.00 74.44 322 SER A O 1
ATOM 2535 N N . VAL A 1 323 ? 11.520 13.693 -2.712 1.00 72.94 323 VAL A N 1
ATOM 2536 C CA . VAL A 1 323 ? 11.589 13.569 -4.172 1.00 72.94 323 VAL A CA 1
ATOM 2537 C C . VAL A 1 323 ? 11.003 12.246 -4.667 1.00 72.94 323 VAL A C 1
ATOM 2539 O O . VAL A 1 323 ? 10.791 12.106 -5.867 1.00 72.94 323 VAL A O 1
ATOM 2542 N N . VAL A 1 324 ? 10.750 11.303 -3.752 1.00 74.38 324 VAL A N 1
ATOM 2543 C CA . VAL A 1 324 ? 10.299 9.930 -4.046 1.00 74.38 324 VAL A CA 1
ATOM 2544 C C . VAL A 1 324 ? 8.979 9.563 -3.374 1.00 74.38 324 VAL A C 1
ATOM 2546 O O . VAL A 1 324 ? 8.215 8.787 -3.930 1.00 74.38 324 VAL A O 1
ATOM 2549 N N . HIS A 1 325 ? 8.678 10.155 -2.218 1.00 86.12 325 HIS A N 1
ATOM 2550 C CA . HIS A 1 325 ? 7.412 9.958 -1.510 1.00 86.12 325 HIS A CA 1
ATOM 2551 C C . HIS A 1 325 ? 6.570 11.217 -1.581 1.00 86.12 325 HIS A C 1
ATOM 2553 O O . HIS A 1 325 ? 7.083 12.324 -1.766 1.00 86.12 325 HIS A O 1
ATOM 2559 N N . THR A 1 326 ? 5.267 11.057 -1.398 1.00 88.06 326 THR A N 1
ATOM 2560 C CA . THR A 1 326 ? 4.342 12.186 -1.422 1.00 88.06 326 THR A CA 1
ATOM 2561 C C . THR A 1 326 ? 4.617 13.109 -0.238 1.00 88.06 326 THR A C 1
ATOM 2563 O O . THR A 1 326 ? 4.579 12.683 0.911 1.00 88.06 326 THR A O 1
ATOM 2566 N N . ASP A 1 327 ? 4.910 14.386 -0.497 1.00 88.75 327 ASP A N 1
ATOM 2567 C CA . ASP A 1 327 ? 4.936 15.395 0.568 1.00 88.75 327 ASP A CA 1
ATOM 2568 C C . ASP A 1 327 ? 3.502 15.593 1.055 1.00 88.75 327 ASP A C 1
ATOM 2570 O O . ASP A 1 327 ? 2.631 15.885 0.235 1.00 88.75 327 ASP A O 1
ATOM 2574 N N . TYR A 1 328 ? 3.269 15.463 2.362 1.00 88.56 328 TYR A N 1
ATOM 2575 C CA . TYR A 1 328 ? 1.942 15.588 2.970 1.00 88.56 328 TYR A CA 1
ATOM 2576 C C . TYR A 1 328 ? 1.146 16.808 2.492 1.00 88.56 328 TYR A C 1
ATOM 2578 O O . TYR A 1 328 ? -0.049 16.702 2.240 1.00 88.56 328 TYR A O 1
ATOM 2586 N N . ARG A 1 329 ? 1.810 17.946 2.258 1.00 85.81 329 ARG A N 1
ATOM 2587 C CA . ARG A 1 329 ? 1.160 19.176 1.765 1.00 85.81 329 ARG A CA 1
ATOM 2588 C C . ARG A 1 329 ? 0.552 19.023 0.372 1.00 85.81 329 ARG A C 1
ATOM 2590 O O . ARG A 1 329 ? -0.400 19.707 0.030 1.00 85.81 329 ARG A O 1
ATOM 2597 N N . SER A 1 330 ? 1.081 18.106 -0.435 1.00 87.19 330 SER A N 1
ATOM 2598 C CA . SER A 1 330 ? 0.544 17.814 -1.768 1.00 87.19 330 SER A CA 1
ATOM 2599 C C . SER A 1 330 ? -0.807 17.095 -1.700 1.00 87.19 330 SER A C 1
ATOM 2601 O O . SER A 1 330 ? -1.530 17.090 -2.693 1.00 87.19 330 SER A O 1
ATOM 2603 N N . LEU A 1 331 ? -1.180 16.531 -0.541 1.00 88.88 331 LEU A N 1
ATOM 2604 C CA . LEU A 1 331 ? -2.496 15.922 -0.344 1.00 88.88 331 LEU A CA 1
ATOM 2605 C C . LEU A 1 331 ? -3.637 16.947 -0.302 1.00 88.88 331 LEU A C 1
ATOM 2607 O O . LEU A 1 331 ? -4.786 16.555 -0.453 1.00 88.88 331 LEU A O 1
ATOM 2611 N N . GLU A 1 332 ? -3.353 18.247 -0.170 1.00 85.12 332 GLU A N 1
ATOM 2612 C CA . GLU A 1 332 ? -4.370 19.295 -0.345 1.00 85.12 332 GLU A CA 1
ATOM 2613 C C . GLU A 1 332 ? -4.899 19.338 -1.793 1.00 85.12 332 GLU A C 1
ATOM 2615 O O . GLU A 1 332 ? -6.064 19.644 -2.032 1.00 85.12 332 GLU A O 1
ATOM 2620 N N . GLN A 1 333 ? -4.052 18.993 -2.770 1.00 85.81 333 GLN A N 1
ATOM 2621 C CA . GLN A 1 333 ? -4.370 18.994 -4.203 1.00 85.81 333 GLN A CA 1
ATOM 2622 C C . GLN A 1 333 ? -4.171 17.598 -4.804 1.00 85.81 333 GLN A C 1
ATOM 2624 O O . GLN A 1 333 ? -3.357 17.380 -5.711 1.00 85.81 333 GLN A O 1
ATOM 2629 N N . THR A 1 334 ? -4.925 16.639 -4.271 1.00 90.62 334 THR A N 1
ATOM 2630 C CA . THR A 1 334 ? -4.848 15.222 -4.633 1.00 90.62 334 THR A CA 1
ATOM 2631 C C . THR A 1 334 ? -6.101 14.719 -5.351 1.00 90.62 334 THR A C 1
ATOM 2633 O O . THR A 1 334 ? -7.155 15.345 -5.312 1.00 90.62 334 THR A O 1
ATOM 2636 N N . VAL A 1 335 ? -5.965 13.565 -6.008 1.00 90.94 335 VAL A N 1
ATOM 2637 C CA . VAL A 1 335 ? -7.082 12.767 -6.549 1.00 90.94 335 VAL A CA 1
ATOM 2638 C C . VAL A 1 335 ? -7.401 11.565 -5.650 1.00 90.94 335 VAL A C 1
ATOM 2640 O O . VAL A 1 335 ? -8.340 10.824 -5.909 1.00 90.94 335 VAL A O 1
ATOM 2643 N N . LEU A 1 336 ? -6.612 11.357 -4.591 1.00 92.12 336 LEU A N 1
ATOM 2644 C CA . LEU A 1 336 ? -6.856 10.334 -3.579 1.00 92.12 336 LEU A CA 1
ATOM 2645 C C . LEU A 1 336 ? -8.057 10.731 -2.702 1.00 92.12 336 LEU A C 1
ATOM 2647 O O . LEU A 1 336 ? -8.237 11.905 -2.391 1.00 92.12 336 LEU A O 1
ATOM 2651 N N . SER A 1 337 ? -8.846 9.750 -2.260 1.00 89.62 337 SER A N 1
ATOM 2652 C CA . SER A 1 337 ? -9.956 9.955 -1.315 1.00 89.62 337 SER A CA 1
ATOM 2653 C C . SER A 1 337 ? -9.537 9.512 0.083 1.00 89.62 337 SER A C 1
ATOM 2655 O O . SER A 1 337 ? -9.079 8.386 0.275 1.00 89.62 337 SER A O 1
ATOM 2657 N N . LYS A 1 338 ? -9.696 10.411 1.056 1.00 87.94 338 LYS A N 1
ATOM 2658 C CA . LYS A 1 338 ? -9.257 10.240 2.448 1.00 87.94 338 LYS A CA 1
ATOM 2659 C C . LYS A 1 338 ? -9.829 8.980 3.098 1.00 87.94 338 LYS A C 1
ATOM 2661 O O . LYS A 1 338 ? -9.128 8.286 3.824 1.00 87.94 338 LYS A O 1
ATOM 2666 N N . GLU A 1 339 ? -11.068 8.647 2.765 1.00 86.19 339 GLU A N 1
ATOM 2667 C CA . GLU A 1 339 ? -11.822 7.499 3.277 1.00 86.19 339 GLU A CA 1
ATOM 2668 C C . GLU A 1 339 ? -11.314 6.163 2.710 1.00 86.19 339 GLU A C 1
ATOM 2670 O O . GLU A 1 339 ? -11.607 5.094 3.241 1.00 86.19 339 GLU A O 1
ATOM 2675 N N . ARG A 1 340 ? -10.552 6.217 1.611 1.00 89.56 340 ARG A N 1
ATOM 2676 C CA . ARG A 1 340 ? -10.097 5.054 0.841 1.00 89.56 340 ARG A CA 1
ATOM 2677 C C . ARG A 1 340 ? -8.582 4.896 0.845 1.00 89.56 340 ARG A C 1
ATOM 2679 O O . ARG A 1 340 ? -8.068 4.046 0.119 1.00 89.56 340 ARG A O 1
ATOM 2686 N N . VAL A 1 341 ? -7.865 5.684 1.641 1.00 93.31 341 VAL A N 1
ATOM 2687 C CA . VAL A 1 341 ? -6.404 5.650 1.697 1.00 93.31 341 VAL A CA 1
ATOM 2688 C C . VAL A 1 341 ? -5.916 5.367 3.107 1.00 93.31 341 VAL A C 1
ATOM 2690 O O . VAL A 1 341 ? -6.303 6.026 4.067 1.00 93.31 341 VAL A O 1
ATOM 2693 N N . ILE A 1 342 ? -4.993 4.415 3.200 1.00 92.31 342 ILE A N 1
ATOM 2694 C CA . ILE A 1 342 ? -4.147 4.228 4.372 1.00 92.31 342 ILE A CA 1
ATOM 2695 C C . ILE A 1 342 ? -2.758 4.752 4.021 1.00 92.31 342 ILE A C 1
ATOM 2697 O O . ILE A 1 342 ? -2.133 4.282 3.066 1.00 92.31 342 ILE A O 1
ATOM 2701 N N . LEU A 1 343 ? -2.263 5.702 4.810 1.00 92.31 343 LEU A N 1
ATOM 2702 C CA . LEU A 1 343 ? -0.915 6.223 4.652 1.00 92.31 343 LEU A CA 1
ATOM 2703 C C . LEU A 1 343 ? 0.105 5.316 5.343 1.00 92.31 343 LEU A C 1
ATOM 2705 O O . LEU A 1 343 ? -0.033 4.973 6.519 1.00 92.31 343 LEU A O 1
ATOM 2709 N N . THR A 1 344 ? 1.159 4.971 4.615 1.00 89.06 344 THR A N 1
ATOM 2710 C CA . THR A 1 344 ? 2.355 4.277 5.104 1.00 89.06 344 THR A CA 1
ATOM 2711 C C . THR A 1 344 ? 3.575 5.182 4.964 1.00 89.06 344 THR A C 1
ATOM 2713 O O . THR A 1 344 ? 3.462 6.341 4.563 1.00 89.06 344 THR A O 1
ATOM 2716 N N . HIS A 1 345 ? 4.744 4.717 5.397 1.00 84.19 345 HIS A N 1
ATOM 2717 C CA . HIS A 1 345 ? 5.984 5.496 5.406 1.00 84.19 345 HIS A CA 1
ATOM 2718 C C . HIS A 1 345 ? 5.922 6.772 6.272 1.00 84.19 345 HIS A C 1
ATOM 2720 O O . HIS A 1 345 ? 6.755 7.675 6.166 1.00 84.19 345 HIS A O 1
ATOM 2726 N N . SER A 1 346 ? 4.969 6.830 7.210 1.00 82.69 346 SER A N 1
ATOM 2727 C CA . SER A 1 346 ? 4.679 8.037 7.981 1.00 82.69 346 SER A CA 1
ATOM 2728 C C . SER A 1 346 ? 5.883 8.462 8.836 1.00 82.69 346 SER A C 1
ATOM 2730 O O . SER A 1 346 ? 6.342 7.683 9.685 1.00 82.69 346 SER A O 1
ATOM 2732 N N . PRO A 1 347 ? 6.418 9.680 8.650 1.00 80.00 347 PRO A N 1
ATOM 2733 C CA . PRO A 1 347 ? 7.515 10.193 9.458 1.00 80.00 347 PRO A CA 1
ATOM 2734 C C . PRO A 1 347 ? 7.076 10.419 10.903 1.00 80.00 347 PRO A C 1
ATOM 2736 O O . PRO A 1 347 ? 5.898 10.611 11.197 1.00 80.00 347 PRO A O 1
ATOM 2739 N N . ASP A 1 348 ? 8.050 10.406 11.806 1.00 82.38 348 ASP A N 1
ATOM 2740 C CA . ASP A 1 348 ? 7.818 10.802 13.190 1.00 82.38 348 ASP A CA 1
ATOM 2741 C C . ASP A 1 348 ? 7.482 12.298 13.272 1.00 82.38 348 ASP A C 1
ATOM 2743 O O . ASP A 1 348 ? 7.940 13.079 12.428 1.00 82.38 348 ASP A O 1
ATOM 2747 N N . LYS A 1 349 ? 6.739 12.696 14.308 1.00 84.38 349 LYS A N 1
ATOM 2748 C CA . LYS A 1 349 ? 6.298 14.081 14.542 1.00 84.38 349 LYS A CA 1
ATOM 2749 C C . LYS A 1 349 ? 5.333 14.567 13.467 1.00 84.38 349 LYS A C 1
ATOM 2751 O O . LYS A 1 349 ? 5.548 15.595 12.823 1.00 84.38 349 LYS A O 1
ATOM 2756 N N . MET A 1 350 ? 4.291 13.777 13.232 1.00 86.25 350 MET A N 1
ATOM 2757 C CA . MET A 1 350 ? 3.300 14.042 12.195 1.00 86.25 350 MET A CA 1
ATOM 2758 C C . MET A 1 350 ? 1.896 13.889 12.754 1.00 86.25 350 MET A C 1
ATOM 2760 O O . MET A 1 350 ? 1.550 12.840 13.290 1.00 86.25 350 MET A O 1
ATOM 2764 N N . THR A 1 351 ? 1.076 14.921 12.574 1.00 91.12 351 THR A N 1
ATOM 2765 C CA . THR A 1 351 ? -0.375 14.829 12.737 1.00 91.12 351 THR A CA 1
ATOM 2766 C C . THR A 1 351 ? -1.008 14.779 11.360 1.00 91.12 351 THR A C 1
ATOM 2768 O O . THR A 1 351 ? -0.675 15.565 10.472 1.00 91.12 351 THR A O 1
ATOM 2771 N N . SER A 1 352 ? -1.916 13.834 11.179 1.00 91.88 352 SER A N 1
ATOM 2772 C CA . SER A 1 352 ? -2.634 13.632 9.943 1.00 91.88 352 SER A CA 1
ATOM 2773 C C . SER A 1 352 ? -4.110 13.494 10.207 1.00 91.88 352 SER A C 1
ATOM 2775 O O . SER A 1 352 ? -4.541 12.914 11.189 1.00 91.88 352 SER A O 1
ATOM 2777 N N . GLU A 1 353 ? -4.883 14.019 9.287 1.00 92.00 353 GLU A N 1
ATOM 2778 C CA . GLU A 1 353 ? -6.305 13.750 9.212 1.00 92.00 353 GLU A CA 1
ATOM 2779 C C . GLU A 1 353 ? -6.577 12.411 8.502 1.00 92.00 353 GLU A C 1
ATOM 2781 O O . GLU A 1 353 ? -7.651 11.840 8.633 1.00 92.00 353 GLU A O 1
ATOM 2786 N N . TRP A 1 354 ? -5.610 11.916 7.728 1.00 93.19 354 TRP A N 1
ATOM 2787 C CA . TRP A 1 354 ? -5.686 10.661 6.991 1.00 93.19 354 TRP A CA 1
ATOM 2788 C C . TRP A 1 354 ? -5.247 9.510 7.894 1.00 93.19 354 TRP A C 1
ATOM 2790 O O . TRP A 1 354 ? -4.381 9.680 8.756 1.00 93.19 354 TRP A O 1
ATOM 2800 N N . ALA A 1 355 ? -5.809 8.325 7.664 1.00 92.62 355 ALA A N 1
ATOM 2801 C CA . ALA A 1 355 ? -5.476 7.129 8.425 1.00 92.62 355 ALA A CA 1
ATOM 2802 C C . ALA A 1 355 ? -3.977 6.809 8.325 1.00 92.62 355 ALA A C 1
ATOM 2804 O O . ALA A 1 355 ? -3.476 6.473 7.251 1.00 92.62 355 ALA A O 1
ATOM 2805 N N . LEU A 1 356 ? -3.261 6.888 9.452 1.00 90.62 356 LEU A N 1
ATOM 2806 C CA . LEU A 1 356 ? -1.861 6.471 9.531 1.00 90.62 356 LEU A CA 1
ATOM 2807 C C . LEU A 1 356 ? -1.776 4.988 9.885 1.00 90.62 356 LEU A C 1
ATOM 2809 O O . LEU A 1 356 ? -2.346 4.526 10.878 1.00 90.62 356 LEU A O 1
ATOM 2813 N N . SER A 1 357 ? -1.028 4.246 9.080 1.00 87.00 357 SER A N 1
ATOM 2814 C CA . SER A 1 357 ? -0.707 2.854 9.354 1.00 87.00 357 SER A CA 1
ATOM 2815 C C . SER A 1 357 ? 0.488 2.709 10.282 1.00 87.00 357 SER A C 1
ATOM 2817 O O . SER A 1 357 ? 1.326 3.599 10.401 1.00 87.00 357 SE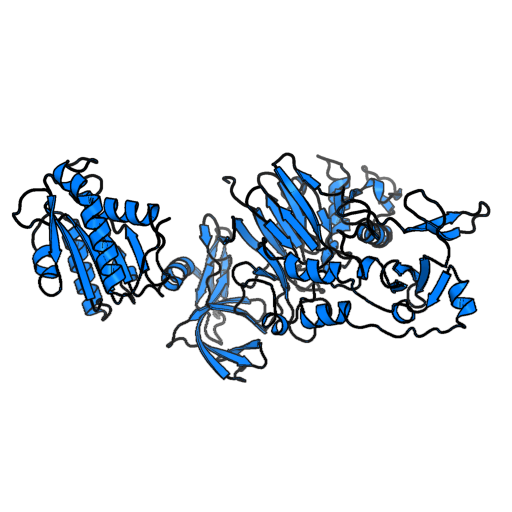R A O 1
ATOM 2819 N N . LYS A 1 358 ? 0.586 1.528 10.885 1.00 85.12 358 LYS A N 1
ATOM 2820 C CA . LYS A 1 358 ? 1.709 1.075 11.700 1.00 85.12 358 LYS A CA 1
ATOM 2821 C C . LYS A 1 358 ? 2.025 -0.367 11.319 1.00 85.12 358 LYS A C 1
ATOM 2823 O O . LYS A 1 358 ? 1.108 -1.135 11.025 1.00 85.12 358 LYS A O 1
ATOM 2828 N N . ALA A 1 359 ? 3.300 -0.754 11.376 1.00 84.00 359 ALA A N 1
ATOM 2829 C CA . ALA A 1 359 ? 3.683 -2.162 11.324 1.00 84.00 359 ALA A CA 1
ATOM 2830 C C . ALA A 1 359 ? 2.853 -3.013 12.306 1.00 84.00 359 ALA A C 1
ATOM 2832 O O . ALA A 1 359 ? 2.468 -2.551 13.379 1.00 84.00 359 ALA A O 1
ATOM 2833 N N . GLU A 1 360 ? 2.619 -4.265 11.925 1.00 84.38 360 GLU A N 1
ATOM 2834 C CA . GLU A 1 360 ? 1.830 -5.293 12.617 1.00 84.38 360 GLU A CA 1
ATOM 2835 C C . GLU A 1 360 ? 0.307 -5.132 12.516 1.00 84.38 360 GLU A C 1
ATOM 2837 O O . GLU A 1 360 ? -0.414 -6.098 12.783 1.00 84.38 360 GLU A O 1
ATOM 2842 N N . LYS A 1 361 ? -0.198 -3.985 12.044 1.00 90.44 361 LYS A N 1
ATOM 2843 C CA . LYS A 1 361 ? -1.629 -3.816 11.778 1.00 90.44 361 LYS A CA 1
ATOM 2844 C C . LYS A 1 361 ? -2.095 -4.668 10.608 1.00 90.44 361 LYS A C 1
ATOM 2846 O O . LYS A 1 361 ? -1.378 -4.867 9.626 1.00 90.44 361 LYS A O 1
ATOM 2851 N N . THR A 1 362 ? -3.332 -5.137 10.710 1.00 94.81 362 THR A N 1
ATOM 2852 C CA . THR A 1 362 ? -4.022 -5.850 9.636 1.00 94.81 362 THR A CA 1
ATOM 2853 C C . THR A 1 362 ? -5.278 -5.085 9.260 1.00 94.81 362 THR A C 1
ATOM 2855 O O . THR A 1 362 ? -6.036 -4.679 10.133 1.00 94.81 362 THR A O 1
ATOM 2858 N N . PHE A 1 363 ? -5.505 -4.906 7.965 1.00 95.50 363 PHE A N 1
ATOM 2859 C CA . PHE A 1 363 ? -6.676 -4.237 7.417 1.00 95.50 363 PHE A CA 1
ATOM 2860 C C . PHE A 1 363 ? -7.467 -5.202 6.544 1.00 95.50 363 PHE A C 1
ATOM 2862 O O . PHE A 1 363 ? -6.887 -6.016 5.830 1.00 95.50 363 PHE A O 1
ATOM 2869 N N . LEU A 1 364 ? -8.788 -5.092 6.596 1.00 95.44 364 LEU A N 1
ATOM 2870 C CA . LEU A 1 364 ? -9.724 -5.709 5.674 1.00 95.44 364 LEU A CA 1
ATOM 2871 C C . LEU A 1 364 ? -10.249 -4.628 4.730 1.00 95.44 364 LEU A C 1
ATOM 2873 O O . LEU A 1 364 ? -10.841 -3.643 5.176 1.00 95.44 364 LEU A O 1
ATOM 2877 N N . VAL A 1 365 ? -10.064 -4.854 3.436 1.00 94.00 365 VAL A N 1
ATOM 2878 C CA . VAL A 1 365 ? -10.658 -4.065 2.358 1.00 94.00 365 VAL A CA 1
ATOM 2879 C C . VAL A 1 365 ? -11.875 -4.819 1.841 1.00 94.00 365 VAL A C 1
ATOM 2881 O O . VAL A 1 365 ? -11.737 -5.931 1.330 1.00 94.00 365 VAL A O 1
ATOM 2884 N N . ALA A 1 366 ? -13.058 -4.225 1.983 1.00 88.12 366 ALA A N 1
ATOM 2885 C CA . ALA A 1 366 ? -14.319 -4.795 1.516 1.00 88.12 366 ALA A CA 1
ATOM 2886 C C . ALA A 1 366 ? -15.143 -3.705 0.815 1.00 88.12 366 ALA A C 1
ATOM 2888 O O . ALA A 1 366 ? -15.589 -2.742 1.437 1.00 88.12 366 ALA A O 1
ATOM 2889 N N . GLY A 1 367 ? -15.324 -3.835 -0.500 1.00 79.38 367 GLY A N 1
ATOM 2890 C CA . GLY A 1 367 ? -15.911 -2.784 -1.330 1.00 79.38 367 GLY A CA 1
ATOM 2891 C C . GLY A 1 367 ? -15.101 -1.484 -1.279 1.00 79.38 367 GLY A C 1
ATOM 2892 O O . GLY A 1 367 ? -13.977 -1.425 -1.777 1.00 79.38 367 GLY A O 1
ATOM 2893 N N . ARG A 1 368 ? -15.692 -0.427 -0.707 1.00 73.69 368 ARG A N 1
ATOM 2894 C CA . ARG A 1 368 ? -15.032 0.878 -0.504 1.00 73.69 368 ARG A CA 1
ATOM 2895 C C . ARG A 1 368 ? -14.528 1.087 0.923 1.00 73.69 368 ARG A C 1
ATOM 2897 O O . ARG A 1 368 ? -13.839 2.074 1.158 1.00 73.69 368 ARG A O 1
ATOM 2904 N N . ASP A 1 369 ? -14.841 0.167 1.829 1.00 83.25 369 ASP A N 1
ATOM 2905 C CA . ASP A 1 369 ? -14.587 0.334 3.251 1.00 83.25 369 ASP A CA 1
ATOM 2906 C C . ASP A 1 369 ? -13.256 -0.299 3.648 1.00 83.25 369 ASP A C 1
ATOM 2908 O O . ASP A 1 369 ? -12.893 -1.397 3.209 1.00 83.25 369 ASP A O 1
ATOM 2912 N N . ILE A 1 370 ? -12.555 0.395 4.540 1.00 90.50 370 ILE A N 1
ATOM 2913 C CA . ILE A 1 370 ? -11.313 -0.057 5.154 1.00 90.50 370 ILE A CA 1
ATOM 2914 C C . ILE A 1 370 ? -11.570 -0.235 6.639 1.00 90.50 370 ILE A C 1
ATOM 2916 O O . ILE A 1 370 ? -11.938 0.711 7.337 1.00 90.50 370 ILE A O 1
ATOM 2920 N N . ARG A 1 371 ? -11.354 -1.452 7.135 1.00 92.44 371 ARG A N 1
ATOM 2921 C CA . ARG A 1 371 ? -11.490 -1.755 8.560 1.00 92.44 371 ARG A CA 1
ATOM 2922 C C . ARG A 1 371 ? -10.217 -2.371 9.101 1.00 92.44 371 ARG A C 1
ATOM 2924 O O . ARG A 1 371 ? -9.665 -3.284 8.498 1.00 92.44 371 ARG A O 1
ATOM 2931 N N . GLU A 1 372 ? -9.751 -1.890 10.241 1.00 94.50 372 GLU A N 1
ATOM 2932 C CA . GLU A 1 372 ? -8.666 -2.521 10.979 1.00 94.50 372 GLU A CA 1
ATOM 2933 C C . GLU A 1 372 ? -9.180 -3.786 11.675 1.00 94.50 372 GLU A C 1
ATOM 2935 O O . GLU A 1 372 ? -10.232 -3.781 12.318 1.00 94.50 372 GLU A O 1
ATOM 2940 N N . VAL A 1 373 ? -8.433 -4.876 11.541 1.00 94.38 373 VAL A N 1
ATOM 2941 C CA . VAL A 1 373 ? -8.699 -6.158 12.189 1.00 94.38 373 VAL A CA 1
ATOM 2942 C C . VAL A 1 373 ? -7.976 -6.177 13.531 1.00 94.38 373 VAL A C 1
ATOM 2944 O O . VAL A 1 373 ? -6.745 -6.168 13.576 1.00 94.38 373 VAL A O 1
ATOM 2947 N N . VAL A 1 374 ? -8.735 -6.235 14.624 1.00 91.44 374 VAL A N 1
ATOM 2948 C CA . VAL A 1 374 ? -8.208 -6.262 15.994 1.00 91.44 374 VAL A CA 1
ATOM 2949 C C . VAL A 1 374 ? -8.794 -7.468 16.717 1.00 91.44 374 VAL A C 1
ATOM 2951 O O . VAL A 1 374 ? -9.958 -7.471 17.116 1.00 91.44 374 VAL A O 1
ATOM 2954 N N . GLY A 1 375 ? -7.989 -8.522 16.866 1.00 87.56 375 GLY A N 1
ATOM 2955 C CA . GLY A 1 375 ? -8.475 -9.805 17.371 1.00 87.56 375 GLY A CA 1
ATOM 2956 C C . GLY A 1 375 ? -9.529 -10.403 16.435 1.00 87.56 375 GLY A C 1
ATOM 2957 O O . GLY A 1 375 ? -9.237 -10.701 15.280 1.00 87.56 375 GLY A O 1
ATOM 2958 N N . ASP A 1 376 ? -10.747 -10.580 16.937 1.00 86.81 376 ASP A N 1
ATOM 2959 C CA . ASP A 1 376 ? -11.919 -11.064 16.200 1.00 86.81 376 ASP A CA 1
ATOM 2960 C C . ASP A 1 376 ? -12.849 -9.938 15.709 1.00 86.81 376 ASP A C 1
ATOM 2962 O O . ASP A 1 376 ? -13.881 -10.214 15.095 1.00 86.81 376 ASP A O 1
ATOM 2966 N N . LYS A 1 377 ? -12.486 -8.673 15.952 1.00 89.81 377 LYS A N 1
ATOM 2967 C CA . LYS A 1 377 ? -13.310 -7.495 15.655 1.00 89.81 377 LYS A CA 1
ATOM 2968 C C . LYS A 1 377 ? -12.763 -6.690 14.484 1.00 89.81 377 LYS A C 1
ATOM 2970 O O . LYS A 1 377 ? -11.572 -6.721 14.172 1.00 89.81 377 LYS A O 1
ATOM 2975 N N . LEU A 1 378 ? -13.666 -5.950 13.849 1.00 91.12 378 LEU A N 1
ATOM 2976 C CA . LEU A 1 378 ? -13.381 -5.036 12.750 1.00 91.12 378 LEU A CA 1
ATOM 2977 C C . LEU A 1 378 ? -13.750 -3.623 13.183 1.00 91.12 378 LEU A C 1
ATOM 2979 O O . LEU A 1 378 ? -14.901 -3.379 13.539 1.00 91.12 378 LEU A O 1
ATOM 2983 N N . PHE A 1 379 ? -12.795 -2.704 13.110 1.00 91.31 379 PHE A N 1
ATOM 2984 C CA . PHE A 1 379 ? -12.992 -1.307 13.482 1.00 91.31 379 PHE A CA 1
ATOM 2985 C C . PHE A 1 379 ? -12.793 -0.389 12.279 1.00 91.31 379 PHE A C 1
ATOM 2987 O O . PHE A 1 379 ? -11.858 -0.611 11.508 1.00 91.31 379 PHE A O 1
ATOM 2994 N N . PRO A 1 380 ? -13.621 0.650 12.103 1.00 90.19 380 PRO A N 1
ATOM 2995 C CA . PRO A 1 380 ? -13.336 1.684 11.118 1.00 90.19 380 PRO A CA 1
ATOM 2996 C C . PRO A 1 380 ? -12.070 2.476 11.493 1.00 90.19 380 PRO A C 1
ATOM 2998 O O . PRO A 1 380 ? -11.564 2.416 12.621 1.00 90.19 380 PRO A O 1
ATOM 3001 N N . MET A 1 381 ? -11.556 3.216 10.514 1.00 89.81 381 MET A N 1
ATOM 3002 C CA . MET A 1 381 ? -10.526 4.236 10.709 1.00 89.81 381 MET A CA 1
ATOM 3003 C C . MET A 1 381 ? -11.213 5.609 10.800 1.00 89.81 381 MET A C 1
ATOM 3005 O O . MET A 1 381 ? -11.215 6.365 9.836 1.00 89.81 381 MET A O 1
ATOM 3009 N N . ASP A 1 382 ? -11.848 5.882 11.944 1.00 88.69 382 ASP A N 1
ATOM 3010 C CA . ASP A 1 382 ? -12.799 6.988 12.157 1.00 88.69 382 ASP A CA 1
ATOM 3011 C C . ASP A 1 382 ? -12.304 8.100 13.099 1.00 88.69 382 ASP A C 1
ATOM 3013 O O . ASP A 1 382 ? -13.089 8.947 13.524 1.00 88.69 382 ASP A O 1
ATOM 3017 N N . ALA A 1 383 ? -11.020 8.109 13.458 1.00 92.38 383 ALA A N 1
ATOM 3018 C CA . ALA A 1 383 ? -10.485 9.171 14.301 1.00 92.38 383 ALA A CA 1
ATOM 3019 C C . ALA A 1 383 ? -10.442 10.497 13.525 1.00 92.38 383 ALA A C 1
ATOM 3021 O O . ALA A 1 383 ? -10.081 10.522 12.347 1.00 92.38 383 ALA A O 1
ATOM 3022 N N . ASP A 1 384 ? -10.743 11.612 14.195 1.00 92.50 384 ASP A N 1
ATOM 3023 C CA . ASP A 1 384 ? -10.643 12.949 13.596 1.00 92.50 384 ASP A CA 1
ATOM 3024 C C . ASP A 1 384 ? -9.210 13.264 13.157 1.00 92.50 384 ASP A C 1
ATOM 3026 O O . ASP A 1 384 ? -8.989 13.938 12.148 1.00 92.50 384 ASP A O 1
ATOM 3030 N N . ILE A 1 385 ? -8.237 12.779 13.933 1.00 93.88 385 ILE A N 1
ATOM 3031 C CA . ILE A 1 385 ? -6.817 12.842 13.608 1.00 93.88 385 ILE A CA 1
ATOM 3032 C C . ILE A 1 385 ? -6.093 11.557 14.020 1.00 93.88 385 ILE A C 1
ATOM 3034 O O . ILE A 1 385 ? -6.458 10.865 14.969 1.00 93.88 385 ILE A O 1
ATOM 3038 N N . TYR A 1 386 ? -4.970 11.322 13.364 1.00 94.12 386 TYR A N 1
ATOM 3039 C CA . TYR A 1 386 ? -3.959 10.335 13.687 1.00 94.12 386 TYR A CA 1
ATOM 3040 C C . TYR A 1 386 ? -2.639 11.056 13.930 1.00 94.12 386 TYR A C 1
ATOM 3042 O O . TYR A 1 386 ? -2.263 11.953 13.175 1.00 94.12 386 TYR A O 1
ATOM 3050 N N . HIS A 1 387 ? -1.910 10.678 14.972 1.00 92.50 387 HIS A N 1
ATOM 3051 C CA . HIS A 1 387 ? -0.643 11.315 15.311 1.00 92.50 387 HIS A CA 1
ATOM 3052 C C . HIS A 1 387 ? 0.451 10.288 15.568 1.00 92.50 387 HIS A C 1
ATOM 3054 O O . HIS A 1 387 ? 0.205 9.251 16.181 1.00 92.50 387 HIS A O 1
ATOM 3060 N N . LYS A 1 388 ? 1.664 10.585 15.106 1.00 89.56 388 LYS A N 1
ATOM 3061 C CA . LYS A 1 388 ? 2.862 9.788 15.362 1.00 89.56 388 LYS A CA 1
ATOM 3062 C C . LYS A 1 388 ? 3.925 10.647 16.035 1.00 89.56 388 LYS A C 1
ATOM 3064 O O . LYS A 1 388 ? 4.335 11.656 15.463 1.00 89.56 388 LYS A O 1
ATOM 3069 N N . GLU A 1 389 ? 4.402 10.204 17.193 1.00 86.94 389 GLU A N 1
ATOM 3070 C CA . GLU A 1 389 ? 5.462 10.865 17.964 1.00 86.94 389 GLU A CA 1
ATOM 3071 C C . GLU A 1 389 ? 6.304 9.819 18.697 1.00 86.94 389 GLU A C 1
ATOM 3073 O O . GLU A 1 389 ? 5.770 8.917 19.344 1.00 86.94 389 GLU A O 1
ATOM 3078 N N . GLU A 1 390 ? 7.628 9.922 18.579 1.00 84.00 390 GLU A N 1
ATOM 3079 C CA . GLU A 1 390 ? 8.604 9.011 19.182 1.00 84.00 390 GLU A CA 1
ATOM 3080 C C . GLU A 1 390 ? 8.309 7.523 18.895 1.00 84.00 390 GLU A C 1
ATOM 3082 O O . GLU A 1 390 ? 8.535 6.633 19.717 1.00 84.00 390 GLU A O 1
ATOM 3087 N N . GLY A 1 391 ? 7.786 7.234 17.696 1.00 80.94 391 GLY A N 1
ATOM 3088 C CA . GLY A 1 391 ? 7.409 5.883 17.266 1.00 80.94 391 GLY A CA 1
ATOM 3089 C C . GLY A 1 391 ? 6.121 5.329 17.892 1.00 80.94 391 GLY A C 1
ATOM 3090 O O . GLY A 1 391 ? 5.743 4.190 17.584 1.00 80.94 391 GLY A O 1
ATOM 3091 N N . LYS A 1 392 ? 5.439 6.114 18.730 1.00 87.19 392 LYS A N 1
ATOM 3092 C CA . LYS A 1 392 ? 4.084 5.843 19.213 1.00 87.19 392 LYS A CA 1
ATOM 3093 C C . LYS A 1 392 ? 3.059 6.398 18.236 1.00 87.19 392 LYS A C 1
ATOM 3095 O O . LYS A 1 392 ? 3.331 7.352 17.514 1.00 87.19 392 LYS A O 1
ATOM 3100 N N . TYR A 1 393 ? 1.889 5.776 18.223 1.00 91.81 393 TYR A N 1
ATOM 3101 C CA . TYR A 1 393 ? 0.779 6.144 17.355 1.00 91.81 393 TYR A CA 1
ATOM 3102 C C . TYR A 1 393 ? -0.417 6.470 18.232 1.00 91.81 393 TYR A C 1
ATOM 3104 O O . TYR A 1 393 ? -0.665 5.770 19.212 1.00 91.81 393 TYR A O 1
ATOM 3112 N N . PHE A 1 394 ? -1.139 7.520 17.875 1.00 93.94 394 PHE A N 1
ATOM 3113 C CA . PHE A 1 394 ? -2.279 8.017 18.621 1.00 93.94 394 PHE A CA 1
ATOM 3114 C C . PHE A 1 394 ? -3.461 8.250 17.688 1.00 93.94 394 PHE A C 1
ATOM 3116 O O . PHE A 1 394 ? -3.285 8.714 16.560 1.00 93.94 394 PHE A O 1
ATOM 3123 N N . ALA A 1 395 ? -4.656 7.962 18.187 1.00 95.44 395 ALA A N 1
ATOM 3124 C CA . ALA A 1 395 ? -5.925 8.355 17.594 1.00 95.44 395 ALA A CA 1
ATOM 3125 C C . ALA A 1 395 ? -6.514 9.510 18.410 1.00 95.44 395 ALA A C 1
ATOM 3127 O O . ALA A 1 395 ? -6.564 9.442 19.642 1.00 95.44 395 ALA A O 1
ATOM 3128 N N . GLY A 1 396 ? -6.924 10.577 17.731 1.00 94.62 396 GLY A N 1
ATOM 3129 C CA . GLY A 1 396 ? -7.516 11.758 18.342 1.00 94.62 396 GLY A CA 1
ATOM 3130 C C . GLY A 1 396 ? -8.975 11.926 17.952 1.00 94.62 396 GLY A C 1
ATOM 3131 O O . GLY A 1 396 ? -9.305 11.849 16.772 1.00 94.62 396 GLY A O 1
ATOM 3132 N N . TYR A 1 397 ? -9.820 12.197 18.942 1.00 93.88 397 TYR A N 1
ATOM 3133 C CA . TYR A 1 397 ? -11.250 12.454 18.761 1.00 93.88 397 TYR A CA 1
ATOM 3134 C C . TYR A 1 397 ? -11.587 13.847 19.281 1.00 93.88 397 TYR A C 1
ATOM 3136 O O . TYR A 1 397 ? -11.126 14.232 20.360 1.00 93.88 397 TYR A O 1
ATOM 3144 N N . LYS A 1 398 ? -12.366 14.618 18.520 1.00 92.38 398 LYS A N 1
ATOM 3145 C CA . LYS A 1 398 ? -12.752 15.988 18.867 1.00 92.38 398 LYS A CA 1
ATOM 3146 C C . LYS A 1 398 ? -13.443 16.038 20.224 1.00 92.38 398 LYS A C 1
ATOM 3148 O O . LYS A 1 398 ? -14.426 15.353 20.479 1.00 92.38 398 LYS A O 1
ATOM 3153 N N . ASN A 1 399 ? -12.945 16.924 21.076 1.00 88.75 399 ASN A N 1
ATOM 3154 C CA . ASN A 1 399 ? -13.542 17.260 22.357 1.00 88.75 399 ASN A CA 1
ATOM 3155 C C . ASN A 1 399 ? -13.225 18.735 22.661 1.00 88.75 399 ASN A C 1
ATOM 3157 O O . ASN A 1 399 ? -12.058 19.061 22.881 1.00 88.75 399 ASN A O 1
ATOM 3161 N N . PRO A 1 400 ? -14.218 19.646 22.715 1.00 86.94 400 PRO A N 1
ATOM 3162 C CA . PRO A 1 400 ? -13.990 21.059 23.043 1.00 86.94 400 PRO A CA 1
ATOM 3163 C C . PRO A 1 400 ? -13.332 21.292 24.414 1.00 86.94 400 PRO A C 1
ATOM 3165 O O . PRO A 1 400 ? -12.674 22.314 24.619 1.00 86.94 400 PRO A O 1
ATOM 3168 N N . ALA A 1 401 ? -13.502 20.353 25.347 1.00 87.00 401 ALA A N 1
ATOM 3169 C CA . ALA A 1 401 ? -12.854 20.351 26.657 1.00 87.00 401 ALA A CA 1
ATOM 3170 C C . ALA A 1 401 ? -11.547 19.532 26.685 1.00 87.00 401 ALA A C 1
ATOM 3172 O O . ALA A 1 401 ? -10.921 19.429 27.740 1.00 87.00 401 ALA A O 1
ATOM 3173 N N . GLY A 1 402 ? -11.140 18.966 25.544 1.00 85.94 402 GLY A N 1
ATOM 3174 C CA . GLY A 1 402 ? -9.948 18.140 25.402 1.00 85.94 402 GLY A CA 1
ATOM 3175 C C . GLY A 1 402 ? -8.660 18.912 25.720 1.00 85.94 402 GLY A C 1
ATOM 3176 O O . GLY A 1 402 ? -8.589 20.131 25.509 1.00 85.94 402 GLY A O 1
ATOM 3177 N N . PRO A 1 403 ? -7.625 18.234 26.241 1.00 87.62 403 PRO A N 1
ATOM 3178 C CA . PRO A 1 403 ? -6.395 18.886 26.683 1.00 87.62 403 PRO A CA 1
ATOM 3179 C C . PRO A 1 403 ? -5.439 19.241 25.535 1.00 87.62 403 PRO A C 1
ATOM 3181 O O . PRO A 1 403 ? -4.534 20.049 25.742 1.00 87.62 403 PRO A O 1
ATOM 3184 N N . PHE A 1 404 ? -5.633 18.677 24.338 1.00 89.69 404 PHE A N 1
ATOM 3185 C CA . PHE A 1 404 ? -4.749 18.889 23.192 1.00 89.69 404 PHE A CA 1
ATOM 3186 C C . PHE A 1 404 ? -5.419 19.749 22.129 1.00 89.69 404 PHE A C 1
ATOM 3188 O O . PHE A 1 404 ? -6.547 19.480 21.721 1.00 89.69 404 PHE A O 1
ATOM 3195 N N . THR A 1 405 ? -4.700 20.757 21.642 1.00 90.38 405 THR A N 1
ATOM 3196 C CA . THR A 1 405 ? -5.174 21.642 20.575 1.00 90.38 405 THR A CA 1
ATOM 3197 C C . THR A 1 405 ? -4.501 21.273 19.256 1.00 90.38 405 THR A C 1
ATOM 3199 O O . THR A 1 405 ? -3.279 21.146 19.189 1.00 90.38 405 THR A O 1
ATOM 3202 N N . VAL A 1 406 ? -5.288 21.125 18.193 1.00 91.12 406 VAL A N 1
ATOM 3203 C CA . VAL A 1 406 ? -4.810 20.906 16.823 1.00 91.12 406 VAL A CA 1
ATOM 3204 C C . VAL A 1 406 ? -4.619 22.252 16.130 1.00 91.12 406 VAL A C 1
ATOM 3206 O O . VAL A 1 406 ? -5.519 23.094 16.125 1.00 91.12 406 VAL A O 1
ATOM 3209 N N . TYR A 1 407 ? -3.455 22.439 15.513 1.00 89.50 407 TYR A N 1
ATOM 3210 C CA . TYR A 1 407 ? -3.077 23.640 14.772 1.00 89.50 407 TYR A CA 1
ATOM 3211 C C . TYR A 1 407 ? -2.814 23.304 13.305 1.00 89.50 407 TYR A C 1
ATOM 3213 O O . TYR A 1 407 ? -2.202 22.282 13.003 1.00 89.50 407 TYR A O 1
ATOM 3221 N N . ALA A 1 408 ? -3.192 24.199 12.397 1.00 86.44 408 ALA A N 1
ATOM 3222 C CA . ALA A 1 408 ? -2.751 24.174 11.006 1.00 86.44 408 ALA A CA 1
ATOM 3223 C C . ALA A 1 408 ? -1.584 25.140 10.783 1.00 86.44 408 ALA A C 1
ATOM 3225 O O . ALA A 1 408 ? -1.659 26.316 11.148 1.00 86.44 408 ALA A O 1
ATOM 3226 N N . ASN A 1 409 ? -0.529 24.667 10.124 1.00 82.31 409 ASN A N 1
ATOM 3227 C CA . ASN A 1 409 ? 0.626 25.471 9.739 1.00 82.31 409 ASN A CA 1
ATOM 3228 C C . ASN A 1 409 ? 1.159 25.031 8.373 1.00 82.31 409 ASN A C 1
ATOM 3230 O O . ASN A 1 409 ? 1.639 23.909 8.235 1.00 82.31 409 ASN A O 1
ATOM 3234 N N . ASP A 1 410 ? 1.085 25.912 7.372 1.00 77.06 410 ASP A N 1
ATOM 3235 C CA . ASP A 1 410 ? 1.601 25.667 6.012 1.00 77.06 410 ASP A CA 1
ATOM 3236 C C . ASP A 1 410 ? 1.118 24.331 5.397 1.00 77.06 410 ASP A C 1
ATOM 3238 O O . ASP A 1 410 ? 1.905 23.551 4.862 1.00 77.06 410 ASP A O 1
ATOM 3242 N N . GLY A 1 411 ? -0.179 24.026 5.539 1.00 75.44 411 GLY A N 1
ATOM 3243 C CA . GLY A 1 411 ? -0.791 22.795 5.014 1.00 75.44 411 GLY A CA 1
ATOM 3244 C C . GLY A 1 411 ? -0.467 21.519 5.804 1.00 75.44 411 GLY A C 1
ATOM 3245 O O . GLY A 1 411 ? -0.777 20.420 5.351 1.00 75.44 411 GLY A O 1
ATOM 3246 N N . ILE A 1 412 ? 0.164 21.637 6.977 1.00 81.19 412 ILE A N 1
ATOM 3247 C CA . ILE A 1 412 ? 0.467 20.520 7.880 1.00 81.19 412 ILE A CA 1
ATOM 3248 C C . ILE A 1 412 ? -0.284 20.721 9.197 1.00 81.19 412 ILE A C 1
ATOM 3250 O O . ILE A 1 412 ? -0.348 21.835 9.724 1.00 81.19 412 ILE A O 1
ATOM 3254 N N . LEU A 1 413 ? -0.840 19.636 9.735 1.00 87.19 413 LEU A N 1
ATOM 3255 C CA . LEU A 1 413 ? -1.423 19.634 11.070 1.00 87.19 413 LEU A CA 1
ATOM 3256 C C . LEU A 1 413 ? -0.333 19.387 12.112 1.00 87.19 413 LEU A C 1
ATOM 3258 O O . LEU A 1 413 ? 0.532 18.532 11.935 1.00 87.19 413 LEU A O 1
ATOM 3262 N N . ASN A 1 414 ? -0.413 20.111 13.220 1.00 85.75 414 ASN A N 1
ATOM 3263 C CA . ASN A 1 414 ? 0.419 19.921 14.399 1.00 85.75 414 ASN A CA 1
ATOM 3264 C C . ASN A 1 414 ? -0.471 19.798 15.636 1.00 85.75 414 ASN A C 1
ATOM 3266 O O . ASN A 1 414 ? -1.585 20.319 15.669 1.00 85.75 414 ASN A O 1
ATOM 3270 N N . LEU A 1 415 ? 0.038 19.138 16.670 1.00 86.12 415 LEU A N 1
ATOM 3271 C CA . LEU A 1 415 ? -0.586 19.103 17.989 1.00 86.12 415 LEU A CA 1
ATOM 3272 C C . LEU A 1 415 ? 0.198 20.010 18.939 1.00 86.12 415 LEU A C 1
ATOM 3274 O O . LEU A 1 415 ? 1.397 19.819 19.144 1.00 86.12 415 LEU A O 1
ATOM 3278 N N . GLY A 1 416 ? -0.476 21.013 19.497 1.00 71.56 416 GLY A N 1
ATOM 3279 C CA . GLY A 1 416 ? 0.039 21.782 20.626 1.00 71.56 416 GLY A CA 1
ATOM 3280 C C . GLY A 1 416 ? -0.382 21.173 21.961 1.00 71.56 416 GLY A C 1
ATOM 3281 O O . GLY A 1 416 ? -1.078 20.157 22.014 1.00 71.56 416 GLY A O 1
ATOM 3282 N N . GLY A 1 417 ? 0.082 21.784 23.049 1.00 68.12 417 GLY A N 1
ATOM 3283 C CA . GLY A 1 417 ? 0.134 21.152 24.364 1.00 68.12 417 GLY A CA 1
ATOM 3284 C C . GLY A 1 417 ? 1.571 20.760 24.707 1.00 68.12 417 GLY A C 1
ATOM 3285 O O . GLY A 1 417 ? 2.493 21.557 24.544 1.00 68.12 417 GLY A O 1
ATOM 3286 N N . GLU A 1 418 ? 1.784 19.528 25.169 1.00 59.69 418 GLU A N 1
ATOM 3287 C CA . GLU A 1 418 ? 3.048 19.104 25.796 1.00 59.69 418 GLU A CA 1
ATOM 3288 C C . GLU A 1 418 ? 4.275 19.094 24.862 1.00 59.69 418 GLU A C 1
ATOM 3290 O O . GLU A 1 418 ? 5.408 19.128 25.343 1.00 59.69 418 GLU A O 1
ATOM 3295 N N . TRP A 1 419 ? 4.075 19.094 23.539 1.00 63.84 419 TRP A N 1
ATOM 3296 C CA . TRP A 1 419 ? 5.157 19.003 22.550 1.00 63.84 419 TRP A CA 1
ATOM 3297 C C . TRP A 1 419 ? 5.626 20.350 21.971 1.00 63.84 419 TRP A C 1
ATOM 3299 O O . TRP A 1 419 ? 6.602 20.391 21.221 1.00 63.84 419 TRP A O 1
ATOM 3309 N N . GLY A 1 420 ? 4.972 21.465 22.322 1.00 56.00 420 GLY A N 1
ATOM 3310 C CA . GLY A 1 420 ? 5.444 22.815 21.983 1.00 56.00 420 GLY A CA 1
ATOM 3311 C C . GLY A 1 420 ? 5.396 23.194 20.493 1.00 56.00 420 GLY A C 1
ATOM 3312 O O . GLY A 1 420 ? 6.100 24.116 20.078 1.00 56.00 420 GLY A O 1
ATOM 3313 N N . TRP A 1 421 ? 4.573 22.523 19.677 1.00 62.44 421 TRP A N 1
ATOM 3314 C CA . TRP A 1 421 ? 4.398 22.819 18.242 1.00 62.44 421 TRP A CA 1
ATOM 3315 C C . TRP A 1 421 ? 3.337 23.895 17.949 1.00 62.44 421 TRP A C 1
ATOM 3317 O O . TRP A 1 421 ? 2.732 23.886 16.880 1.00 62.44 421 TRP A O 1
ATOM 3327 N N . GLU A 1 422 ? 3.110 24.830 18.873 1.00 62.50 422 GLU A N 1
ATOM 3328 C CA . GLU A 1 422 ? 2.002 25.811 18.897 1.00 62.50 422 GLU A CA 1
ATOM 3329 C C . GLU A 1 422 ? 2.073 26.910 17.812 1.00 62.50 422 GLU A C 1
ATOM 3331 O O . GLU A 1 422 ? 1.554 28.013 17.969 1.00 62.50 422 GLU A O 1
ATOM 3336 N N . ASN A 1 423 ? 2.726 26.641 16.687 1.00 64.38 423 ASN A N 1
ATOM 3337 C CA . ASN A 1 423 ? 2.810 27.571 15.574 1.00 64.38 423 ASN A CA 1
ATOM 3338 C C . ASN A 1 423 ? 1.695 27.265 14.579 1.00 64.38 423 ASN A C 1
ATOM 3340 O O . ASN A 1 423 ? 1.708 26.196 13.974 1.00 64.38 423 ASN A O 1
ATOM 3344 N N . GLY A 1 424 ? 0.773 28.207 14.370 1.00 78.31 424 GLY A N 1
ATOM 3345 C CA . GLY A 1 424 ? -0.260 28.093 13.342 1.00 78.31 424 GLY A CA 1
ATOM 3346 C C . GLY A 1 424 ? -1.617 28.649 13.757 1.00 78.31 424 GLY A C 1
ATOM 3347 O O . GLY A 1 424 ? -1.752 29.325 14.776 1.00 78.31 424 GLY A O 1
ATOM 3348 N N . THR A 1 425 ? -2.631 28.360 12.946 1.00 85.25 425 THR A N 1
ATOM 3349 C CA . THR A 1 425 ? -4.033 28.663 13.247 1.00 85.25 425 THR A CA 1
ATOM 3350 C C . THR A 1 425 ? -4.629 27.519 14.061 1.00 85.25 425 THR A C 1
ATOM 3352 O O . THR A 1 425 ? -4.594 26.373 13.620 1.00 85.25 425 THR A O 1
ATOM 3355 N N . GLU A 1 426 ? -5.163 27.822 15.244 1.00 89.81 426 GLU A N 1
ATOM 3356 C CA . GLU A 1 426 ? -5.925 26.861 16.050 1.00 89.81 426 GLU A CA 1
ATOM 3357 C C . GLU A 1 426 ? -7.179 26.409 15.291 1.00 89.81 426 GLU A C 1
ATOM 3359 O O . GLU A 1 426 ? -7.913 27.243 14.757 1.00 89.81 426 GLU A O 1
ATOM 3364 N N . LEU A 1 427 ? -7.406 25.095 15.234 1.00 90.56 427 LEU A N 1
ATOM 3365 C CA . LEU A 1 427 ? -8.555 24.501 14.555 1.00 90.56 427 LEU A CA 1
ATOM 3366 C C . LEU A 1 427 ? -9.599 23.986 15.551 1.00 90.56 427 LEU A C 1
ATOM 3368 O O . LEU A 1 427 ? -10.734 24.454 15.562 1.00 90.56 427 LEU A O 1
ATOM 3372 N N . PHE A 1 428 ? -9.226 23.002 16.370 1.00 92.94 428 PHE A N 1
ATOM 3373 C CA . PHE A 1 428 ? -10.109 22.340 17.333 1.00 92.94 428 PHE A CA 1
ATOM 3374 C C . PHE A 1 428 ? -9.295 21.617 18.411 1.00 92.94 428 PHE A C 1
ATOM 3376 O O . PHE A 1 428 ? -8.073 21.500 18.313 1.00 92.94 428 PHE A O 1
ATOM 3383 N N . LYS A 1 429 ? -9.979 21.125 19.445 1.00 90.88 429 LYS A N 1
ATOM 3384 C CA . LYS A 1 429 ? -9.383 20.354 20.540 1.00 90.88 429 LYS A CA 1
ATOM 3385 C C . LYS A 1 429 ? -9.771 18.886 20.469 1.00 90.88 429 LYS A C 1
ATOM 3387 O O . LYS A 1 429 ? -10.843 18.563 19.958 1.00 90.88 429 LYS A O 1
ATOM 3392 N N . VAL A 1 430 ? -8.901 18.015 20.972 1.00 93.44 430 VAL A N 1
ATOM 3393 C CA . VAL A 1 430 ? -9.070 16.557 20.937 1.00 93.44 430 VAL A CA 1
ATOM 3394 C C . VAL A 1 430 ? -8.664 15.894 22.252 1.00 93.44 430 VAL A C 1
ATOM 3396 O O . VAL A 1 430 ? -7.797 16.393 22.976 1.00 93.44 430 VAL A O 1
ATOM 3399 N N . ASP A 1 431 ? -9.250 14.728 22.512 1.00 93.06 431 ASP A N 1
ATOM 3400 C CA . ASP A 1 431 ? -8.682 13.719 23.405 1.00 93.06 431 ASP A CA 1
ATOM 3401 C C . ASP A 1 431 ? -7.804 12.764 22.594 1.00 93.06 431 ASP A C 1
ATOM 3403 O O . ASP A 1 431 ? -8.206 12.322 21.516 1.00 93.06 431 ASP A O 1
ATOM 3407 N N . LEU A 1 432 ? -6.621 12.429 23.114 1.00 93.81 432 LEU A N 1
ATOM 3408 C CA . LEU A 1 432 ? -5.679 11.515 22.467 1.00 93.81 432 LEU A CA 1
ATOM 3409 C C . LEU A 1 432 ? -5.637 10.157 23.163 1.00 93.81 432 LEU A C 1
ATOM 3411 O O . LEU A 1 432 ? -5.548 10.063 24.391 1.00 93.81 432 LEU A O 1
ATOM 3415 N N . TYR A 1 433 ? -5.618 9.109 22.345 1.00 95.19 433 TYR A N 1
ATOM 3416 C CA . TYR A 1 433 ? -5.514 7.726 22.779 1.00 95.19 433 TYR A CA 1
ATOM 3417 C C . TYR A 1 433 ? -4.325 7.050 22.088 1.00 95.19 433 TYR A C 1
ATOM 3419 O O . TYR A 1 433 ? -4.262 7.029 20.863 1.00 95.19 433 TYR A O 1
ATOM 3427 N N . GLU A 1 434 ? -3.383 6.500 22.856 1.00 95.00 434 GLU A N 1
ATOM 3428 C CA . GLU A 1 434 ? -2.272 5.690 22.349 1.00 95.00 434 GLU A CA 1
ATOM 3429 C C . GLU A 1 434 ? -2.805 4.357 21.799 1.00 95.00 434 GLU A C 1
ATOM 3431 O O . GLU A 1 434 ? -3.595 3.670 22.453 1.00 95.00 434 GLU A O 1
ATOM 3436 N N . ASP A 1 435 ? -2.368 4.002 20.591 1.00 94.00 435 ASP A N 1
ATOM 3437 C CA . ASP A 1 435 ? -2.719 2.765 19.898 1.00 94.00 435 ASP A CA 1
ATOM 3438 C C . ASP A 1 435 ? -1.746 1.635 20.258 1.00 94.00 435 ASP A C 1
ATOM 3440 O O . ASP A 1 435 ? -0.581 1.597 19.822 1.00 94.00 435 ASP A O 1
ATOM 3444 N N . ILE A 1 436 ? -2.262 0.681 21.036 1.00 93.00 436 ILE A N 1
ATOM 3445 C CA . ILE A 1 436 ? -1.542 -0.510 21.482 1.00 93.00 436 ILE A CA 1
ATOM 3446 C C . ILE A 1 436 ? -2.274 -1.757 20.989 1.00 93.00 436 ILE A C 1
ATOM 3448 O O . ILE A 1 436 ? -3.317 -2.136 21.527 1.00 93.00 436 ILE A O 1
ATOM 3452 N N . GLY A 1 437 ? -1.725 -2.402 19.958 1.00 88.25 437 GLY A N 1
ATOM 3453 C CA . GLY A 1 437 ? -2.313 -3.612 19.380 1.00 88.25 437 GLY A CA 1
ATOM 3454 C C . GLY A 1 437 ? -3.743 -3.387 18.883 1.00 88.25 437 GLY A C 1
ATOM 3455 O O . GLY A 1 437 ? -4.606 -4.239 19.104 1.00 88.25 437 GLY A O 1
ATOM 3456 N N . GLY A 1 438 ? -4.020 -2.202 18.321 1.00 90.94 438 GLY A N 1
ATOM 3457 C CA . GLY A 1 438 ? -5.336 -1.802 17.829 1.00 90.94 438 GLY A CA 1
ATOM 3458 C C . GLY A 1 438 ? -6.310 -1.326 18.911 1.00 90.94 438 GLY A C 1
ATOM 3459 O O . GLY A 1 438 ? -7.456 -1.023 18.583 1.00 90.94 438 GLY A O 1
ATOM 3460 N N . LYS A 1 439 ? -5.894 -1.252 20.180 1.00 92.69 439 LYS A N 1
ATOM 3461 C CA . LYS A 1 439 ? -6.715 -0.771 21.306 1.00 92.69 439 LYS A CA 1
ATOM 3462 C C . LYS A 1 439 ? -6.368 0.672 21.619 1.00 92.69 439 LYS A C 1
ATOM 3464 O O . LYS A 1 439 ? -5.196 1.040 21.557 1.00 92.69 439 LYS A O 1
ATOM 3469 N N . TYR A 1 440 ? -7.368 1.469 21.979 1.00 94.81 440 TYR A N 1
ATOM 3470 C CA . TYR A 1 440 ? -7.203 2.904 22.220 1.00 94.81 440 TYR A CA 1
ATOM 3471 C C . TYR A 1 440 ? -7.213 3.186 23.716 1.00 94.81 440 TYR A C 1
ATOM 3473 O O . TYR A 1 440 ? -8.214 2.964 24.401 1.00 94.81 440 TYR A O 1
ATOM 3481 N N . LEU A 1 441 ? -6.073 3.654 24.226 1.00 95.38 441 LEU A N 1
ATOM 3482 C CA . LEU A 1 441 ? -5.835 3.877 25.651 1.00 95.38 441 LEU A CA 1
ATOM 3483 C C . LEU A 1 441 ? -5.491 5.341 25.904 1.00 95.38 441 LEU A C 1
ATOM 3485 O O . LEU A 1 441 ? -4.690 5.883 25.152 1.00 95.38 441 LEU A O 1
ATOM 3489 N N . PRO A 1 442 ? -6.045 5.997 26.937 1.00 92.94 442 PRO A N 1
ATOM 3490 C CA . PRO A 1 442 ? -5.783 7.411 27.181 1.00 92.94 442 PRO A CA 1
ATOM 3491 C C . PRO A 1 442 ? -4.285 7.715 27.226 1.00 92.94 442 PRO A C 1
ATOM 3493 O O . PRO A 1 442 ? -3.516 6.982 27.861 1.00 92.94 442 PRO A O 1
ATOM 3496 N N . MET A 1 443 ? -3.879 8.789 26.550 1.00 90.62 443 MET A N 1
ATOM 3497 C CA . MET A 1 443 ? -2.497 9.252 26.585 1.00 90.62 443 MET A CA 1
ATOM 3498 C C . MET A 1 443 ? -2.060 9.515 28.034 1.00 90.62 443 MET A C 1
ATOM 3500 O O . MET A 1 443 ? -2.784 10.132 28.817 1.00 90.62 443 MET A O 1
ATOM 3504 N N . LEU A 1 444 ? -0.872 9.020 28.390 1.00 88.25 444 LEU A N 1
ATOM 3505 C CA . LEU A 1 444 ? -0.304 9.221 29.721 1.00 88.25 444 LEU A CA 1
ATOM 3506 C C . LEU A 1 444 ? 0.214 10.664 29.874 1.00 88.25 444 LEU A C 1
ATOM 3508 O O . LEU A 1 444 ? 0.787 11.186 28.915 1.00 88.25 444 LEU A O 1
ATOM 3512 N N . PRO A 1 445 ? 0.052 11.302 31.049 1.00 82.50 445 PRO A N 1
ATOM 3513 C CA . PRO A 1 445 ? 0.559 12.654 31.293 1.00 82.50 445 PRO A CA 1
ATOM 3514 C C . PRO A 1 445 ? 2.086 12.745 31.191 1.00 82.50 445 PRO A C 1
ATOM 3516 O O . PRO A 1 445 ? 2.793 11.791 31.532 1.00 82.50 445 PRO A O 1
ATOM 3519 N N . ASN A 1 446 ? 2.618 13.915 30.822 1.00 72.19 446 ASN A N 1
ATOM 3520 C CA . ASN A 1 446 ? 4.067 14.113 30.779 1.00 72.19 446 ASN A CA 1
ATOM 3521 C C . ASN A 1 446 ? 4.741 13.845 32.134 1.00 72.19 446 ASN A C 1
ATOM 3523 O O . ASN A 1 446 ? 4.268 14.262 33.194 1.00 72.19 446 ASN A O 1
ATOM 3527 N N . GLY A 1 447 ? 5.892 13.177 32.089 1.00 74.81 447 GLY A N 1
ATOM 3528 C CA . GLY A 1 447 ? 6.645 12.772 33.274 1.00 74.81 447 GLY A CA 1
ATOM 3529 C C . GLY A 1 447 ? 6.120 11.509 33.962 1.00 74.81 447 GLY A C 1
ATOM 3530 O O . GLY A 1 447 ? 6.781 11.027 34.885 1.00 74.81 447 GLY A O 1
ATOM 3531 N N . ASP A 1 448 ? 4.997 10.933 33.514 1.00 82.56 448 ASP A N 1
ATOM 3532 C CA . ASP A 1 448 ? 4.621 9.580 33.915 1.00 82.56 448 ASP A CA 1
ATOM 3533 C C . ASP A 1 448 ? 5.603 8.580 33.288 1.00 82.56 448 ASP A C 1
ATOM 3535 O O . ASP A 1 448 ? 5.805 8.523 32.076 1.00 82.56 448 ASP A O 1
ATOM 3539 N N . THR A 1 449 ? 6.254 7.796 34.142 1.00 84.94 449 THR A N 1
ATOM 3540 C CA . THR A 1 449 ? 7.212 6.762 33.717 1.00 84.94 449 THR A CA 1
ATOM 3541 C C . THR A 1 449 ? 6.528 5.436 33.392 1.00 84.94 449 THR A C 1
ATOM 3543 O O . THR A 1 449 ? 7.191 4.477 32.988 1.00 84.94 449 THR A O 1
ATOM 3546 N N . SER A 1 450 ? 5.211 5.364 33.589 1.00 91.12 450 SER A N 1
ATOM 3547 C CA . SER A 1 450 ? 4.407 4.201 33.257 1.00 91.12 450 SER A CA 1
ATOM 3548 C C . SER A 1 450 ? 4.352 3.983 31.746 1.00 91.12 450 SER A C 1
ATOM 3550 O O . SER A 1 450 ? 4.542 4.897 30.944 1.00 91.12 450 SER A O 1
ATOM 3552 N N . ARG A 1 451 ? 4.084 2.745 31.333 1.00 92.25 451 ARG A N 1
ATOM 3553 C CA . ARG A 1 451 ? 3.913 2.405 29.916 1.00 92.25 451 ARG A CA 1
ATOM 3554 C C . ARG A 1 451 ? 2.863 1.333 29.714 1.00 92.25 451 ARG A C 1
ATOM 3556 O O . ARG A 1 451 ? 2.734 0.424 30.533 1.00 92.25 451 ARG A O 1
ATOM 3563 N N . TYR A 1 452 ? 2.180 1.404 28.582 1.00 94.19 452 TYR A N 1
ATOM 3564 C CA . TYR A 1 452 ? 1.311 0.332 28.131 1.00 94.19 452 TYR A CA 1
ATOM 3565 C C . TYR A 1 452 ? 2.130 -0.803 27.513 1.00 94.19 452 TYR A C 1
ATOM 3567 O O . TYR A 1 452 ? 3.047 -0.573 26.722 1.00 94.19 452 TYR A O 1
ATOM 3575 N N . VAL A 1 453 ? 1.807 -2.039 27.886 1.00 91.81 453 VAL A N 1
ATOM 3576 C CA . VAL A 1 453 ? 2.430 -3.253 27.353 1.00 91.81 453 VAL A CA 1
ATOM 3577 C C . VAL A 1 453 ? 1.333 -4.225 26.948 1.00 91.81 453 VAL A C 1
ATOM 3579 O O . VAL A 1 453 ? 0.495 -4.600 27.768 1.00 91.81 453 VAL A O 1
ATOM 3582 N N . GLU A 1 454 ? 1.342 -4.648 25.687 1.00 90.38 454 GLU A N 1
ATOM 3583 C CA . GLU A 1 454 ? 0.475 -5.731 25.230 1.00 90.38 454 GLU A CA 1
ATOM 3584 C C . GLU A 1 454 ? 1.010 -7.082 25.715 1.00 90.38 454 GLU A C 1
ATOM 3586 O O . GLU A 1 454 ? 2.196 -7.401 25.592 1.00 90.38 454 GLU A O 1
ATOM 3591 N N . ARG A 1 455 ? 0.122 -7.879 26.303 1.00 89.19 455 ARG A N 1
ATOM 3592 C CA . ARG A 1 455 ? 0.408 -9.233 26.768 1.00 89.19 455 ARG A CA 1
ATOM 3593 C C . ARG A 1 455 ? 0.187 -10.229 25.633 1.00 89.19 455 ARG A C 1
ATOM 3595 O O . ARG A 1 455 ? -0.555 -9.976 24.694 1.00 89.19 455 ARG A O 1
ATOM 3602 N N . LEU A 1 456 ? 0.764 -11.422 25.774 1.00 85.56 456 LEU A N 1
ATOM 3603 C CA . LEU A 1 456 ? 0.603 -12.516 24.802 1.00 85.56 456 LEU A CA 1
ATOM 3604 C C . LEU A 1 456 ? -0.855 -12.965 24.600 1.00 85.56 456 LEU A C 1
ATOM 3606 O O . LEU A 1 456 ? -1.159 -13.600 23.598 1.00 85.56 456 LEU A O 1
ATOM 3610 N N . ASP A 1 457 ? -1.744 -12.667 25.548 1.00 86.81 457 ASP A N 1
ATOM 3611 C CA . ASP A 1 457 ? -3.181 -12.943 25.446 1.00 86.81 457 ASP A CA 1
ATOM 3612 C C . ASP A 1 457 ? -3.978 -11.792 24.801 1.00 86.81 457 ASP A C 1
ATOM 3614 O O . ASP A 1 457 ? -5.207 -11.826 24.792 1.00 86.81 457 ASP A O 1
ATOM 3618 N N . GLY A 1 458 ? -3.292 -10.763 24.294 1.00 85.62 458 GLY A N 1
ATOM 3619 C CA . GLY A 1 458 ? -3.872 -9.593 23.642 1.00 85.62 458 GLY A CA 1
ATOM 3620 C C . GLY A 1 458 ? -4.399 -8.522 24.598 1.00 85.62 458 GLY A C 1
ATOM 3621 O O . GLY A 1 458 ? -4.815 -7.464 24.137 1.00 85.62 458 GLY A O 1
ATOM 3622 N N . ARG A 1 459 ? -4.406 -8.726 25.922 1.00 90.25 459 ARG A N 1
ATOM 3623 C CA . ARG A 1 459 ? -4.799 -7.663 26.867 1.00 90.25 459 ARG A CA 1
ATOM 3624 C C . ARG A 1 459 ? -3.665 -6.661 27.050 1.00 90.25 459 ARG A C 1
ATOM 3626 O O . ARG A 1 459 ? -2.496 -7.025 26.958 1.00 90.25 459 ARG A O 1
ATOM 3633 N N . VAL A 1 460 ? -4.002 -5.413 27.368 1.00 93.44 460 VAL A N 1
ATOM 3634 C CA . VAL A 1 460 ? -2.999 -4.371 27.624 1.00 93.44 460 VAL A CA 1
ATOM 3635 C C . VAL A 1 460 ? -2.906 -4.077 29.113 1.00 93.44 460 VAL A C 1
ATOM 3637 O O . VAL A 1 460 ? -3.911 -3.982 29.817 1.00 93.44 460 VAL A O 1
ATOM 3640 N N . GLU A 1 461 ? -1.673 -3.964 29.588 1.00 94.81 461 GLU A N 1
ATOM 3641 C CA . GLU A 1 461 ? -1.319 -3.682 30.970 1.00 94.81 461 GLU A CA 1
ATOM 3642 C C . GLU A 1 461 ? -0.631 -2.318 31.057 1.00 94.81 461 GLU A C 1
ATOM 3644 O O . GLU A 1 461 ? 0.330 -2.063 30.331 1.00 94.81 461 GLU A O 1
ATOM 3649 N N . LEU A 1 462 ? -1.106 -1.445 31.945 1.00 95.81 462 LEU A N 1
ATOM 3650 C CA . LEU A 1 462 ? -0.376 -0.249 32.350 1.00 95.81 462 LEU A CA 1
ATOM 3651 C C . LEU A 1 462 ? 0.638 -0.656 33.415 1.00 95.81 462 LEU A C 1
ATOM 3653 O O . LEU A 1 462 ? 0.259 -1.049 34.519 1.00 95.81 462 LEU A O 1
ATOM 3657 N N . VAL A 1 463 ? 1.919 -0.588 33.064 1.00 94.56 463 VAL A N 1
ATOM 3658 C CA . VAL A 1 463 ? 3.032 -0.931 33.949 1.00 94.56 463 VAL A CA 1
ATOM 3659 C C . VAL A 1 463 ? 3.627 0.348 34.512 1.00 94.56 463 VAL A C 1
ATOM 3661 O O . VAL A 1 463 ? 4.230 1.117 33.768 1.00 94.56 463 VAL A O 1
ATOM 3664 N N . SER A 1 464 ? 3.497 0.545 35.820 1.00 92.25 464 SER A N 1
ATOM 3665 C CA . SER A 1 464 ? 4.093 1.656 36.563 1.00 92.25 464 SER A CA 1
ATOM 3666 C C . SER A 1 464 ? 5.364 1.208 37.275 1.00 92.25 464 SER A C 1
ATOM 3668 O O . SER A 1 464 ? 5.448 0.083 37.779 1.00 92.25 464 SER A O 1
ATOM 3670 N N . TYR A 1 465 ? 6.357 2.095 37.338 1.00 89.38 465 TYR A N 1
ATOM 3671 C CA . TYR A 1 465 ? 7.659 1.822 37.942 1.00 89.38 465 TYR A CA 1
ATOM 3672 C C . TYR A 1 465 ? 7.845 2.611 39.239 1.00 89.38 465 TYR A C 1
ATOM 3674 O O . TYR A 1 465 ? 7.483 3.778 39.340 1.00 89.38 465 TYR A O 1
ATOM 3682 N N . SER A 1 466 ? 8.438 1.962 40.237 1.00 85.94 466 SER A N 1
ATOM 3683 C CA . SER A 1 466 ? 8.801 2.556 41.523 1.00 85.94 466 SER A CA 1
ATOM 3684 C C . SER A 1 466 ? 10.183 2.063 41.955 1.00 85.94 466 SER A C 1
ATOM 3686 O O . SER A 1 466 ? 10.694 1.079 41.416 1.00 85.94 466 SER A O 1
ATOM 3688 N N . GLU A 1 467 ? 10.767 2.679 42.985 1.00 86.31 467 GLU A N 1
ATOM 3689 C CA . GLU A 1 467 ? 12.015 2.186 43.594 1.00 86.31 467 GLU A CA 1
ATOM 3690 C C . GLU A 1 467 ? 11.899 0.738 44.112 1.00 86.31 467 GLU A C 1
ATOM 3692 O O . GLU A 1 467 ? 12.901 0.038 44.236 1.00 86.31 467 GLU A O 1
ATOM 3697 N N . GLN A 1 468 ? 10.677 0.273 44.397 1.00 85.38 468 GLN A N 1
ATOM 3698 C CA . GLN A 1 468 ? 10.391 -1.058 44.938 1.00 85.38 468 GLN A CA 1
ATOM 3699 C C . GLN A 1 468 ? 10.121 -2.114 43.849 1.00 85.38 468 GLN A C 1
ATOM 3701 O O . GLN A 1 468 ? 9.947 -3.289 44.170 1.00 85.38 468 GLN A O 1
ATOM 3706 N N . GLY A 1 469 ? 10.098 -1.719 42.571 1.00 88.50 469 GLY A N 1
ATOM 3707 C CA . GLY A 1 469 ? 9.819 -2.590 41.428 1.00 88.50 469 GLY A CA 1
ATOM 3708 C C . GLY A 1 469 ? 8.702 -2.052 40.531 1.00 88.50 469 GLY A C 1
ATOM 3709 O O . GLY A 1 469 ? 8.339 -0.877 40.604 1.00 88.50 469 GLY A O 1
ATOM 3710 N N . SER A 1 470 ? 8.163 -2.915 39.669 1.00 90.31 470 SER A N 1
ATOM 3711 C CA . SER A 1 470 ? 7.074 -2.586 38.741 1.00 90.31 470 SER A CA 1
ATOM 3712 C C . SER A 1 470 ? 5.749 -3.216 39.160 1.00 90.31 470 SER A C 1
ATOM 3714 O O . SER A 1 470 ? 5.723 -4.387 39.546 1.00 90.31 470 SER A O 1
ATOM 3716 N N . GLN A 1 471 ? 4.653 -2.481 38.995 1.00 92.06 471 GLN A N 1
ATOM 3717 C CA . GLN A 1 471 ? 3.291 -2.984 39.168 1.00 92.06 471 GLN A CA 1
ATOM 3718 C C . GLN A 1 471 ? 2.517 -2.818 37.862 1.00 92.06 471 GLN A C 1
ATOM 3720 O O . GLN A 1 471 ? 2.652 -1.797 37.196 1.00 92.06 471 GLN A O 1
ATOM 3725 N N . GLY A 1 472 ? 1.718 -3.820 37.502 1.00 91.81 472 GLY A N 1
ATOM 3726 C CA . GLY A 1 472 ? 0.906 -3.806 36.293 1.00 91.81 472 GLY A CA 1
ATOM 3727 C C . GLY A 1 472 ? -0.586 -3.917 36.598 1.00 91.81 472 GLY A C 1
ATOM 3728 O O . GLY A 1 472 ? -0.990 -4.649 37.507 1.00 91.81 472 GLY A O 1
ATOM 3729 N N . VAL A 1 473 ? -1.402 -3.159 35.865 1.00 93.50 473 VAL A N 1
ATOM 3730 C CA . VAL A 1 473 ? -2.869 -3.214 35.930 1.00 93.50 473 VAL A CA 1
ATOM 3731 C C . VAL A 1 473 ? -3.428 -3.360 34.521 1.00 93.50 473 VAL A C 1
ATOM 3733 O O . VAL A 1 473 ? -3.063 -2.602 33.626 1.00 93.50 473 VAL A O 1
ATOM 3736 N N . ILE A 1 474 ? -4.326 -4.327 34.313 1.00 94.12 474 ILE A N 1
ATOM 3737 C CA . ILE A 1 474 ? -5.023 -4.478 33.030 1.00 94.12 474 ILE A CA 1
ATOM 3738 C C . ILE A 1 474 ? -5.949 -3.282 32.815 1.00 94.12 474 ILE A C 1
ATOM 3740 O O . ILE A 1 474 ? -6.787 -2.985 33.668 1.00 94.12 474 ILE A O 1
ATOM 3744 N N . VAL A 1 475 ? -5.810 -2.625 31.667 1.00 93.19 475 VAL A N 1
ATOM 3745 C CA . VAL A 1 475 ? -6.605 -1.453 31.286 1.00 93.19 475 VAL A CA 1
ATOM 3746 C C . VAL A 1 475 ? -7.673 -1.816 30.259 1.00 93.19 475 VAL A C 1
ATOM 3748 O O . VAL A 1 475 ? -7.543 -2.788 29.512 1.00 93.19 475 VAL A O 1
ATOM 3751 N N . LYS A 1 476 ? -8.767 -1.049 30.259 1.00 90.81 476 LYS A N 1
ATOM 3752 C CA . LYS A 1 476 ? -9.896 -1.252 29.348 1.00 90.81 476 LYS A CA 1
ATOM 3753 C C . LYS A 1 476 ? -9.618 -0.555 28.017 1.00 90.81 476 LYS A C 1
ATOM 3755 O O . LYS A 1 476 ? -9.159 0.579 28.003 1.00 90.81 476 LYS A O 1
ATOM 3760 N N . ASP A 1 477 ? -9.942 -1.227 26.920 1.00 90.88 477 ASP A N 1
ATOM 3761 C CA . ASP A 1 477 ? -9.951 -0.625 25.587 1.00 90.88 477 ASP A CA 1
ATOM 3762 C C . ASP A 1 477 ? -11.108 0.381 25.454 1.00 90.88 477 ASP A C 1
ATOM 3764 O O . ASP A 1 477 ? -12.254 0.065 25.793 1.00 90.88 477 ASP A O 1
ATOM 3768 N N . HIS A 1 478 ? -10.818 1.594 24.975 1.00 89.62 478 HIS A N 1
ATOM 3769 C CA . HIS A 1 478 ? -11.826 2.626 24.729 1.00 89.62 478 HIS A CA 1
ATOM 3770 C C . HIS A 1 478 ? -12.338 2.645 23.283 1.00 89.62 478 HIS A C 1
ATOM 3772 O O . HIS A 1 478 ? -13.315 3.350 23.026 1.00 89.62 478 HIS A O 1
ATOM 3778 N N . ARG A 1 479 ? -11.734 1.888 22.355 1.00 89.31 479 ARG A N 1
ATOM 3779 C CA . ARG A 1 479 ? -12.002 1.997 20.913 1.00 89.31 479 ARG A CA 1
ATOM 3780 C C . ARG A 1 479 ? -13.465 1.760 20.539 1.00 89.31 479 ARG A C 1
ATOM 3782 O O . ARG A 1 479 ? -14.024 2.550 19.792 1.00 89.31 479 ARG A O 1
ATOM 3789 N N . GLU A 1 480 ? -14.110 0.738 21.102 1.00 82.56 480 GLU A N 1
ATOM 3790 C CA . GLU A 1 480 ? -15.533 0.446 20.835 1.00 82.56 480 GLU A CA 1
ATOM 3791 C C . GLU A 1 480 ? -16.450 1.614 21.184 1.00 82.56 480 GLU A C 1
ATOM 3793 O O . GLU A 1 480 ? -17.277 2.029 20.378 1.00 82.56 480 GLU A O 1
ATOM 3798 N N . ARG A 1 481 ? -16.262 2.177 22.380 1.00 80.94 481 ARG A N 1
ATOM 3799 C CA . ARG A 1 481 ? -17.032 3.332 22.838 1.00 80.94 481 ARG A CA 1
ATOM 3800 C C . ARG A 1 481 ? -16.778 4.541 21.939 1.00 80.94 481 ARG A C 1
ATOM 3802 O O . ARG A 1 481 ? -17.722 5.241 21.604 1.00 80.94 481 ARG A O 1
ATOM 3809 N N . LEU A 1 482 ? -15.518 4.771 21.562 1.00 79.81 482 LEU A N 1
ATOM 3810 C CA . LEU A 1 482 ? -15.123 5.913 20.736 1.00 79.81 482 LEU A CA 1
ATOM 3811 C C . LEU A 1 482 ? -15.719 5.839 19.330 1.00 79.81 482 LEU A C 1
ATOM 3813 O O . LEU A 1 482 ? -16.238 6.840 18.850 1.00 79.81 482 LEU A O 1
ATOM 3817 N N . SER A 1 483 ? -15.725 4.654 18.720 1.00 62.91 483 SER A N 1
ATOM 3818 C CA . SER A 1 483 ? -16.312 4.448 17.395 1.00 62.91 483 SER A CA 1
ATOM 3819 C C . SER A 1 483 ? -17.838 4.622 17.400 1.00 62.91 483 SER A C 1
ATOM 3821 O O . SER A 1 483 ? -18.407 5.207 16.483 1.00 62.91 483 SER A O 1
ATOM 3823 N N . MET A 1 484 ? -18.514 4.226 18.487 1.00 55.75 484 MET A N 1
ATOM 3824 C CA . MET A 1 484 ? -19.944 4.510 18.674 1.00 55.75 484 MET A CA 1
ATOM 3825 C C . MET A 1 484 ? -20.227 6.013 18.836 1.00 55.75 484 MET A C 1
ATOM 3827 O O . MET A 1 484 ? -21.218 6.504 18.304 1.00 55.75 484 MET A O 1
ATOM 3831 N N . THR A 1 485 ? -19.350 6.755 19.522 1.00 49.50 485 THR A N 1
ATOM 3832 C CA . THR A 1 485 ? -19.475 8.215 19.680 1.00 49.50 485 THR A CA 1
ATOM 3833 C C . THR A 1 485 ? -19.007 9.018 18.461 1.00 49.50 485 THR A C 1
ATOM 3835 O O . THR A 1 485 ? -19.443 10.148 18.295 1.00 49.50 485 THR A O 1
ATOM 3838 N N . ALA A 1 486 ? -18.155 8.489 17.580 1.00 45.66 486 ALA A N 1
ATOM 3839 C CA . ALA A 1 486 ? -17.761 9.176 16.341 1.00 45.66 486 ALA A CA 1
ATOM 3840 C C . ALA A 1 486 ? -18.936 9.289 15.348 1.00 45.66 486 ALA A C 1
ATOM 3842 O O . ALA A 1 486 ? -19.051 10.277 14.633 1.00 45.66 486 ALA A O 1
ATOM 3843 N N . ASN A 1 487 ? -19.885 8.347 15.406 1.00 42.12 487 ASN A N 1
ATOM 3844 C CA . ASN A 1 487 ? -21.192 8.442 14.743 1.00 42.12 487 ASN A CA 1
ATOM 3845 C C . ASN A 1 487 ? -22.187 9.399 15.448 1.00 42.12 487 ASN A C 1
ATOM 3847 O O . ASN A 1 487 ? -23.347 9.479 15.046 1.00 42.12 487 ASN A O 1
ATOM 3851 N N . SER A 1 488 ? -21.777 10.128 16.499 1.00 41.62 488 SER A N 1
ATOM 3852 C CA . SER A 1 488 ? -22.659 11.014 17.288 1.00 41.62 488 SER A CA 1
ATOM 3853 C C . SER A 1 488 ? -22.900 12.405 16.689 1.00 41.62 488 SER A C 1
ATOM 3855 O O . SER A 1 488 ? -23.451 13.272 17.365 1.00 41.62 488 SER A O 1
ATOM 3857 N N . GLU A 1 489 ? -22.607 12.623 15.401 1.00 46.31 489 GLU A N 1
ATOM 3858 C CA . GLU A 1 489 ? -23.238 13.742 14.676 1.00 46.31 489 GLU A CA 1
ATOM 3859 C C . GLU A 1 489 ? -24.762 13.541 14.501 1.00 46.31 489 GLU A C 1
ATOM 3861 O O . GLU A 1 489 ? -25.475 14.457 14.072 1.00 46.31 489 GLU A O 1
ATOM 3866 N N . ALA A 1 490 ? -25.291 12.371 14.886 1.00 53.38 490 ALA A N 1
ATOM 3867 C CA . ALA A 1 490 ? -26.717 12.096 14.961 1.00 53.38 490 ALA A CA 1
ATOM 3868 C C . ALA A 1 490 ? -27.432 12.965 16.011 1.00 53.38 490 ALA A C 1
ATOM 3870 O O . ALA A 1 490 ? -27.610 12.594 17.168 1.00 53.38 490 ALA A O 1
ATOM 3871 N N . SER A 1 491 ? -27.914 14.124 15.569 1.00 77.00 491 SER A N 1
ATOM 3872 C CA . SER A 1 491 ? -28.856 14.958 16.325 1.00 77.00 491 SER A CA 1
ATOM 3873 C C . SER A 1 491 ? -30.242 14.311 16.455 1.00 77.00 491 SER A C 1
ATOM 3875 O O . SER A 1 491 ? -31.008 14.690 17.343 1.00 77.00 491 SER A O 1
ATOM 3877 N N . ILE A 1 492 ? -30.574 13.331 15.604 1.00 91.06 492 ILE A N 1
ATOM 3878 C CA . ILE A 1 492 ? -31.885 12.678 15.565 1.00 91.06 492 ILE A CA 1
ATOM 3879 C C . ILE A 1 492 ? -31.744 11.164 15.777 1.00 91.06 492 ILE A C 1
ATOM 3881 O O . ILE A 1 492 ? -31.049 10.495 15.015 1.00 91.06 492 ILE A O 1
ATOM 3885 N N . LEU A 1 493 ? -32.454 10.608 16.761 1.00 92.56 493 LEU A N 1
ATOM 3886 C CA . LEU A 1 493 ? -32.522 9.166 17.027 1.00 92.56 493 LEU A CA 1
ATOM 3887 C C . LEU A 1 493 ? -33.944 8.641 16.784 1.00 92.56 493 LEU A C 1
ATOM 3889 O O . LEU A 1 493 ? -34.907 9.158 17.344 1.00 92.56 493 LEU A O 1
ATOM 3893 N N . VAL A 1 494 ? -34.075 7.588 15.978 1.00 94.88 494 VAL A N 1
ATOM 3894 C CA . VAL A 1 494 ? -35.298 6.794 15.809 1.00 94.88 494 VAL A CA 1
ATOM 3895 C C . VAL A 1 494 ? -35.091 5.454 16.496 1.00 94.88 494 VAL A C 1
ATOM 3897 O O . VAL A 1 494 ? -34.221 4.680 16.100 1.00 94.88 494 VAL A O 1
ATOM 3900 N N . LEU A 1 495 ? -35.892 5.176 17.515 1.00 93.44 495 LEU A N 1
ATOM 3901 C CA . LEU A 1 495 ? -35.706 4.054 18.417 1.00 93.44 495 LEU A CA 1
ATOM 3902 C C . LEU A 1 495 ? -36.966 3.188 18.460 1.00 93.44 495 LEU A C 1
ATOM 3904 O O . LEU A 1 495 ? -38.026 3.627 18.907 1.00 93.44 495 LEU A O 1
ATOM 3908 N N . GLY A 1 496 ? -36.843 1.948 17.991 1.00 93.56 496 GLY A N 1
ATOM 3909 C CA . GLY A 1 496 ? -37.896 0.942 18.104 1.00 93.56 496 GLY A CA 1
ATOM 3910 C C . GLY A 1 496 ? -37.751 0.179 19.403 1.00 93.56 496 GLY A C 1
ATOM 3911 O O . GLY A 1 496 ? -36.719 -0.445 19.637 1.00 93.56 496 GLY A O 1
ATOM 3912 N N . ILE A 1 497 ? -38.781 0.226 20.230 1.00 90.81 497 ILE A N 1
ATOM 3913 C CA . ILE A 1 497 ? -38.843 -0.470 21.509 1.00 90.81 497 ILE A CA 1
ATOM 3914 C C . ILE A 1 497 ? -39.833 -1.621 21.373 1.00 90.81 497 ILE A C 1
ATOM 3916 O O . ILE A 1 497 ? -40.791 -1.541 20.600 1.00 90.81 497 ILE A O 1
ATOM 3920 N N . GLY A 1 498 ? -39.549 -2.727 22.055 1.00 87.69 498 GLY A N 1
ATOM 3921 C CA . GLY A 1 498 ? -40.447 -3.866 22.034 1.00 87.69 498 GLY A CA 1
ATOM 3922 C C . GLY A 1 498 ? -39.792 -5.222 22.223 1.00 87.69 498 GLY A C 1
ATOM 3923 O O . GLY A 1 498 ? -38.570 -5.382 22.175 1.00 87.69 498 GLY A O 1
ATOM 3924 N N . ASN A 1 499 ? -40.635 -6.235 22.398 1.00 88.81 499 ASN A N 1
ATOM 3925 C CA . ASN A 1 499 ? -40.218 -7.619 22.549 1.00 88.81 499 ASN A CA 1
ATOM 3926 C C . ASN A 1 499 ? -40.775 -8.500 21.423 1.00 88.81 499 ASN A C 1
ATOM 3928 O O . ASN A 1 499 ? -41.962 -8.808 21.371 1.00 88.81 499 ASN A O 1
ATOM 3932 N N . LEU A 1 500 ? -39.882 -8.978 20.554 1.00 89.62 500 LEU A N 1
ATOM 3933 C CA . LEU A 1 500 ? -40.232 -9.794 19.387 1.00 89.62 500 LEU A CA 1
ATOM 3934 C C . LEU A 1 500 ? -40.873 -11.153 19.699 1.00 89.62 500 LEU A C 1
ATOM 3936 O O . LEU A 1 500 ? -41.367 -11.789 18.771 1.00 89.62 500 LEU A O 1
ATOM 3940 N N . VAL A 1 501 ? -40.821 -11.620 20.951 1.00 90.31 501 VAL A N 1
ATOM 3941 C CA . VAL A 1 501 ? -41.462 -12.880 21.373 1.00 90.31 501 VAL A CA 1
ATOM 3942 C C . VAL A 1 501 ? -42.799 -12.670 22.092 1.00 90.31 501 VAL A C 1
ATOM 3944 O O . VAL A 1 501 ? -43.323 -13.618 22.671 1.00 90.31 501 VAL A O 1
ATOM 3947 N N . MET A 1 502 ? -43.328 -11.443 22.093 1.00 91.12 502 MET A N 1
ATOM 3948 C CA . MET A 1 502 ? -44.564 -11.056 22.787 1.00 91.12 502 MET A CA 1
ATOM 3949 C C . MET A 1 502 ? -45.585 -10.429 21.820 1.00 91.12 502 MET A C 1
ATOM 3951 O O . MET A 1 502 ? -46.169 -9.384 22.101 1.00 91.12 502 MET A O 1
ATOM 3955 N N . SER A 1 503 ? -45.782 -11.063 20.661 1.00 93.19 503 SER A N 1
ATOM 3956 C CA . SER A 1 503 ? -46.749 -10.681 19.626 1.00 93.19 503 SER A CA 1
ATOM 3957 C C . SER A 1 503 ? -46.660 -9.190 19.262 1.00 93.19 503 SER A C 1
ATOM 3959 O O . SER A 1 503 ? -45.610 -8.747 18.786 1.00 93.19 503 SER A O 1
ATOM 3961 N N . ASP A 1 504 ? -47.713 -8.401 19.503 1.00 94.69 504 ASP A N 1
ATOM 3962 C CA . ASP A 1 504 ? -47.776 -6.982 19.132 1.00 94.69 504 ASP A CA 1
ATOM 3963 C C . ASP A 1 504 ? -46.770 -6.102 19.881 1.00 94.69 504 ASP A C 1
ATOM 3965 O O . ASP A 1 504 ? -46.410 -5.037 19.379 1.00 94.69 504 ASP A O 1
ATOM 3969 N N . ASP A 1 505 ? -46.239 -6.560 21.020 1.00 90.88 505 ASP A N 1
ATOM 3970 C CA . ASP A 1 505 ? -45.167 -5.870 21.754 1.00 90.88 505 ASP A CA 1
ATOM 3971 C C . ASP A 1 505 ? -43.883 -5.764 20.910 1.00 90.88 505 ASP A C 1
ATOM 3973 O O . ASP A 1 505 ? -43.008 -4.967 21.211 1.00 90.88 505 ASP A O 1
ATOM 3977 N N . GLY A 1 506 ? -43.739 -6.548 19.834 1.00 91.62 506 GLY A N 1
ATOM 3978 C CA . GLY A 1 506 ? -42.608 -6.479 18.905 1.00 91.62 506 GLY A CA 1
ATOM 3979 C C . GLY A 1 506 ? -42.739 -5.426 17.796 1.00 91.62 506 GLY A C 1
ATOM 3980 O O . GLY A 1 506 ? -41.854 -5.337 16.938 1.00 91.62 506 GLY A O 1
ATOM 3981 N N . VAL A 1 507 ? -43.830 -4.654 17.751 1.00 94.56 507 VAL A N 1
ATOM 3982 C CA . VAL A 1 507 ? -44.144 -3.771 16.615 1.00 94.56 507 VAL A CA 1
ATOM 3983 C C . VAL A 1 507 ? -43.091 -2.686 16.367 1.00 94.56 507 VAL A C 1
ATOM 3985 O O . VAL A 1 507 ? -42.718 -2.465 15.213 1.00 94.56 507 VAL A O 1
ATOM 3988 N N . GLY A 1 508 ? -42.547 -2.060 17.418 1.00 93.50 508 GLY A N 1
ATOM 3989 C CA . GLY A 1 508 ? -41.527 -1.015 17.284 1.00 93.50 508 GLY A CA 1
ATOM 3990 C C . GLY A 1 508 ? -40.269 -1.525 16.587 1.00 93.50 508 GLY A C 1
ATOM 3991 O O . GLY A 1 508 ? -39.786 -0.928 15.623 1.00 93.50 508 GLY A O 1
ATOM 3992 N N . VAL A 1 509 ? -39.810 -2.710 16.985 1.00 93.81 509 VAL A N 1
ATOM 3993 C CA . VAL A 1 509 ? -38.671 -3.396 16.364 1.00 93.81 509 VAL A CA 1
ATOM 3994 C C . VAL A 1 509 ? -38.947 -3.741 14.893 1.00 93.81 509 VAL A C 1
ATOM 3996 O O . VAL A 1 509 ? -38.089 -3.551 14.029 1.00 93.81 509 VAL A O 1
ATOM 3999 N N . ARG A 1 510 ? -40.162 -4.201 14.562 1.00 94.31 510 ARG A N 1
ATOM 4000 C CA . ARG A 1 510 ? -40.558 -4.529 13.176 1.00 94.31 510 ARG A CA 1
ATOM 4001 C C . ARG A 1 510 ? -40.582 -3.303 12.258 1.00 94.31 510 ARG A C 1
ATOM 4003 O O . ARG A 1 510 ? -40.287 -3.437 11.068 1.00 94.31 510 ARG A O 1
ATOM 4010 N N . VAL A 1 511 ? -40.919 -2.124 12.784 1.00 96.12 511 VAL A N 1
ATOM 4011 C CA . VAL A 1 511 ? -40.873 -0.855 12.037 1.00 96.12 511 VAL A CA 1
ATOM 4012 C C . VAL A 1 511 ? -39.426 -0.453 11.745 1.00 96.12 511 VAL A C 1
ATOM 4014 O O . VAL A 1 511 ? -39.103 -0.148 10.597 1.00 96.12 511 VAL A O 1
ATOM 4017 N N . ILE A 1 512 ? -38.535 -0.536 12.737 1.00 96.25 512 ILE A N 1
ATOM 4018 C CA . ILE A 1 512 ? -37.101 -0.256 12.557 1.00 96.25 512 ILE A CA 1
ATOM 4019 C C . ILE A 1 512 ? -36.473 -1.169 11.505 1.00 96.25 512 ILE A C 1
ATOM 4021 O O . ILE A 1 512 ? -35.771 -0.689 10.615 1.00 96.25 512 ILE A O 1
ATOM 4025 N N . GLN A 1 513 ? -36.773 -2.469 11.553 1.00 93.62 513 GLN A N 1
ATOM 4026 C CA . GLN A 1 513 ? -36.268 -3.433 10.572 1.00 93.62 513 GLN A CA 1
ATOM 4027 C C . GLN A 1 513 ? -36.674 -3.060 9.137 1.00 93.62 513 GLN A C 1
ATOM 4029 O O . GLN A 1 513 ? -35.846 -3.136 8.230 1.00 93.62 513 GLN A O 1
ATOM 4034 N N . ARG A 1 514 ? -37.916 -2.602 8.920 1.00 94.31 514 ARG A N 1
ATOM 4035 C CA . ARG A 1 514 ? -38.370 -2.124 7.601 1.00 94.31 514 ARG A CA 1
ATOM 4036 C C . ARG A 1 514 ? -37.677 -0.830 7.174 1.00 94.31 514 ARG A C 1
ATOM 4038 O O . ARG A 1 514 ? -37.282 -0.715 6.017 1.00 94.31 514 ARG A O 1
ATOM 4045 N N . LEU A 1 515 ? -37.501 0.123 8.091 1.00 93.75 515 LEU A N 1
ATOM 4046 C CA . LEU A 1 515 ? -36.798 1.380 7.813 1.00 93.75 515 LEU A CA 1
ATOM 4047 C C . LEU A 1 515 ? -35.354 1.122 7.362 1.00 93.75 515 LEU A C 1
ATOM 4049 O O . LEU A 1 515 ? -34.932 1.654 6.339 1.00 93.75 515 LEU A O 1
ATOM 4053 N N . GLN A 1 516 ? -34.631 0.252 8.071 1.00 91.88 516 GLN A N 1
ATOM 4054 C CA . GLN A 1 516 ? -33.246 -0.109 7.749 1.00 91.88 516 GLN A CA 1
ATOM 4055 C C . GLN A 1 516 ? -33.112 -0.877 6.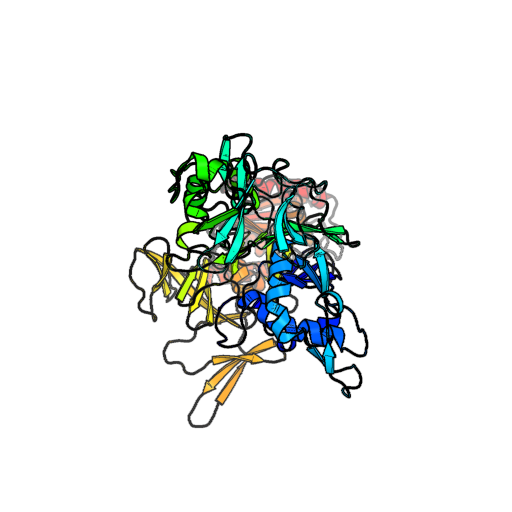422 1.00 91.88 516 GLN A C 1
ATOM 4057 O O . GLN A 1 516 ? -32.087 -0.774 5.754 1.00 91.88 516 GLN A O 1
ATOM 4062 N N . GLN A 1 517 ? -34.132 -1.646 6.026 1.00 92.25 517 GLN A N 1
ATOM 4063 C CA . GLN A 1 517 ? -34.134 -2.403 4.768 1.00 92.25 517 GLN A CA 1
ATOM 4064 C C . GLN A 1 517 ? -34.545 -1.568 3.549 1.00 92.25 517 GLN A C 1
ATOM 4066 O O . GLN A 1 517 ? -34.124 -1.884 2.438 1.00 92.25 517 GLN A O 1
ATOM 4071 N N . GLY A 1 518 ? -35.389 -0.547 3.734 1.00 89.88 518 GLY A N 1
ATOM 4072 C CA . GLY A 1 518 ? -36.024 0.190 2.636 1.00 89.88 518 GLY A CA 1
ATOM 4073 C C . GLY A 1 518 ? -35.484 1.595 2.370 1.00 89.88 518 GLY A C 1
ATOM 4074 O O . GLY A 1 518 ? -35.814 2.165 1.331 1.00 89.88 518 GLY A O 1
ATOM 4075 N N . TYR A 1 519 ? -34.687 2.172 3.277 1.00 93.00 519 TYR A N 1
ATOM 4076 C CA . TYR A 1 519 ? -34.296 3.583 3.209 1.00 93.00 519 TYR A CA 1
ATOM 4077 C C . TYR A 1 519 ? -32.831 3.828 3.594 1.00 93.00 519 TYR A C 1
ATOM 4079 O O . TYR A 1 519 ? -32.254 3.140 4.432 1.00 93.00 519 TYR A O 1
ATOM 4087 N N . ARG A 1 520 ? -32.247 4.876 3.004 1.00 90.19 520 ARG A N 1
ATOM 4088 C CA . ARG A 1 520 ? -31.024 5.546 3.458 1.00 90.19 520 ARG A CA 1
ATOM 4089 C C . ARG A 1 520 ? -31.381 6.828 4.191 1.00 90.19 520 ARG A C 1
ATOM 4091 O O . ARG A 1 520 ? -32.229 7.589 3.725 1.00 90.19 520 ARG A O 1
ATOM 4098 N N . PHE A 1 521 ? -30.688 7.090 5.289 1.00 90.75 521 PHE A N 1
ATOM 4099 C CA . PHE A 1 521 ? -30.886 8.278 6.111 1.00 90.75 521 PHE A CA 1
ATOM 4100 C C . PHE A 1 521 ? -29.657 9.198 6.032 1.00 90.75 521 PHE A C 1
ATOM 4102 O O . PHE A 1 521 ? -28.563 8.700 5.761 1.00 90.75 521 PHE A O 1
ATOM 4109 N N . PRO A 1 522 ? -29.824 10.518 6.223 1.00 85.50 522 PRO A N 1
ATOM 4110 C CA . PRO A 1 522 ? -28.704 11.445 6.374 1.00 85.50 522 PRO A CA 1
ATOM 4111 C C . PRO A 1 522 ? -27.829 11.107 7.592 1.00 85.50 522 PRO A C 1
ATOM 4113 O O . PRO A 1 522 ? -28.327 10.535 8.560 1.00 85.50 522 PRO A O 1
ATOM 4116 N N . ASP A 1 523 ? -26.565 11.540 7.582 1.00 81.50 523 ASP A N 1
ATOM 4117 C CA . ASP A 1 523 ? -25.575 11.227 8.632 1.00 81.50 523 ASP A CA 1
ATOM 4118 C C . ASP A 1 523 ? -25.994 11.700 10.039 1.00 81.50 523 ASP A C 1
ATOM 4120 O O . ASP A 1 523 ? -25.561 11.145 11.046 1.00 81.50 523 ASP A O 1
ATOM 4124 N N . ASN A 1 524 ? -26.892 12.689 10.126 1.00 85.69 524 ASN A N 1
ATOM 4125 C CA . ASN A 1 524 ? -27.420 13.197 11.389 1.00 85.69 524 ASN A CA 1
ATOM 4126 C C . ASN A 1 524 ? -28.646 12.422 11.930 1.00 85.69 524 ASN A C 1
ATOM 4128 O O . ASN A 1 524 ? -29.250 12.870 12.910 1.00 85.69 524 ASN A O 1
ATOM 4132 N N . VAL A 1 525 ? -29.030 11.296 11.312 1.00 90.62 525 VAL A N 1
ATOM 4133 C CA . VAL A 1 525 ? -30.146 10.436 11.741 1.00 90.62 525 VAL A CA 1
ATOM 4134 C C . VAL A 1 525 ? -29.655 9.021 12.036 1.00 90.62 525 VAL A C 1
ATOM 4136 O O . VAL A 1 525 ? -29.190 8.307 11.151 1.00 90.62 525 VAL A O 1
ATOM 4139 N N . MET A 1 526 ? -29.864 8.568 13.269 1.00 91.19 526 MET A N 1
ATOM 4140 C CA . MET A 1 526 ? -29.613 7.192 13.684 1.00 91.19 526 MET A CA 1
ATOM 4141 C C . MET A 1 526 ? -30.933 6.424 13.799 1.00 91.19 526 MET A C 1
ATOM 4143 O O . MET A 1 526 ? -31.859 6.882 14.460 1.00 91.19 526 MET A O 1
ATOM 4147 N N . VAL A 1 527 ? -31.024 5.245 13.178 1.00 93.25 527 VAL A N 1
ATOM 4148 C CA . VAL A 1 527 ? -32.205 4.363 13.245 1.00 93.25 527 VAL A CA 1
ATOM 4149 C C . VAL A 1 527 ? -31.808 3.049 13.914 1.00 93.25 527 VAL A C 1
ATOM 4151 O O . VAL A 1 527 ? -31.028 2.278 13.350 1.00 93.25 527 VAL A O 1
ATOM 4154 N N . MET A 1 528 ? -32.330 2.800 15.115 1.00 91.06 528 MET A N 1
ATOM 4155 C CA . MET A 1 528 ? -31.851 1.757 16.023 1.00 91.06 528 MET A CA 1
ATOM 4156 C C . MET A 1 528 ? -32.984 0.889 16.584 1.00 91.06 528 MET A C 1
ATOM 4158 O O . MET A 1 528 ? -34.053 1.374 16.953 1.00 91.06 528 MET A O 1
ATOM 4162 N N . ASP A 1 529 ? -32.711 -0.413 16.684 1.00 91.00 529 ASP A N 1
ATOM 4163 C CA . ASP A 1 529 ? -33.520 -1.368 17.442 1.00 91.00 529 ASP A CA 1
ATOM 4164 C C . ASP A 1 529 ? -33.073 -1.326 18.910 1.00 91.00 529 ASP A C 1
ATOM 4166 O O . ASP A 1 529 ? -31.945 -1.700 19.237 1.00 91.00 529 ASP A O 1
ATOM 4170 N N . GLY A 1 530 ? -33.939 -0.813 19.781 1.00 83.94 530 GLY A N 1
ATOM 4171 C CA . GLY A 1 530 ? -33.694 -0.707 21.216 1.00 83.94 530 GLY A CA 1
ATOM 4172 C C . GLY A 1 530 ? -34.171 -1.918 22.015 1.00 83.94 530 GLY A C 1
ATOM 4173 O O . GLY A 1 530 ? -33.849 -2.016 23.203 1.00 83.94 530 GLY A O 1
ATOM 4174 N N . GLY A 1 531 ? -34.923 -2.835 21.393 1.00 87.12 531 GLY A N 1
ATOM 4175 C CA . GLY A 1 531 ? -35.512 -4.005 22.038 1.00 87.12 531 GLY A CA 1
ATOM 4176 C C . GLY A 1 531 ? -36.100 -3.687 23.415 1.00 87.12 531 GLY A C 1
ATOM 4177 O O . GLY A 1 531 ? -36.970 -2.830 23.560 1.00 87.12 531 GLY A O 1
ATOM 4178 N N . THR A 1 532 ? -35.570 -4.352 24.446 1.00 79.62 532 THR A N 1
ATOM 4179 C CA . THR A 1 532 ? -35.958 -4.159 25.854 1.00 79.62 532 THR A CA 1
ATOM 4180 C C . THR A 1 532 ? -34.817 -3.606 26.724 1.00 79.62 532 THR A C 1
ATOM 4182 O O . THR A 1 532 ? -34.766 -3.892 27.920 1.00 79.62 532 THR A O 1
ATOM 4185 N N . LEU A 1 533 ? -33.853 -2.888 26.133 1.00 74.25 533 LEU A N 1
ATOM 4186 C CA . LEU A 1 533 ? -32.549 -2.585 26.749 1.00 74.25 533 LEU A CA 1
ATOM 4187 C C . LEU A 1 533 ? -32.575 -1.514 27.862 1.00 74.25 533 LEU A C 1
ATOM 4189 O O . LEU A 1 533 ? -31.638 -1.434 28.654 1.00 74.25 533 LEU A O 1
ATOM 4193 N N . GLY A 1 534 ? -33.643 -0.718 27.987 1.00 80.75 534 GLY A N 1
ATOM 4194 C CA . GLY A 1 534 ? -33.824 0.223 29.104 1.00 80.75 534 GLY A CA 1
ATOM 4195 C C . GLY A 1 534 ? -32.630 1.168 29.314 1.00 80.75 534 GLY A C 1
ATOM 4196 O O . GLY A 1 534 ? -32.234 1.876 28.392 1.00 80.75 534 GLY A O 1
ATOM 4197 N N . LEU A 1 535 ? -32.040 1.168 30.518 1.00 77.31 535 LEU A N 1
ATOM 4198 C CA . LEU A 1 535 ? -30.903 2.029 30.891 1.00 77.31 535 LEU A CA 1
ATOM 4199 C C . LEU A 1 535 ? -29.624 1.788 30.073 1.00 77.31 535 LEU A C 1
ATOM 4201 O O . LEU A 1 535 ? -28.798 2.694 29.987 1.00 77.31 535 LEU A O 1
ATOM 4205 N N . ASP A 1 536 ? -29.457 0.622 29.444 1.00 77.19 536 ASP A N 1
ATOM 4206 C CA . ASP A 1 536 ? -28.286 0.357 28.596 1.00 77.19 536 ASP A CA 1
ATOM 4207 C C . ASP A 1 536 ? -28.273 1.245 27.334 1.00 77.19 536 ASP A C 1
ATOM 4209 O O . ASP A 1 536 ? -27.235 1.397 26.690 1.00 77.19 536 ASP A O 1
ATOM 4213 N N . LEU A 1 537 ? -29.402 1.888 27.008 1.00 82.69 537 LEU A N 1
ATOM 4214 C CA . LEU A 1 537 ? -29.533 2.855 25.914 1.00 82.69 537 LEU A CA 1
ATOM 4215 C C . LEU A 1 537 ? -29.122 4.282 26.308 1.00 82.69 537 LEU A C 1
ATOM 4217 O O . LEU A 1 537 ? -29.108 5.162 25.451 1.00 82.69 537 LEU A O 1
ATOM 4221 N N . LEU A 1 538 ? -28.770 4.538 27.574 1.00 82.56 538 LEU A N 1
ATOM 4222 C CA . LEU A 1 538 ? -28.427 5.879 28.069 1.00 82.56 538 LEU A CA 1
ATOM 4223 C C . LEU A 1 538 ? -27.305 6.561 27.272 1.00 82.56 538 LEU A C 1
ATOM 4225 O O . LEU A 1 538 ? -27.486 7.725 26.919 1.00 82.56 538 LEU A O 1
ATOM 4229 N N . PRO A 1 539 ? -26.216 5.866 26.883 1.00 77.88 539 PRO A N 1
ATOM 4230 C CA . PRO A 1 539 ? -25.178 6.476 26.057 1.00 77.88 539 PRO A CA 1
ATOM 4231 C C . PRO A 1 539 ? -25.669 6.894 24.665 1.00 77.88 539 PRO A C 1
ATOM 4233 O O . PRO A 1 539 ? -25.084 7.778 24.056 1.00 77.88 539 PRO A O 1
ATOM 4236 N N . MET A 1 540 ? -26.733 6.271 24.142 1.00 80.38 540 MET A N 1
ATOM 4237 C CA . MET A 1 540 ? -27.278 6.592 22.815 1.00 80.38 540 MET A CA 1
ATOM 4238 C C . MET A 1 540 ? -28.121 7.869 22.823 1.00 80.38 540 MET A C 1
ATOM 4240 O O . MET A 1 540 ? -28.390 8.422 21.765 1.00 80.38 540 MET A O 1
ATOM 4244 N N . LEU A 1 541 ? -28.550 8.334 24.001 1.00 78.94 541 LEU A N 1
ATOM 4245 C CA . LEU A 1 541 ? -29.247 9.612 24.162 1.00 78.94 541 LEU A CA 1
ATOM 4246 C C . LEU A 1 541 ? -28.277 10.789 24.327 1.00 78.94 541 LEU A C 1
ATOM 4248 O O . LEU A 1 541 ? -28.703 11.941 24.248 1.00 78.94 541 LEU A O 1
ATOM 4252 N N . GLU A 1 542 ? -26.983 10.531 24.544 1.00 75.19 542 GLU A N 1
ATOM 4253 C CA . GLU A 1 542 ? -25.978 11.589 24.621 1.00 75.19 542 GLU A CA 1
ATOM 4254 C C . GLU A 1 542 ? -25.902 12.329 23.274 1.00 75.19 542 GLU A C 1
ATOM 4256 O O . GLU A 1 542 ? -25.728 11.724 22.221 1.00 75.19 542 GLU A O 1
ATOM 4261 N N . ASN A 1 543 ? -26.038 13.658 23.310 1.00 72.50 543 ASN A N 1
ATOM 4262 C CA . ASN A 1 543 ? -26.038 14.559 22.144 1.00 72.50 543 ASN A CA 1
ATOM 4263 C C . ASN A 1 543 ? -27.235 14.438 21.175 1.00 72.50 543 ASN A C 1
ATOM 4265 O O . ASN A 1 543 ? -27.280 15.169 20.184 1.00 72.50 543 ASN A O 1
ATOM 4269 N N . VAL A 1 544 ? -28.250 13.628 21.492 1.00 86.06 544 VAL A N 1
ATOM 4270 C CA . VAL A 1 544 ? -29.508 13.578 20.729 1.00 86.06 544 VAL A CA 1
ATOM 4271 C C . VAL A 1 544 ? -30.352 14.818 21.027 1.00 86.06 544 VAL A C 1
ATOM 4273 O O . VAL A 1 544 ? -30.743 15.068 22.167 1.00 86.06 544 VAL A O 1
ATOM 4276 N N . THR A 1 545 ? -30.688 15.602 20.002 1.00 84.94 545 THR A N 1
ATOM 4277 C CA . THR A 1 545 ? -31.609 16.741 20.141 1.00 84.94 545 THR A CA 1
ATOM 4278 C C . THR A 1 545 ? -33.058 16.355 19.882 1.00 84.94 545 THR A C 1
ATOM 4280 O O . THR A 1 545 ? -33.951 16.976 20.461 1.00 84.94 545 THR A O 1
ATOM 4283 N N . ASN A 1 546 ? -33.301 15.339 19.053 1.00 90.00 546 ASN A N 1
ATOM 4284 C CA . ASN A 1 546 ? -34.632 14.914 18.635 1.00 90.00 546 ASN A CA 1
ATOM 4285 C C . ASN A 1 546 ? -34.765 13.385 18.716 1.00 90.00 546 ASN A C 1
ATOM 4287 O O . ASN A 1 546 ? -33.951 12.661 18.150 1.00 90.00 546 ASN A O 1
ATOM 4291 N N . LEU A 1 547 ? -35.802 12.887 19.389 1.00 92.25 547 LEU A N 1
ATOM 4292 C CA . LEU A 1 547 ? -36.032 11.452 19.587 1.00 92.25 547 LEU A CA 1
ATOM 4293 C C . LEU A 1 547 ? -37.411 11.034 19.056 1.00 92.25 547 LEU A C 1
ATOM 4295 O O . LEU A 1 547 ? -38.430 11.585 19.473 1.00 92.25 547 LEU A O 1
ATOM 4299 N N . ILE A 1 548 ? -37.449 10.027 18.183 1.00 94.50 548 ILE A N 1
ATOM 4300 C CA . ILE A 1 548 ? -38.672 9.318 17.777 1.00 94.50 548 ILE A CA 1
ATOM 4301 C C . ILE A 1 548 ? -38.654 7.941 18.424 1.00 94.50 548 ILE A C 1
ATOM 4303 O O . ILE A 1 548 ? -37.765 7.139 18.156 1.00 94.50 548 ILE A O 1
ATOM 4307 N N . LEU A 1 549 ? -39.655 7.654 19.242 1.00 93.06 549 LEU A N 1
ATOM 4308 C CA . LEU A 1 549 ? -39.913 6.337 19.806 1.00 93.06 549 LEU A CA 1
ATOM 4309 C C . LEU A 1 549 ? -41.002 5.646 18.986 1.00 93.06 549 LEU A C 1
ATOM 4311 O O . LEU A 1 549 ? -41.996 6.276 18.624 1.00 93.06 549 LEU A O 1
ATOM 4315 N N . VAL A 1 550 ? -40.839 4.353 18.725 1.00 94.81 550 VAL A N 1
ATOM 4316 C CA . VAL A 1 550 ? -41.883 3.504 18.140 1.00 94.81 550 VAL A CA 1
ATOM 4317 C C . VAL A 1 550 ? -42.120 2.328 19.077 1.00 94.81 550 VAL A C 1
ATOM 4319 O O . VAL A 1 550 ? -41.176 1.595 19.364 1.00 94.81 550 VAL A O 1
ATOM 4322 N N . ASP A 1 551 ? -43.350 2.158 19.563 1.00 91.75 551 ASP A N 1
ATOM 4323 C CA . ASP A 1 551 ? -43.689 1.147 20.580 1.00 91.75 551 ASP A CA 1
ATOM 4324 C C . ASP A 1 551 ? -45.166 0.705 20.494 1.00 91.75 551 ASP A C 1
ATOM 4326 O O . ASP A 1 551 ? -46.000 1.373 19.873 1.00 91.75 551 ASP A O 1
ATOM 4330 N N . ALA A 1 552 ? -45.513 -0.406 21.144 1.00 90.19 552 ALA A N 1
ATOM 4331 C CA . ALA A 1 552 ? -46.898 -0.769 21.435 1.00 90.19 552 ALA A CA 1
ATOM 4332 C C . ALA A 1 552 ? -47.401 -0.004 22.673 1.00 90.19 552 ALA A C 1
ATOM 4334 O O . ALA A 1 552 ? -46.768 -0.009 23.727 1.00 90.19 552 ALA A O 1
ATOM 4335 N N . VAL A 1 553 ? -48.561 0.654 22.575 1.00 88.25 553 VAL A N 1
ATOM 4336 C CA . VAL A 1 553 ? -49.077 1.544 23.634 1.00 88.25 553 VAL A CA 1
ATOM 4337 C C . VAL A 1 553 ? -50.537 1.221 23.943 1.00 88.25 553 VAL A C 1
ATOM 4339 O O . VAL A 1 553 ? -51.381 1.230 23.052 1.00 88.25 553 VAL A O 1
ATOM 4342 N N . GLU A 1 554 ? -50.855 0.979 25.216 1.00 84.12 554 GLU A N 1
ATOM 4343 C CA . GLU A 1 554 ? -52.227 0.773 25.687 1.00 84.12 554 GLU A CA 1
ATOM 4344 C C . GLU A 1 554 ? -52.913 2.124 25.874 1.00 84.12 554 GLU A C 1
ATOM 4346 O O . GLU A 1 554 ? -52.566 2.921 26.745 1.00 84.12 554 GLU A O 1
ATOM 4351 N N . THR A 1 555 ? -53.908 2.372 25.036 1.00 81.44 555 THR A N 1
ATOM 4352 C CA . THR A 1 555 ? -54.670 3.622 24.970 1.00 81.44 555 THR A CA 1
ATOM 4353 C C . THR A 1 555 ? -56.151 3.412 25.297 1.00 81.44 555 THR A C 1
ATOM 4355 O O . THR A 1 555 ? -56.918 4.374 25.325 1.00 81.44 555 THR A O 1
ATOM 4358 N N . GLY A 1 556 ? -56.580 2.166 25.546 1.00 82.00 556 GLY A N 1
ATOM 4359 C CA . GLY A 1 556 ? -57.985 1.787 25.708 1.00 82.00 556 GLY A CA 1
ATOM 4360 C C . GLY A 1 556 ? -58.787 1.809 24.400 1.00 82.00 556 GLY A C 1
ATOM 4361 O O . GLY A 1 556 ? -60.020 1.777 24.435 1.00 82.00 556 GLY A O 1
ATOM 4362 N N . GLY A 1 557 ? -58.103 1.909 23.255 1.00 85.50 557 GLY A N 1
ATOM 4363 C CA . GLY A 1 557 ? -58.687 1.924 21.915 1.00 85.50 557 GLY A CA 1
ATOM 4364 C C . GLY A 1 557 ? -58.967 0.525 21.355 1.00 85.50 557 GLY A C 1
ATOM 4365 O O . GLY A 1 557 ? -58.818 -0.488 22.031 1.00 85.50 557 GLY A O 1
ATOM 4366 N N . SER A 1 558 ? -59.375 0.455 20.084 1.00 91.94 558 SER A N 1
ATOM 4367 C CA . SER A 1 558 ? -59.449 -0.831 19.368 1.00 91.94 558 SER A CA 1
ATOM 4368 C C . SER A 1 558 ? -58.052 -1.260 18.892 1.00 91.94 558 SER A C 1
ATOM 4370 O O . SER A 1 558 ? -57.270 -0.377 18.527 1.00 91.94 558 SER A O 1
ATOM 4372 N N . PRO A 1 559 ? -57.730 -2.567 18.843 1.00 94.06 559 PRO A N 1
ATOM 4373 C CA . PRO A 1 559 ? -56.459 -3.059 18.301 1.00 94.06 559 PRO A CA 1
ATOM 4374 C C . PRO A 1 559 ? -56.112 -2.442 16.940 1.00 94.06 559 PRO A C 1
ATOM 4376 O O . PRO A 1 559 ? -56.993 -2.260 16.098 1.00 94.06 559 PRO A O 1
ATOM 4379 N N . GLY A 1 560 ? -54.844 -2.077 16.741 1.00 92.38 560 GLY A N 1
ATOM 4380 C CA . GLY A 1 560 ? -54.373 -1.391 15.533 1.00 92.38 560 GLY A CA 1
ATOM 4381 C C . GLY A 1 560 ? -54.665 0.117 15.489 1.00 92.38 560 GLY A C 1
ATOM 4382 O O . GLY A 1 560 ? -54.417 0.763 14.476 1.00 92.38 560 GLY A O 1
ATOM 4383 N N . THR A 1 561 ? -55.186 0.728 16.556 1.00 94.25 561 THR A N 1
ATOM 4384 C CA . THR A 1 561 ? -55.326 2.195 16.607 1.00 94.25 561 THR A CA 1
ATOM 4385 C C . THR A 1 561 ? -53.951 2.841 16.796 1.00 94.25 561 THR A C 1
ATOM 4387 O O . THR A 1 561 ? -53.335 2.662 17.843 1.00 94.25 561 THR A O 1
ATOM 4390 N N . CYS A 1 562 ? -53.465 3.595 15.806 1.00 93.31 562 CYS A N 1
ATOM 4391 C CA . CYS A 1 562 ? -52.223 4.364 15.925 1.00 93.31 562 CYS A CA 1
ATOM 4392 C C . CYS A 1 562 ? -52.427 5.668 16.703 1.00 93.31 562 CYS A C 1
ATOM 4394 O O . CYS A 1 562 ? -53.444 6.348 16.546 1.00 93.31 562 CYS A O 1
ATOM 4396 N N . VAL A 1 563 ? -51.419 6.049 17.483 1.00 90.88 563 VAL A N 1
ATOM 4397 C CA . VAL A 1 563 ? -51.371 7.304 18.234 1.00 90.88 563 VAL A CA 1
ATOM 4398 C C . VAL A 1 563 ? -50.016 7.983 18.069 1.00 90.88 563 VAL A C 1
ATOM 4400 O O . VAL A 1 563 ? -48.989 7.329 17.911 1.00 90.88 563 VAL A O 1
ATOM 4403 N N . THR A 1 564 ? -50.013 9.310 18.131 1.00 92.44 564 THR A N 1
ATOM 4404 C CA . THR A 1 564 ? -48.792 10.120 18.153 1.00 92.44 564 THR A CA 1
ATOM 4405 C C . THR A 1 564 ? -48.827 10.980 19.401 1.00 92.44 564 THR A C 1
ATOM 4407 O O . THR A 1 564 ? -49.726 11.805 19.536 1.00 92.44 564 THR A O 1
ATOM 4410 N N . LEU A 1 565 ? -47.867 10.783 20.300 1.00 88.44 565 LEU A N 1
ATOM 4411 C CA . LEU A 1 565 ? -47.810 11.465 21.593 1.00 88.44 565 LEU A CA 1
ATOM 4412 C C . LEU A 1 565 ? -46.579 12.365 21.676 1.00 88.44 565 LEU A C 1
ATOM 4414 O O . LEU A 1 565 ? -45.506 12.011 21.178 1.00 88.44 565 LEU A O 1
ATOM 4418 N N . ARG A 1 566 ? -46.739 13.540 22.294 1.00 88.56 566 ARG A N 1
ATOM 4419 C CA . ARG A 1 566 ? -45.692 14.570 22.403 1.00 88.56 566 ARG A CA 1
ATOM 4420 C C . ARG A 1 566 ? -45.716 15.256 23.768 1.00 88.56 566 ARG A C 1
ATOM 4422 O O . ARG A 1 566 ? -46.764 15.376 24.396 1.00 88.56 566 ARG A O 1
ATOM 4429 N N . GLY A 1 567 ? -44.568 15.785 24.193 1.00 75.81 567 GLY A N 1
ATOM 4430 C CA . GLY A 1 567 ? -44.464 16.604 25.407 1.00 75.81 567 GLY A CA 1
ATOM 4431 C C . GLY A 1 567 ? -44.963 15.874 26.660 1.00 75.81 567 GLY A C 1
ATOM 4432 O O . GLY A 1 567 ? -44.589 14.730 26.899 1.00 75.81 567 GLY A O 1
ATOM 4433 N N . GLU A 1 568 ? -45.835 16.521 27.434 1.00 68.31 568 GLU A N 1
ATOM 4434 C CA . GLU A 1 568 ? -46.399 15.998 28.694 1.00 68.31 568 GLU A CA 1
ATOM 4435 C C . GLU A 1 568 ? -47.250 14.721 28.525 1.00 68.31 568 GLU A C 1
ATOM 4437 O O . GLU A 1 568 ? -47.573 14.055 29.506 1.00 68.31 568 GLU A O 1
ATOM 4442 N N . GLU A 1 569 ? -47.613 14.345 27.294 1.00 69.94 569 GLU A N 1
ATOM 4443 C CA . GLU A 1 569 ? -48.357 13.108 27.012 1.00 69.94 569 GLU A CA 1
ATOM 4444 C C . GLU A 1 569 ? -47.455 11.861 27.048 1.00 69.94 569 GLU A C 1
ATOM 4446 O O . GLU A 1 569 ? -47.943 10.752 27.276 1.00 69.94 569 GLU A O 1
ATOM 4451 N N . LEU A 1 570 ? -46.137 12.031 26.870 1.00 74.62 570 LEU A N 1
ATOM 4452 C CA . LEU A 1 570 ? -45.164 10.933 26.845 1.00 74.62 570 LEU A CA 1
ATOM 4453 C C . LEU A 1 570 ? -45.024 10.232 28.207 1.00 74.62 570 LEU A C 1
ATOM 4455 O O . LEU A 1 570 ? -45.191 9.012 28.250 1.00 74.62 570 LEU A O 1
ATOM 4459 N N . PRO A 1 571 ? -44.784 10.939 29.334 1.00 66.69 571 PRO A N 1
ATOM 4460 C CA . PRO A 1 571 ? -44.671 10.286 30.637 1.00 66.69 571 PRO A CA 1
ATOM 4461 C C . PRO A 1 571 ? -45.958 9.565 31.055 1.00 66.69 571 PRO A C 1
ATOM 4463 O O . PRO A 1 571 ? -45.886 8.518 31.690 1.00 66.69 571 PRO A O 1
ATOM 4466 N N . ILE A 1 572 ? -47.126 10.093 30.671 1.00 66.06 572 ILE A N 1
ATOM 4467 C CA . ILE A 1 572 ? -48.442 9.520 30.996 1.00 66.06 572 ILE A CA 1
ATOM 4468 C C . ILE A 1 572 ? -48.663 8.201 30.241 1.00 66.06 572 ILE A C 1
ATOM 4470 O O . ILE A 1 572 ? -49.132 7.218 30.817 1.00 66.06 572 ILE A O 1
ATOM 4474 N N . ALA A 1 573 ? -48.287 8.140 28.963 1.00 65.06 573 ALA A N 1
ATOM 4475 C CA . ALA A 1 573 ? -48.374 6.904 28.191 1.00 65.06 573 ALA A CA 1
ATOM 4476 C C . ALA A 1 573 ? -47.381 5.841 28.672 1.00 65.06 573 ALA A C 1
ATOM 4478 O O . ALA A 1 573 ? -47.751 4.677 28.783 1.00 65.06 573 ALA A O 1
ATOM 4479 N N . LEU A 1 574 ? -46.170 6.248 29.065 1.00 66.12 574 LEU A N 1
ATOM 4480 C CA . LEU A 1 574 ? -45.163 5.358 29.656 1.00 66.12 574 LEU A CA 1
ATOM 4481 C C . LEU A 1 574 ? -45.526 4.879 31.080 1.00 66.12 574 LEU A C 1
ATOM 4483 O O . LEU A 1 574 ? -44.921 3.938 31.590 1.00 66.12 574 LEU A O 1
ATOM 4487 N N . GLU A 1 575 ? -46.512 5.499 31.741 1.00 62.53 575 GLU A N 1
ATOM 4488 C CA . GLU A 1 575 ? -47.073 5.032 33.021 1.00 62.53 575 GLU A CA 1
ATOM 4489 C C . GLU A 1 575 ? -48.142 3.943 32.860 1.00 62.53 575 GLU A C 1
ATOM 4491 O O . GLU A 1 575 ? -48.428 3.200 33.810 1.00 62.53 575 GLU A O 1
ATOM 4496 N N . THR A 1 576 ? -48.730 3.830 31.669 1.00 58.41 576 THR A N 1
ATOM 4497 C CA . THR A 1 576 ? -49.834 2.911 31.394 1.00 58.41 576 THR A CA 1
ATOM 4498 C C . THR A 1 576 ? -49.254 1.544 31.030 1.00 58.41 576 THR A C 1
ATOM 4500 O O . THR A 1 576 ? -48.643 1.364 29.985 1.00 58.41 576 THR A O 1
ATOM 4503 N N . LYS A 1 577 ? -49.366 0.580 31.953 1.00 56.22 577 LYS A N 1
ATOM 4504 C CA . LYS A 1 577 ? -48.624 -0.692 31.919 1.00 56.22 577 LYS A CA 1
ATOM 4505 C C . LYS A 1 577 ? -49.040 -1.601 30.755 1.00 56.22 577 LYS A C 1
ATOM 4507 O O . LYS A 1 577 ? -50.056 -2.283 30.878 1.00 56.22 577 LYS A O 1
ATOM 4512 N N . VAL A 1 578 ? -48.203 -1.701 29.720 1.00 57.62 578 VAL A N 1
ATOM 4513 C CA . VAL A 1 578 ? -48.314 -2.743 28.678 1.00 57.62 578 VAL A CA 1
ATOM 4514 C C . VAL A 1 578 ? -47.291 -3.853 28.902 1.00 57.62 578 VAL A C 1
ATOM 4516 O O . VAL A 1 578 ? -47.653 -5.025 28.938 1.00 57.62 578 VAL A O 1
ATOM 4519 N N . SER A 1 579 ? -46.021 -3.493 29.126 1.00 59.69 579 SER A N 1
ATOM 4520 C CA . SER A 1 579 ? -44.912 -4.456 29.197 1.00 59.69 579 SER A CA 1
ATOM 4521 C C . SER A 1 579 ? -43.790 -3.988 30.149 1.00 59.69 579 SER A C 1
ATOM 4523 O O . SER A 1 579 ? -43.619 -2.784 30.353 1.00 59.69 579 SER A O 1
ATOM 4525 N N . PRO A 1 580 ? -43.001 -4.895 30.771 1.00 59.91 580 PRO A N 1
ATOM 4526 C CA . PRO A 1 580 ? -41.935 -4.526 31.714 1.00 59.91 580 PRO A CA 1
ATOM 4527 C C . PRO A 1 580 ? -40.832 -3.619 31.145 1.00 59.91 580 PRO A C 1
ATOM 4529 O O . PRO A 1 580 ? -40.182 -2.913 31.915 1.00 59.91 580 PRO A O 1
ATOM 4532 N N . HIS A 1 581 ? -40.605 -3.623 29.826 1.00 65.81 581 HIS A N 1
ATOM 4533 C CA . HIS A 1 581 ? -39.537 -2.835 29.191 1.00 65.81 581 HIS A CA 1
ATOM 4534 C C . HIS A 1 581 ? -39.824 -1.323 29.168 1.00 65.81 581 HIS A C 1
ATOM 4536 O O . HIS A 1 581 ? -38.891 -0.525 29.258 1.00 65.81 581 HIS A O 1
ATOM 4542 N N . GLN A 1 582 ? -41.099 -0.924 29.214 1.00 61.44 582 GLN A N 1
ATOM 4543 C CA . GLN A 1 582 ? -41.519 0.480 29.294 1.00 61.44 582 GLN A CA 1
ATOM 4544 C C . GLN A 1 582 ? -41.093 1.148 30.614 1.00 61.44 582 GLN A C 1
ATOM 4546 O O . GLN A 1 582 ? -40.833 2.351 30.650 1.00 61.44 582 GLN A O 1
ATOM 4551 N N . MET A 1 583 ? -40.917 0.364 31.690 1.00 63.16 583 MET A N 1
ATOM 4552 C CA . MET A 1 583 ? -40.329 0.853 32.946 1.00 63.16 583 MET A CA 1
ATOM 4553 C C . MET A 1 583 ? -38.867 1.278 32.742 1.00 63.16 583 MET A C 1
ATOM 4555 O O . MET A 1 583 ? -38.458 2.342 33.201 1.00 63.16 583 MET A O 1
ATOM 4559 N N . GLY A 1 584 ? -38.098 0.475 31.997 1.00 72.19 584 GLY A N 1
ATOM 4560 C CA . GLY A 1 584 ? -36.700 0.769 31.682 1.00 72.19 584 GLY A CA 1
ATOM 4561 C C . GLY A 1 584 ? -36.540 2.025 30.823 1.00 72.19 584 GLY A C 1
ATOM 4562 O O . GLY A 1 584 ? -35.574 2.760 31.003 1.00 72.19 584 GLY A O 1
ATOM 4563 N N . LEU A 1 585 ? -37.503 2.303 29.938 1.00 75.00 585 LEU A N 1
ATOM 4564 C CA . LEU A 1 585 ? -37.531 3.514 29.114 1.00 75.00 585 LEU A CA 1
ATOM 4565 C C . LEU A 1 585 ? -37.842 4.780 29.934 1.00 75.00 585 LEU A C 1
ATOM 4567 O O . LEU A 1 585 ? -37.243 5.828 29.704 1.00 75.00 585 LEU A O 1
ATOM 4571 N N . LYS A 1 586 ? -38.735 4.695 30.926 1.00 77.31 586 LYS A N 1
ATOM 4572 C CA . LYS A 1 586 ? -39.000 5.816 31.844 1.00 77.31 586 LYS A CA 1
ATOM 4573 C C . LYS A 1 586 ? -37.766 6.162 32.678 1.00 77.31 586 LYS A C 1
ATOM 4575 O O . LYS A 1 586 ? -37.406 7.334 32.777 1.00 77.31 586 LYS A O 1
ATOM 4580 N N . ASP A 1 587 ? -37.117 5.148 33.246 1.00 79.81 587 ASP A N 1
ATOM 4581 C CA . ASP A 1 587 ? -35.897 5.334 34.034 1.00 79.81 587 ASP A CA 1
ATOM 4582 C C . ASP A 1 587 ? -34.764 5.910 33.169 1.00 79.81 587 ASP A C 1
ATOM 4584 O O . ASP A 1 587 ? -34.063 6.824 33.599 1.00 79.81 587 ASP A O 1
ATOM 4588 N N . LEU A 1 588 ? -34.641 5.448 31.921 1.00 83.62 588 LEU A N 1
ATOM 4589 C CA . LEU A 1 588 ? -33.720 5.988 30.920 1.00 83.62 588 LEU A CA 1
ATOM 4590 C C . LEU A 1 588 ? -33.921 7.494 30.687 1.00 83.62 588 LEU A C 1
ATOM 4592 O O . LEU A 1 588 ? -32.961 8.261 30.781 1.00 83.62 588 LEU A O 1
ATOM 4596 N N . LEU A 1 589 ? -35.156 7.927 30.415 1.00 81.81 589 LEU A N 1
ATOM 4597 C CA . LEU A 1 589 ? -35.461 9.340 30.166 1.00 81.81 589 LEU A CA 1
ATOM 4598 C C . LEU A 1 589 ? -35.236 10.203 31.416 1.00 81.81 589 LEU A C 1
ATOM 4600 O O . LEU A 1 589 ? -34.642 11.275 31.316 1.00 81.81 589 LEU A O 1
ATOM 4604 N N . ALA A 1 590 ? -35.629 9.718 32.598 1.00 81.38 590 ALA A N 1
ATOM 4605 C CA . ALA A 1 590 ? -35.430 10.436 33.857 1.00 81.38 590 ALA A CA 1
ATOM 4606 C C . ALA A 1 590 ? -33.941 10.607 34.207 1.00 81.38 590 ALA A C 1
ATOM 4608 O O . ALA A 1 590 ? -33.520 11.673 34.657 1.00 81.38 590 ALA A O 1
ATOM 4609 N N . VAL A 1 591 ? -33.120 9.573 33.987 1.00 83.06 591 VAL A N 1
ATOM 4610 C CA . VAL A 1 591 ? -31.668 9.657 34.204 1.00 83.06 591 VAL A CA 1
ATOM 4611 C C . VAL A 1 591 ? -31.015 10.587 33.177 1.00 83.06 591 VAL A C 1
ATOM 4613 O O . VAL A 1 591 ? -30.166 11.392 33.555 1.00 83.06 591 VAL A O 1
ATOM 4616 N N . SER A 1 592 ? -31.444 10.543 31.912 1.00 81.31 592 SER A N 1
ATOM 4617 C CA . SER A 1 592 ? -30.961 11.464 30.875 1.00 81.31 592 SER A CA 1
ATOM 4618 C C . SER A 1 592 ? -31.268 12.932 31.210 1.00 81.31 592 SER A C 1
ATOM 4620 O O . SER A 1 592 ? -30.395 13.798 31.093 1.00 81.31 592 SER A O 1
ATOM 4622 N N . GLU A 1 593 ? -32.468 13.219 31.727 1.00 82.12 593 GLU A N 1
ATOM 4623 C CA . GLU A 1 593 ? -32.843 14.554 32.205 1.00 82.12 593 GLU A CA 1
ATOM 4624 C C . GLU A 1 593 ? -31.963 15.011 33.379 1.00 82.12 593 GLU A C 1
ATOM 4626 O O . GLU A 1 593 ? -31.433 16.124 33.356 1.00 82.12 593 GLU A O 1
ATOM 4631 N N . LEU A 1 594 ? -31.722 14.139 34.367 1.00 82.81 594 LEU A N 1
ATOM 4632 C CA . LEU A 1 594 ? -30.833 14.428 35.500 1.00 82.81 594 LEU A CA 1
ATOM 4633 C C . LEU A 1 594 ? -29.384 14.710 35.071 1.00 82.81 594 LEU A C 1
ATOM 4635 O O . LEU A 1 594 ? -28.693 15.485 35.734 1.00 82.81 594 LEU A O 1
ATOM 4639 N N . MET A 1 595 ? -28.926 14.098 33.977 1.00 78.62 595 MET A N 1
ATOM 4640 C CA . MET A 1 595 ? -27.597 14.324 33.399 1.00 78.62 595 MET A CA 1
ATOM 4641 C C . MET A 1 595 ? -27.531 15.552 32.476 1.00 78.62 595 MET A C 1
ATOM 4643 O O . MET A 1 595 ? -26.446 15.923 32.038 1.00 78.62 595 MET A O 1
ATOM 4647 N N . GLY A 1 596 ? -28.662 16.213 32.200 1.00 75.69 596 GLY A N 1
ATOM 4648 C CA . GLY A 1 596 ? -28.727 17.364 31.297 1.00 75.69 596 GLY A CA 1
ATOM 4649 C C . GLY A 1 596 ? -28.657 16.999 29.809 1.00 75.69 596 GLY A C 1
ATOM 4650 O O . GLY A 1 596 ? -28.365 17.870 28.990 1.00 75.69 596 GLY A O 1
ATOM 4651 N N . HIS A 1 597 ? -28.933 15.740 29.459 1.00 77.56 597 HIS A N 1
ATOM 4652 C CA . HIS A 1 597 ? -28.883 15.200 28.094 1.00 77.56 597 HIS A CA 1
ATOM 4653 C C . HIS A 1 597 ? -30.271 14.864 27.520 1.00 77.56 597 HIS A C 1
ATOM 4655 O O . HIS A 1 597 ? -30.377 14.128 26.544 1.00 77.56 597 HIS A O 1
ATOM 4661 N N . SER A 1 598 ? -31.352 15.407 28.095 1.00 77.75 598 SER A N 1
ATOM 4662 C CA . SER A 1 598 ? -32.702 15.182 27.564 1.00 77.75 598 SER A CA 1
ATOM 4663 C C . SER A 1 598 ? -32.836 15.730 26.134 1.00 77.75 598 SER A C 1
ATOM 4665 O O . SER A 1 598 ? -32.485 16.896 25.903 1.00 77.75 598 SER A O 1
ATOM 4667 N N . PRO A 1 599 ? -33.422 14.961 25.195 1.00 83.69 599 PRO A N 1
ATOM 4668 C CA . PRO A 1 599 ? -33.772 15.480 23.880 1.00 83.69 599 PRO A CA 1
ATOM 4669 C C . PRO A 1 599 ? -34.689 16.704 24.002 1.00 83.69 599 PRO A C 1
ATOM 4671 O O . PRO A 1 599 ? -35.545 16.773 24.889 1.00 83.69 599 PRO A O 1
ATOM 4674 N N . ARG A 1 600 ? -34.514 17.680 23.105 1.00 82.06 600 ARG A N 1
ATOM 4675 C CA . ARG A 1 600 ? -35.330 18.905 23.053 1.00 82.06 600 ARG A CA 1
ATOM 4676 C C . ARG A 1 600 ? -36.733 18.622 22.543 1.00 82.06 600 ARG A C 1
ATOM 4678 O O . ARG A 1 600 ? -37.691 19.213 23.031 1.00 82.06 600 ARG A O 1
ATOM 4685 N N . GLU A 1 601 ? -36.835 17.740 21.556 1.00 86.38 601 GLU A N 1
ATOM 4686 C CA . GLU A 1 601 ? -38.107 17.281 21.017 1.00 86.38 601 GLU A CA 1
ATOM 4687 C C . GLU A 1 601 ? -38.181 15.759 21.073 1.00 86.38 601 GLU A C 1
ATOM 4689 O O . GLU A 1 601 ? -37.242 15.056 20.701 1.00 86.38 601 GLU A O 1
ATOM 4694 N N . MET A 1 602 ? -39.320 15.254 21.540 1.00 89.94 602 MET A N 1
ATOM 4695 C CA . MET A 1 602 ? -39.596 13.827 21.641 1.00 89.94 602 MET A CA 1
ATOM 4696 C C . MET A 1 602 ? -40.981 13.533 21.075 1.00 89.94 602 MET A C 1
ATOM 4698 O O . MET A 1 602 ? -41.937 14.273 21.336 1.00 89.94 602 MET A O 1
ATOM 4702 N N . VAL A 1 603 ? -41.087 12.446 20.316 1.00 92.62 603 VAL A N 1
ATOM 4703 C CA . VAL A 1 603 ? -42.339 11.955 19.733 1.00 92.62 603 VAL A CA 1
ATOM 4704 C C . VAL A 1 603 ? -42.417 10.450 19.942 1.00 92.62 603 VAL A C 1
ATOM 4706 O O . VAL A 1 603 ? -41.450 9.748 19.668 1.00 92.62 603 VAL A O 1
ATOM 4709 N N . LEU A 1 604 ? -43.564 9.946 20.390 1.00 92.31 604 LEU A N 1
ATOM 4710 C CA . LEU A 1 604 ? -43.859 8.514 20.432 1.00 92.31 604 LEU A CA 1
ATOM 4711 C C . LEU A 1 604 ? -44.931 8.196 19.397 1.00 92.31 604 LEU A C 1
ATOM 4713 O O . LEU A 1 604 ? -46.041 8.726 19.459 1.00 92.31 604 LEU A O 1
ATOM 4717 N N . LEU A 1 605 ? -44.589 7.324 18.457 1.00 94.31 605 LEU A N 1
ATOM 4718 C CA . LEU A 1 605 ? -45.501 6.726 17.495 1.00 94.31 605 LEU A CA 1
ATOM 4719 C C . LEU A 1 605 ? -45.921 5.361 18.036 1.00 94.31 605 LEU A C 1
ATOM 4721 O O . LEU A 1 605 ? -45.177 4.385 17.959 1.00 94.31 605 LEU A O 1
ATOM 4725 N N . GLY A 1 606 ? -47.103 5.333 18.642 1.00 92.00 606 GLY A N 1
ATOM 4726 C CA . GLY A 1 606 ? -47.662 4.163 19.299 1.00 92.00 606 GLY A CA 1
ATOM 4727 C C . GLY A 1 606 ? -48.717 3.457 18.456 1.00 92.00 606 GLY A C 1
ATOM 4728 O O . GLY A 1 606 ? -49.377 4.072 17.615 1.00 92.00 606 GLY A O 1
ATOM 4729 N N . VAL A 1 607 ? -48.945 2.176 18.733 1.00 94.06 607 VAL A N 1
ATOM 4730 C CA . VAL A 1 607 ? -50.125 1.446 18.250 1.00 94.06 607 VAL A CA 1
ATOM 4731 C C . VAL A 1 607 ? -50.752 0.624 19.370 1.00 94.06 607 VAL A C 1
ATOM 4733 O O . VAL A 1 607 ? -50.045 -0.002 20.156 1.00 94.06 607 VAL A O 1
ATOM 4736 N N . GLN A 1 608 ? -52.084 0.632 19.436 1.00 93.69 608 GLN A N 1
ATOM 4737 C CA . GLN A 1 608 ? -52.856 -0.185 20.366 1.00 93.69 608 GLN A CA 1
ATOM 4738 C C . GLN A 1 608 ? -52.657 -1.678 20.054 1.00 93.69 608 GLN A C 1
ATOM 4740 O O . GLN A 1 608 ? -53.078 -2.108 18.972 1.00 93.69 608 GLN A O 1
ATOM 4745 N N . PRO A 1 609 ? -52.084 -2.480 20.971 1.00 93.12 609 PRO A N 1
ATOM 4746 C CA . PRO A 1 609 ? -51.936 -3.915 20.756 1.00 93.12 609 PRO A CA 1
ATOM 4747 C C . PRO A 1 609 ? -53.293 -4.632 20.819 1.00 93.12 609 PRO A C 1
ATOM 4749 O O . PRO A 1 609 ? -54.201 -4.219 21.547 1.00 93.12 609 PRO A O 1
ATOM 4752 N N . GLY A 1 610 ? -53.426 -5.717 20.056 1.00 90.38 610 GLY A N 1
ATOM 4753 C CA . GLY A 1 610 ? -54.514 -6.690 20.159 1.00 90.38 610 GLY A CA 1
ATOM 4754 C C . GLY A 1 610 ? -54.152 -7.902 21.014 1.00 90.38 610 GLY A C 1
ATOM 4755 O O . GLY A 1 610 ? -55.022 -8.450 21.693 1.00 90.38 610 GLY A O 1
ATOM 4756 N N . SER A 1 611 ? -52.875 -8.292 21.020 1.00 90.38 611 SER A N 1
ATOM 4757 C CA . SER A 1 611 ? -52.333 -9.361 21.859 1.00 90.38 611 SER A CA 1
ATOM 4758 C C . SER A 1 611 ? -50.911 -9.044 22.317 1.00 90.38 611 SER A C 1
ATOM 4760 O O . SER A 1 611 ? -50.072 -8.627 21.526 1.00 90.38 611 SER A O 1
ATOM 4762 N N . ILE A 1 612 ? -50.631 -9.310 23.592 1.00 88.69 612 ILE A N 1
ATOM 4763 C CA . ILE A 1 612 ? -49.284 -9.278 24.190 1.00 88.69 612 ILE A CA 1
ATOM 4764 C C . ILE A 1 612 ? -48.905 -10.646 24.775 1.00 88.69 612 ILE A C 1
ATOM 4766 O O . ILE A 1 612 ? -48.102 -10.751 25.699 1.00 88.69 612 ILE A O 1
ATOM 4770 N N . GLU A 1 613 ? -49.541 -11.708 24.281 1.00 90.06 613 GLU A N 1
ATOM 4771 C CA . GLU A 1 613 ? -49.194 -13.082 24.637 1.00 90.06 613 GLU A CA 1
ATOM 4772 C C . GLU A 1 613 ? -47.902 -13.518 23.936 1.00 90.06 613 GLU A C 1
ATOM 4774 O O . GLU A 1 613 ? -47.455 -12.909 22.963 1.00 90.06 613 GLU A O 1
ATOM 4779 N N . MET A 1 614 ? -47.295 -14.595 24.436 1.00 88.69 614 MET A N 1
ATOM 4780 C CA . MET A 1 614 ? -46.057 -15.131 23.876 1.00 88.69 614 MET A CA 1
ATOM 4781 C C . MET A 1 614 ? -46.291 -15.703 22.469 1.00 88.69 614 MET A C 1
ATOM 4783 O O . MET A 1 614 ? -46.757 -16.833 22.319 1.00 88.69 614 MET A O 1
ATOM 4787 N N . ASP A 1 615 ? -45.936 -14.923 21.453 1.00 88.31 615 ASP A N 1
ATOM 4788 C CA . ASP A 1 615 ? -46.000 -15.265 20.032 1.00 88.31 615 ASP A CA 1
ATOM 4789 C C . ASP A 1 615 ? -44.955 -14.436 19.262 1.00 88.31 615 ASP A C 1
ATOM 4791 O O . ASP A 1 615 ? -44.511 -13.386 19.723 1.00 88.31 615 ASP A O 1
ATOM 4795 N N . THR A 1 616 ? -44.530 -14.900 18.092 1.00 88.12 616 THR A N 1
ATOM 4796 C CA . THR A 1 616 ? -43.595 -14.179 17.212 1.00 88.12 616 THR A CA 1
ATOM 4797 C C . THR A 1 616 ? -44.288 -13.398 16.096 1.00 88.12 616 THR A C 1
ATOM 4799 O O . THR A 1 616 ? -43.644 -12.567 15.439 1.00 88.12 616 THR A O 1
ATOM 4802 N N . GLU A 1 617 ? -45.574 -13.676 15.864 1.00 92.62 617 GLU A N 1
ATOM 4803 C CA . GLU A 1 617 ? -46.406 -13.005 14.864 1.00 92.62 617 GLU A CA 1
ATOM 4804 C C . GLU A 1 617 ? -47.181 -11.824 15.473 1.00 92.62 617 GLU A C 1
ATOM 4806 O O . GLU A 1 617 ? -47.632 -11.867 16.622 1.00 92.62 617 GLU A O 1
ATOM 4811 N N . LEU A 1 618 ? -47.318 -10.753 14.685 1.00 94.38 618 LEU A N 1
ATOM 4812 C CA . LEU A 1 618 ? -48.199 -9.629 15.003 1.00 94.38 618 LEU A CA 1
ATOM 4813 C C . LEU A 1 618 ? -49.650 -10.031 14.712 1.00 94.38 618 LEU A C 1
ATOM 4815 O O . LEU A 1 618 ? -49.915 -10.826 13.809 1.00 94.38 618 LEU A O 1
ATOM 4819 N N . THR A 1 619 ? -50.602 -9.445 15.428 1.00 95.88 619 THR A N 1
ATOM 4820 C CA . THR A 1 619 ? -52.020 -9.550 15.077 1.00 95.88 619 THR A CA 1
ATOM 4821 C C . THR A 1 619 ? -52.292 -8.854 13.744 1.00 95.88 619 THR A C 1
ATOM 4823 O O . THR A 1 619 ? -51.612 -7.894 13.370 1.00 95.88 619 THR A O 1
ATOM 4826 N N . ALA A 1 620 ? -53.308 -9.318 13.011 1.00 95.44 620 ALA A N 1
ATOM 4827 C CA . ALA A 1 620 ? -53.633 -8.785 11.687 1.00 95.44 620 ALA A CA 1
ATOM 4828 C C . ALA A 1 620 ? -53.946 -7.277 11.726 1.00 95.44 620 ALA A C 1
ATOM 4830 O O . ALA A 1 620 ? -53.633 -6.539 10.791 1.00 95.44 620 ALA A O 1
ATOM 4831 N N . GLU A 1 621 ? -54.550 -6.813 12.819 1.00 95.75 621 GLU A N 1
ATOM 4832 C CA . GLU A 1 621 ? -54.885 -5.417 13.062 1.00 95.75 621 GLU A CA 1
ATOM 4833 C C . GLU A 1 621 ? -53.639 -4.536 13.215 1.00 95.75 621 GLU A C 1
ATOM 4835 O O . GLU A 1 621 ? -53.598 -3.450 12.634 1.00 95.75 621 GLU A O 1
ATOM 4840 N N . VAL A 1 622 ? -52.624 -4.995 13.958 1.00 95.38 622 VAL A N 1
ATOM 4841 C CA . VAL A 1 622 ? -51.360 -4.266 14.164 1.00 95.38 622 VAL A CA 1
ATOM 4842 C C . VAL A 1 622 ? -50.449 -4.387 12.943 1.00 95.38 622 VAL A C 1
ATOM 4844 O O . VAL A 1 622 ? -49.839 -3.400 12.530 1.00 95.38 622 VAL A O 1
ATOM 4847 N N . GLU A 1 623 ? -50.407 -5.555 12.301 1.00 95.19 623 GLU A N 1
ATOM 4848 C CA . GLU A 1 623 ? -49.630 -5.766 11.079 1.00 95.19 623 GLU A CA 1
ATOM 4849 C C . GLU A 1 623 ? -50.073 -4.822 9.951 1.00 95.19 623 GLU A C 1
ATOM 4851 O O . GLU A 1 623 ? -49.234 -4.226 9.269 1.00 95.19 623 GLU A O 1
ATOM 4856 N N . ALA A 1 624 ? -51.384 -4.597 9.814 1.00 94.69 624 ALA A N 1
ATOM 4857 C CA . ALA A 1 624 ? -51.947 -3.664 8.839 1.00 94.69 624 ALA A CA 1
ATOM 4858 C C . ALA A 1 624 ? -51.511 -2.198 9.048 1.00 94.69 624 ALA A C 1
ATOM 4860 O O . ALA A 1 624 ? -51.670 -1.384 8.136 1.00 94.69 624 ALA A O 1
ATOM 4861 N N . GLN A 1 625 ? -50.959 -1.847 10.216 1.00 95.75 625 GLN A N 1
ATOM 4862 C CA . GLN A 1 625 ? -50.501 -0.490 10.532 1.00 95.75 625 GLN A CA 1
ATOM 4863 C C . GLN A 1 625 ? -49.005 -0.259 10.327 1.00 95.75 625 GLN A C 1
ATOM 4865 O O . GLN A 1 625 ? -48.556 0.878 10.466 1.00 95.75 625 GLN A O 1
ATOM 4870 N N . LEU A 1 626 ? -48.218 -1.280 9.979 1.00 94.56 626 LEU A N 1
ATOM 4871 C CA . LEU A 1 626 ? -46.761 -1.136 9.861 1.00 94.56 626 LEU A CA 1
ATOM 4872 C C . LEU A 1 626 ? -46.360 -0.058 8.847 1.00 94.56 626 LEU A C 1
ATOM 4874 O O . LEU A 1 626 ? -45.478 0.750 9.130 1.00 94.56 626 LEU A O 1
ATOM 4878 N N . GLU A 1 627 ? -47.059 0.014 7.714 1.00 92.50 627 GLU A N 1
ATOM 4879 C CA . GLU A 1 627 ? -46.834 1.053 6.700 1.00 92.50 627 GLU A CA 1
ATOM 4880 C C . GLU A 1 627 ? -47.246 2.450 7.192 1.00 92.50 627 GLU A C 1
ATOM 4882 O O . GLU A 1 627 ? -46.594 3.439 6.865 1.00 92.50 627 GLU A O 1
ATOM 4887 N N . ASN A 1 628 ? -48.285 2.547 8.029 1.00 93.81 628 ASN A N 1
ATOM 4888 C CA . ASN A 1 628 ? -48.721 3.820 8.606 1.00 93.81 628 ASN A CA 1
ATOM 4889 C C . ASN A 1 628 ? -47.726 4.331 9.657 1.00 93.81 628 ASN A C 1
ATOM 4891 O O . ASN A 1 628 ? -47.403 5.518 9.662 1.00 93.81 628 ASN A O 1
ATOM 4895 N N . LEU A 1 629 ? -47.202 3.446 10.510 1.00 95.44 629 LEU A N 1
ATOM 4896 C CA . LEU A 1 629 ? -46.155 3.779 11.481 1.00 95.44 629 LEU A CA 1
ATOM 4897 C C . LEU A 1 629 ? -44.857 4.185 10.776 1.00 95.44 629 LEU A C 1
ATOM 4899 O O . LEU A 1 629 ? -44.256 5.196 11.134 1.00 95.44 629 LEU A O 1
ATOM 4903 N N . LEU A 1 630 ? -44.463 3.450 9.732 1.00 95.19 630 LEU A N 1
ATOM 4904 C CA . LEU A 1 630 ? -43.304 3.777 8.904 1.00 95.19 630 LEU A CA 1
ATOM 4905 C C . LEU A 1 630 ? -43.466 5.150 8.235 1.00 95.19 630 LEU A C 1
ATOM 4907 O O . LEU A 1 630 ? -42.569 5.988 8.326 1.00 95.19 630 LEU A O 1
ATOM 4911 N N . ALA A 1 631 ? -44.625 5.420 7.627 1.00 94.25 631 ALA A N 1
ATOM 4912 C CA . ALA A 1 631 ? -44.931 6.727 7.050 1.00 94.25 631 ALA A CA 1
ATOM 4913 C C . ALA A 1 631 ? -44.925 7.844 8.107 1.00 94.25 631 ALA A C 1
ATOM 4915 O O . ALA A 1 631 ? -44.464 8.949 7.820 1.00 94.25 631 ALA A O 1
ATOM 4916 N N . GLY A 1 632 ? -45.383 7.550 9.328 1.00 95.31 632 GLY A N 1
ATOM 4917 C CA . GLY A 1 632 ? -45.310 8.451 10.475 1.00 95.31 632 GLY A CA 1
ATOM 4918 C C . GLY A 1 632 ? -43.871 8.829 10.822 1.00 95.31 632 GLY A C 1
ATOM 4919 O O . GLY A 1 632 ? -43.557 10.014 10.881 1.00 95.31 632 GLY A O 1
ATOM 4920 N N . VAL A 1 633 ? -42.974 7.846 10.959 1.00 96.31 633 VAL A N 1
ATOM 4921 C CA . VAL A 1 633 ? -41.545 8.094 11.231 1.00 96.31 633 VAL A CA 1
ATOM 4922 C C . VAL A 1 633 ? -40.930 8.978 10.146 1.00 96.31 633 VAL A C 1
ATOM 4924 O O . VAL A 1 633 ? -40.268 9.968 10.449 1.00 96.31 633 VAL A O 1
ATOM 4927 N N . LEU A 1 634 ? -41.177 8.659 8.873 1.00 95.62 634 LEU A N 1
ATOM 4928 C CA . LEU A 1 634 ? -40.649 9.435 7.748 1.00 95.62 634 LEU A CA 1
ATOM 4929 C C . LEU A 1 634 ? -41.193 10.870 7.716 1.00 95.62 634 LEU A C 1
ATOM 4931 O O . LEU A 1 634 ? -40.464 11.797 7.360 1.00 95.62 634 LEU A O 1
ATOM 4935 N N . ALA A 1 635 ? -42.459 11.068 8.090 1.00 94.69 635 ALA A N 1
ATOM 4936 C CA . ALA A 1 635 ? -43.064 12.391 8.178 1.00 94.69 635 ALA A CA 1
ATOM 4937 C C . ALA A 1 635 ? -42.442 13.235 9.301 1.00 94.69 635 ALA A C 1
ATOM 4939 O O . ALA A 1 635 ? -42.175 14.416 9.080 1.00 94.69 635 ALA A O 1
ATOM 4940 N N . GLU A 1 636 ? -42.164 12.637 10.464 1.00 94.75 636 GLU A N 1
ATOM 4941 C CA . GLU A 1 636 ? -41.476 13.310 11.574 1.00 94.75 636 GLU A CA 1
ATOM 4942 C C . GLU A 1 636 ? -40.047 13.708 11.194 1.00 94.75 636 GLU A C 1
ATOM 4944 O O . GLU A 1 636 ? -39.670 14.872 11.337 1.00 94.75 636 GLU A O 1
ATOM 4949 N N . LEU A 1 637 ? -39.282 12.780 10.610 1.00 93.62 637 LEU A N 1
ATOM 4950 C CA . LEU A 1 637 ? -37.929 13.056 10.120 1.00 93.62 637 LEU A CA 1
ATOM 4951 C C . LEU A 1 637 ? -37.921 14.215 9.116 1.00 93.62 637 LEU A C 1
ATOM 4953 O O . LEU A 1 637 ? -37.143 15.163 9.252 1.00 93.62 637 LEU A O 1
ATOM 4957 N N . LYS A 1 638 ? -38.855 14.201 8.158 1.00 91.19 638 LYS A N 1
ATOM 4958 C CA . LYS A 1 638 ? -39.026 15.288 7.191 1.00 91.19 638 LYS A CA 1
ATOM 4959 C C . LYS A 1 638 ? -39.404 16.611 7.862 1.00 91.19 638 LYS A C 1
ATOM 4961 O O . LYS A 1 638 ? -38.905 17.658 7.452 1.00 91.19 638 LYS A O 1
ATOM 4966 N N . GLY A 1 639 ? -40.259 16.578 8.885 1.00 88.62 639 GLY A N 1
ATOM 4967 C CA . GLY A 1 639 ? -40.625 17.744 9.693 1.00 88.62 639 GLY A CA 1
ATOM 4968 C C . GLY A 1 639 ? -39.428 18.379 10.406 1.00 88.62 639 GLY A C 1
ATOM 4969 O O . GLY A 1 639 ? -39.369 19.601 10.537 1.00 88.62 639 GLY A O 1
ATOM 4970 N N . TRP A 1 640 ? -38.438 17.567 10.774 1.00 89.12 640 TRP A N 1
ATOM 4971 C CA . TRP A 1 640 ? -37.167 17.998 11.361 1.00 89.12 640 TRP A CA 1
ATOM 4972 C C . TRP A 1 640 ? -36.065 18.293 10.337 1.00 89.12 640 TRP A C 1
ATOM 4974 O O . TRP A 1 640 ? -34.923 18.552 10.711 1.00 89.12 640 TRP A O 1
ATOM 4984 N N . GLY A 1 641 ? -36.397 18.307 9.043 1.00 86.62 641 GLY A N 1
ATOM 4985 C CA . GLY A 1 641 ? -35.459 18.639 7.970 1.00 86.62 641 GLY A CA 1
ATOM 4986 C C . GLY A 1 641 ? -34.506 17.506 7.580 1.00 86.62 641 GLY A C 1
ATOM 4987 O O . GLY A 1 641 ? -33.556 17.762 6.845 1.00 86.62 641 GLY A O 1
ATOM 4988 N N . ALA A 1 642 ? -34.754 16.273 8.027 1.00 88.00 642 ALA A N 1
ATOM 4989 C CA . ALA A 1 642 ? -33.980 15.094 7.656 1.00 88.00 642 ALA A CA 1
ATOM 4990 C C . ALA A 1 642 ? -34.787 14.195 6.706 1.00 88.00 642 ALA A C 1
ATOM 4992 O O . ALA A 1 642 ? -35.713 13.496 7.110 1.00 88.00 642 ALA A O 1
ATOM 4993 N N . GLU A 1 643 ? -34.462 14.222 5.414 1.00 89.31 643 GLU A N 1
ATOM 4994 C CA . GLU A 1 643 ? -35.213 13.476 4.399 1.00 89.31 643 GLU A CA 1
ATOM 4995 C C . GLU A 1 643 ? -34.546 12.126 4.102 1.00 89.31 643 GLU A C 1
ATOM 4997 O O . GLU A 1 643 ? -33.385 12.062 3.699 1.00 89.31 643 GLU A O 1
ATOM 5002 N N . ALA A 1 644 ? -35.284 11.033 4.309 1.00 89.38 644 ALA A N 1
ATOM 5003 C CA . ALA A 1 644 ? -34.822 9.691 3.974 1.00 89.38 644 ALA A CA 1
ATOM 5004 C C . ALA A 1 644 ? -35.002 9.406 2.475 1.00 89.38 644 ALA A C 1
ATOM 5006 O O . ALA A 1 644 ? -36.005 9.786 1.868 1.00 89.38 644 ALA A O 1
ATOM 5007 N N . THR A 1 645 ? -34.049 8.689 1.883 1.00 91.06 645 THR A N 1
ATOM 5008 C CA . THR A 1 645 ? -34.066 8.310 0.464 1.00 91.06 645 THR A CA 1
ATOM 5009 C C . THR A 1 645 ? -34.392 6.820 0.331 1.00 91.06 645 THR A C 1
ATOM 5011 O O . THR A 1 645 ? -33.705 6.023 0.965 1.00 91.06 645 THR A O 1
ATOM 5014 N N . PRO A 1 646 ? -35.393 6.402 -0.463 1.00 90.44 646 PRO A N 1
ATOM 5015 C CA . PRO A 1 646 ? -35.653 4.981 -0.716 1.00 90.44 646 PRO A CA 1
ATOM 5016 C C . PRO A 1 646 ? -34.437 4.263 -1.332 1.00 90.44 646 PRO A C 1
ATOM 5018 O O . PRO A 1 646 ? -33.718 4.872 -2.129 1.00 90.44 646 PRO A O 1
ATOM 5021 N N . LEU A 1 647 ? -34.213 2.999 -0.952 1.00 79.25 647 LEU A N 1
ATOM 5022 C CA . LEU A 1 647 ? -33.125 2.139 -1.448 1.00 79.25 647 LEU A CA 1
ATOM 5023 C C . LEU A 1 647 ? -33.378 1.534 -2.835 1.00 79.25 647 LEU A C 1
ATOM 5025 O O . LEU A 1 647 ? -34.548 1.220 -3.157 1.00 79.25 647 LEU A O 1
#